Protein AF-A0A151MTH5-F1 (afdb_monomer)

Organism: Alligator mississippiensis (NCBI:txid8496)

Foldseek 3Di:
DVCVPPNDDQEDEDEPPVVCVDP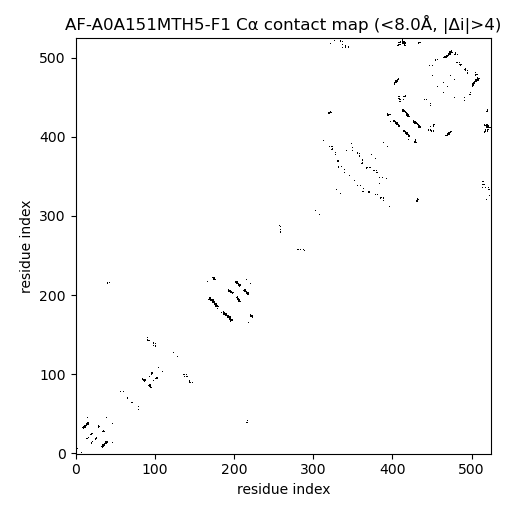VNVVVCVVRNYHYHYDAHPDCPVVVVVVVVVVVLVVVLCVVCVPDPPCSVVCVVVSVVVQQQDQDQQQSDRVCCLVPVDHDCDPVVVVVCVVVDPDPDPDDDPVVVVVVSVVSNVVSVVSSVVSNVVVVVVVVVVCVVPDDQDDDDAFFFKFFFDCDPPDNVPTDGDDRWGFHDDPDSFWTWIDDPPDDIGIDGCVRIDGDDDPDDDDDDDDDPPDDDDDDPDDPPPDDPPDPPFPVPDDDDPPDDPVVVVVVSVVCVVPRVPVPPDDDDDPDPDDDDDPDPDDPPPDPPDPPCVQLVLLVVQDDDQFLVLLVLLCLQLVVVVVQQPPLCVLCVVSVVQNDDPADPRGDDDPSNVSSSVSSSVSCSDPPQADADDLVFAWEKEWAADLFKIWIFIWTDDPNDTGTHGTDMGTDDPVCSPDDRVVRRLVSVLVRCVVCVVRFQPDEYEYEYQDVVCQCLVVLPDPDPVSNVSSVSCVRGHYHYDHDHVSVSSNRVSSNCSRVD

Radius of gyration: 35.3 Å; Cα contacts (8 Å, |Δi|>4): 570; chains: 1; bounding box: 70×62×108 Å

pLDDT: mean 71.08, std 14.38, range [26.36, 89.19]

Sequence (525 aa):
MVFCQLGFPSKSLTDRGGNFMAEVIKCLWDCCGVEHLKTTAYYPQTNGLVERFNGTFKGMLKAYVDSNPSDWDEKLPHLLFAYQEVPQESTGFLPFELMFGRRVRGPLDLVREEWEGKIPSTRPSVVEYVLNFRQKLTDLMKMARDSLGQAQEKQRSWYDEKAHLRTFEQGDNVMVFLPLKTDKLQVAWEGPRAILDRLDEVTYVVAIRDRKPKTVHVNMLKPYYDRKEMVFWVPSIEGTPEDPEELVMYGDWDGEAGIEELRLPDHLPFQDKDQLLTALEDFETVFSNKPGKTDLAVHSIDGGSHRPVYSRHYPVSEKIEAIKDWPPPQTKKLVGAFLGLAGYYRRFVPGFGATTAPLHELTKKGSPDPVVWKQGCQEAFDSLKAALVKQPILKAPLHDKPFYVATDASDVGLGAVLLQEHQETRHPVVYLSRKLIPQKQNLSSIEKECLAIVWALTKLKPYLWGQQFTILSDHAPLQWLQTMQNTNAKLKQWAWQLQEFNFTVEHIKGSQNVIVDALSQKDSV

Solvent-accessible surface area (backbone atoms only — not comparable to full-atom values): 31619 Å² total; per-residue (Å²): 116,66,52,83,75,76,49,82,59,68,62,45,80,40,64,77,47,69,76,67,67,30,68,71,48,49,52,48,28,63,75,70,64,30,46,80,44,69,49,63,72,92,49,59,73,88,46,40,68,60,51,50,49,53,50,54,50,51,52,52,47,57,74,70,38,78,88,51,83,85,54,55,72,80,45,43,66,62,53,51,50,56,56,32,70,40,60,38,86,54,41,70,43,28,58,40,30,74,74,67,65,42,79,78,85,47,75,67,52,54,53,48,40,68,73,74,46,82,75,84,76,81,77,68,54,73,66,58,47,53,52,53,48,54,50,50,40,53,53,49,54,49,52,28,50,54,38,34,49,54,44,50,52,53,55,46,55,64,47,57,77,73,56,74,92,70,84,84,56,75,64,42,46,23,25,37,58,52,76,43,92,87,39,92,82,62,62,49,75,46,64,81,26,41,29,71,40,72,80,51,91,52,35,35,30,33,55,45,88,99,48,77,69,44,70,40,48,50,90,40,48,41,86,49,77,84,78,81,72,89,80,86,82,81,80,80,85,83,74,73,100,68,85,71,93,61,83,83,74,79,70,83,91,76,74,86,67,53,80,87,74,66,82,73,70,85,86,58,57,72,70,59,50,52,54,49,49,53,52,46,63,78,40,39,77,76,74,38,82,62,84,71,88,74,96,68,95,74,86,84,85,83,62,76,94,53,77,80,80,81,69,74,82,72,78,68,68,75,48,53,39,63,59,72,68,55,68,87,62,56,37,47,67,50,45,51,28,50,50,41,32,53,53,75,49,38,93,76,36,87,62,41,73,71,50,41,43,56,56,53,55,54,60,40,94,86,52,64,78,65,44,86,86,47,72,67,39,50,53,29,50,52,52,50,42,54,49,64,70,30,77,85,46,52,45,82,89,58,90,94,52,58,42,34,38,35,39,23,48,49,77,41,9,27,6,27,34,38,28,33,73,53,94,97,39,79,31,42,59,40,52,44,57,47,74,54,56,77,86,62,45,79,49,52,72,69,54,38,38,52,47,21,45,56,52,44,50,66,74,40,35,92,77,43,61,91,39,67,33,36,37,37,33,61,58,66,74,61,52,42,59,82,70,65,81,68,89,54,69,69,63,49,56,50,42,57,66,49,64,77,47,50,70,43,69,45,74,42,60,61,91,75,44,37,56,19,51,26,41,4,49,64,68,69,119

InterPro domains:
  IPR001584 Integrase, catalytic core [PS50994] (1-103)
  IPR012337 Ribonuclease H-like superfamily [SSF53098] (2-109)
  IPR036397 Ribonuclease H superfamily [G3DSA:3.30.420.10] (1-139)
  IPR041373 Reverse transcriptase, RNase H-like domain [PF17917] (400-501)
  IPR043128 Reverse transcriptase/Diguanylate cyclase domain [G3DSA:3.30.70.270] (317-411)
  IPR043502 DNA/RNA polymerase superfamily [SSF56672] (314-507)

Nearest PDB structures (foldseek):
  4mh8-assembly1_A  TM=5.359E-01  e=1.942E-13  Moloney murine leukemia virus isolate Shinnick
  8wut-assembly1_E  TM=5.277E-01  e=3.065E-13  Moloney murine leukemia virus
  4hkq-assembly1_A  TM=5.669E-01  e=5.022E-12  Xenotropic MuLV-related virus VP62
  8ygj-assembly1_E  TM=5.307E-01  e=5.022E-12  Moloney murine leukemia virus
  5dmq-assembly1_A  TM=5.432E-01  e=7.489E-12  Moloney murine leukemia virus isolate Shinnick

Secondary structure (DSSP, 8-state):
-HHHHH---SEEEE---TTTTSHHHHHHHHHHT-EEEEPPTT-GGGGHHHHHHHHHHHHHHHHH-TT-GGGHHHHHHHHHHHHHTS--TTTSS-HHHHHHSS----HHHHHHHHHH---------HHHHHHHHHHHHHHHHHHHHHHHHHHHHHHHHHHHHT-------TT-EEEEEE--SS-TT--EEEEEEEEEEE-SSSEEEEEETTEEEEEEEGGGEEEPP---S-----------SS---S---PPP------GGG----TTS-HHHHHHHHHHHHHTTTTS-SSPPP-S-S------TTSPP--------GGGGHHHHTPPPP-SHHHHHHHHHHHHHTGGGSTTHHHHSHHHHHHTSTT--SS----HHHHHHHHHHHHHHHSTTSS----TTS-EEEEEEE-SSEEEEEEEEEETTEEEEEEEEEEEPPHHHHTS-HHHHHHHHHHHHHHHHHHHHTTSEEEEEES-GGGGGGGTT----HHHHHHHHHHTTSEEEEEE--GGG-HHHHHHHHTT--

Mean predicted aligned error: 21.44 Å

Structure (mmCIF, N/CA/C/O backbone):
data_AF-A0A151MTH5-F1
#
_entry.id   AF-A0A151MTH5-F1
#
loop_
_atom_site.group_PDB
_atom_site.id
_atom_site.type_symbol
_atom_site.label_atom_id
_atom_site.label_alt_id
_atom_site.label_comp_id
_atom_site.label_asym_id
_atom_site.label_entity_id
_atom_site.label_seq_id
_atom_site.pdbx_PDB_ins_code
_atom_site.Cartn_x
_atom_site.Cartn_y
_atom_site.Cartn_z
_atom_site.occupancy
_atom_site.B_iso_or_equiv
_atom_site.auth_seq_id
_atom_site.auth_comp_id
_atom_site.auth_asym_id
_atom_site.auth_atom_id
_atom_site.pdbx_PDB_model_num
ATOM 1 N N . MET A 1 1 ? -4.546 -20.949 37.174 1.00 47.12 1 MET A N 1
ATOM 2 C CA . MET A 1 1 ? -3.216 -20.744 37.791 1.00 47.12 1 MET A CA 1
ATOM 3 C C . MET A 1 1 ? -2.998 -19.300 38.265 1.00 47.12 1 MET A C 1
ATOM 5 O O . MET A 1 1 ? -2.553 -19.139 39.388 1.00 47.12 1 MET A O 1
ATOM 9 N N . VAL A 1 2 ? -3.390 -18.262 37.506 1.00 55.03 2 VAL A N 1
ATOM 10 C CA . VAL A 1 2 ? -3.187 -16.838 37.887 1.00 55.03 2 VAL A CA 1
ATOM 11 C C . VAL A 1 2 ? -3.946 -16.405 39.158 1.00 55.03 2 VAL A C 1
ATOM 13 O O . VAL A 1 2 ? -3.340 -15.835 40.061 1.00 55.03 2 VAL A O 1
ATOM 16 N N . PHE A 1 3 ? -5.240 -16.732 39.294 1.00 64.81 3 PHE A N 1
ATOM 17 C CA . PHE A 1 3 ? -6.034 -16.345 40.481 1.00 64.81 3 PHE A CA 1
ATOM 18 C C . PHE A 1 3 ? -5.549 -16.992 41.784 1.00 64.81 3 PHE A C 1
ATOM 20 O O . PHE A 1 3 ? -5.707 -16.421 42.855 1.00 64.81 3 PHE A O 1
ATOM 27 N N . CYS A 1 4 ? -4.911 -18.161 41.696 1.00 60.91 4 CYS A N 1
ATOM 28 C CA . CYS A 1 4 ? -4.341 -18.845 42.857 1.00 60.91 4 CYS A CA 1
ATOM 29 C C . CYS A 1 4 ? -3.053 -18.176 43.365 1.00 60.91 4 CYS A C 1
ATOM 31 O O . CYS A 1 4 ? -2.655 -18.426 44.494 1.00 60.91 4 CYS A O 1
ATOM 33 N N . GLN A 1 5 ? -2.395 -17.360 42.535 1.00 63.12 5 GLN A N 1
ATOM 34 C CA . GLN A 1 5 ? -1.144 -16.678 42.880 1.00 63.12 5 GLN A CA 1
ATOM 35 C C . GLN A 1 5 ? -1.361 -15.208 43.253 1.00 63.12 5 GLN A C 1
ATOM 37 O O . GLN A 1 5 ? -0.682 -14.704 44.140 1.00 63.12 5 GLN A O 1
ATOM 42 N N . LEU A 1 6 ? -2.295 -14.526 42.583 1.00 75.06 6 LEU A N 1
ATOM 43 C CA . LEU A 1 6 ? -2.510 -13.080 42.729 1.00 75.06 6 LEU A CA 1
ATOM 44 C C . LEU A 1 6 ? -3.862 -12.716 43.366 1.00 75.06 6 LEU A C 1
ATOM 46 O O . LEU A 1 6 ? -4.084 -11.555 43.696 1.00 75.06 6 LEU A O 1
ATOM 50 N N . GLY A 1 7 ? -4.754 -13.691 43.557 1.00 78.94 7 GLY A N 1
ATOM 51 C CA . GLY A 1 7 ? -6.113 -13.473 44.053 1.00 78.94 7 GLY A CA 1
ATOM 52 C C . GLY A 1 7 ? -7.125 -13.134 42.953 1.00 78.94 7 GLY A C 1
ATOM 53 O O . GLY A 1 7 ? -6.779 -12.959 41.781 1.00 78.94 7 GLY A O 1
ATOM 54 N N . PHE A 1 8 ? -8.404 -13.079 43.335 1.00 81.75 8 PHE A N 1
ATOM 55 C CA . PHE A 1 8 ? -9.500 -12.698 42.443 1.00 81.75 8 PHE A CA 1
ATOM 56 C C . PHE A 1 8 ? -9.620 -11.166 42.348 1.00 81.75 8 PHE A C 1
ATOM 58 O O . PHE A 1 8 ? -9.598 -10.493 43.380 1.00 81.75 8 PHE A O 1
ATOM 65 N N . PRO A 1 9 ? -9.745 -10.596 41.135 1.00 84.94 9 PRO A N 1
ATOM 66 C CA . PRO A 1 9 ? -9.933 -9.159 40.954 1.00 84.94 9 PRO A CA 1
ATOM 67 C C . PRO A 1 9 ? -11.374 -8.740 41.273 1.00 84.94 9 PRO A C 1
ATOM 6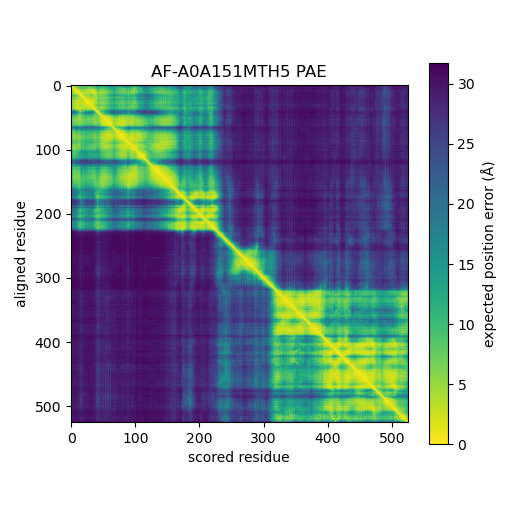9 O O . PRO A 1 9 ? -12.292 -9.540 41.154 1.00 84.94 9 PRO A O 1
ATOM 72 N N . SER A 1 10 ? -11.597 -7.462 41.591 1.00 84.62 10 SER A N 1
ATOM 73 C CA . SER A 1 10 ? -12.954 -6.921 41.792 1.00 84.62 10 SER A CA 1
ATOM 74 C C . SER A 1 10 ? -13.763 -6.822 40.495 1.00 84.62 10 SER A C 1
ATOM 76 O O . SER A 1 10 ? -14.978 -7.005 40.505 1.00 84.62 10 SER A O 1
ATOM 78 N N . LYS A 1 11 ? -13.096 -6.546 39.367 1.00 86.62 11 LYS A N 1
ATOM 79 C CA . LYS A 1 11 ? -13.701 -6.486 38.031 1.00 86.62 11 LYS A CA 1
ATOM 80 C C . LYS A 1 11 ? -12.845 -7.248 37.029 1.00 86.62 11 LYS A C 1
ATOM 82 O O . LYS A 1 11 ? -11.618 -7.169 37.079 1.00 86.62 11 LYS A O 1
ATOM 87 N N . SER A 1 12 ? -13.483 -7.939 36.092 1.00 83.00 12 SER A N 1
ATOM 88 C CA . SER A 1 12 ? -12.807 -8.647 35.004 1.00 83.00 12 SER A CA 1
ATOM 89 C C . SER A 1 12 ? -13.404 -8.256 33.661 1.00 83.00 12 SER A C 1
ATOM 91 O O . SER A 1 12 ? -14.607 -8.398 33.459 1.00 83.00 12 SER A O 1
ATOM 93 N N . LEU A 1 13 ? -12.568 -7.762 32.746 1.00 81.62 13 LEU A N 1
ATOM 94 C CA . LEU A 1 13 ? -12.957 -7.449 31.373 1.00 81.62 13 LEU A CA 1
ATOM 95 C C . LEU A 1 13 ? -12.565 -8.610 30.459 1.00 81.62 13 LEU A C 1
ATOM 97 O O . LEU A 1 13 ? -11.379 -8.911 30.328 1.00 81.62 13 LEU A O 1
ATOM 101 N N . THR A 1 14 ? -13.538 -9.237 29.799 1.00 79.12 14 THR A N 1
ATOM 102 C CA . THR A 1 14 ? -13.267 -10.287 28.806 1.00 79.12 14 THR A CA 1
ATOM 103 C C . THR A 1 14 ? -13.944 -9.998 27.475 1.00 79.12 14 THR A C 1
ATOM 105 O O . THR A 1 14 ? -14.898 -9.218 27.374 1.00 79.12 14 THR A O 1
ATOM 108 N N . ASP A 1 15 ? -13.465 -10.679 26.437 1.00 74.25 15 ASP A N 1
ATOM 109 C CA . ASP A 1 15 ? -14.196 -10.766 25.183 1.00 74.25 15 ASP A CA 1
ATOM 110 C C . ASP A 1 15 ? -15.448 -11.649 25.323 1.00 74.25 15 ASP A C 1
ATOM 112 O O . ASP A 1 15 ? -15.690 -12.300 26.346 1.00 74.25 15 ASP A O 1
ATOM 116 N N . ARG A 1 16 ? -16.275 -11.659 24.275 1.00 69.56 16 ARG A N 1
ATOM 117 C CA . ARG A 1 16 ? -17.463 -12.520 24.175 1.00 69.56 16 ARG A CA 1
ATOM 118 C C . ARG A 1 16 ? -17.124 -13.932 23.669 1.00 69.56 16 ARG A C 1
ATOM 120 O O . ARG A 1 16 ? -17.946 -14.550 22.990 1.00 69.56 16 ARG A O 1
ATOM 127 N N . GLY A 1 17 ? -15.920 -14.437 23.946 1.00 70.88 17 GLY A N 1
ATOM 128 C CA . GLY A 1 17 ? -15.541 -15.811 23.633 1.00 70.88 17 GLY A CA 1
ATOM 129 C C . GLY A 1 17 ? -16.473 -16.812 24.322 1.00 70.88 17 GLY A C 1
ATOM 130 O O . GLY A 1 17 ? -16.874 -16.609 25.467 1.00 70.88 17 GLY A O 1
ATOM 131 N N . GLY A 1 18 ? -16.826 -17.905 23.636 1.00 72.94 18 GLY A N 1
ATOM 132 C CA . GLY A 1 18 ? -17.811 -18.878 24.135 1.00 72.94 18 GLY A CA 1
ATOM 133 C C . GLY A 1 18 ? -17.484 -19.427 25.528 1.00 72.94 18 GLY A C 1
ATOM 134 O O . GLY A 1 18 ? -18.382 -19.575 26.349 1.00 72.94 18 GLY A O 1
ATOM 135 N N . ASN A 1 19 ? -16.195 -19.620 25.825 1.00 80.50 19 ASN A N 1
ATOM 136 C CA . ASN A 1 19 ? -15.729 -20.096 27.128 1.00 80.50 19 ASN A CA 1
ATOM 137 C C . ASN A 1 19 ? -16.050 -19.105 28.258 1.00 80.50 19 ASN A C 1
ATOM 139 O O . ASN A 1 19 ? -16.488 -19.525 29.321 1.00 80.50 19 ASN A O 1
ATOM 143 N N . PHE A 1 20 ? -15.895 -17.798 28.020 1.00 79.38 20 PHE A N 1
ATOM 144 C CA . PHE A 1 20 ? -16.183 -16.745 29.006 1.00 79.38 20 PHE A CA 1
ATOM 145 C C . PHE A 1 20 ? -17.672 -16.420 29.137 1.00 79.38 20 PHE A C 1
ATOM 147 O O . PHE A 1 20 ? -18.086 -15.808 30.116 1.00 79.38 20 PHE A O 1
ATOM 154 N N . MET A 1 21 ? -18.476 -16.833 28.157 1.00 78.31 21 MET A N 1
ATOM 155 C CA . MET A 1 21 ? -19.932 -16.685 28.164 1.00 78.31 21 MET A CA 1
ATOM 156 C C . MET A 1 21 ? -20.657 -17.918 28.720 1.00 78.31 21 MET A C 1
ATOM 158 O O . MET A 1 21 ? -21.883 -17.898 28.825 1.00 78.31 21 MET A O 1
ATOM 162 N N . ALA A 1 22 ? -19.926 -18.986 29.048 1.00 85.62 22 ALA A N 1
ATOM 163 C CA . ALA A 1 22 ? -20.497 -20.208 29.589 1.00 85.62 22 ALA A CA 1
ATOM 164 C C . ALA A 1 22 ? -21.102 -19.973 30.981 1.00 85.62 22 ALA A C 1
ATOM 166 O O . ALA A 1 22 ? -20.564 -19.223 31.798 1.00 85.62 22 ALA A O 1
ATOM 167 N N . GLU A 1 23 ? -22.196 -20.673 31.270 1.00 86.12 23 GLU A N 1
ATOM 168 C CA . GLU A 1 23 ? -22.925 -20.563 32.539 1.00 86.12 23 GLU A CA 1
ATOM 169 C C . GLU A 1 23 ? -22.040 -20.888 33.750 1.00 86.12 23 GLU A C 1
ATOM 171 O O . GLU A 1 23 ? -22.084 -20.190 34.757 1.00 86.12 23 GLU A O 1
ATOM 176 N N . VAL A 1 24 ? -21.133 -21.858 33.599 1.00 87.88 24 VAL A N 1
ATOM 177 C CA . VAL A 1 24 ? -20.151 -22.237 34.626 1.00 87.88 24 VAL A CA 1
ATOM 178 C C . VAL A 1 24 ? -19.258 -21.059 35.029 1.00 87.88 24 VAL A C 1
ATOM 180 O O . VAL A 1 24 ? -19.028 -20.841 36.216 1.00 87.88 24 VAL A O 1
ATOM 183 N N . ILE A 1 25 ? -18.766 -20.279 34.059 1.00 84.62 25 ILE A N 1
ATOM 184 C CA . ILE A 1 25 ? -17.913 -19.115 34.340 1.00 84.62 25 ILE A CA 1
ATOM 185 C C . ILE A 1 25 ? -18.725 -17.994 34.987 1.00 84.62 25 ILE A C 1
ATOM 187 O O . ILE A 1 25 ? -18.235 -17.338 35.901 1.00 84.62 25 ILE A O 1
ATOM 191 N N . LYS A 1 26 ? -19.976 -17.806 34.562 1.00 84.38 26 LYS A N 1
ATOM 192 C CA . LYS A 1 26 ? -20.869 -16.829 35.185 1.00 84.38 26 LYS A CA 1
ATOM 193 C C . LYS A 1 26 ? -21.109 -17.156 36.664 1.00 84.38 26 LYS A C 1
ATOM 195 O O . LYS A 1 26 ? -20.887 -16.295 37.506 1.00 84.38 26 LYS A O 1
ATOM 200 N N . CYS A 1 27 ? -21.455 -18.406 36.981 1.00 86.94 27 CYS A N 1
ATOM 201 C CA . CYS A 1 27 ? -21.611 -18.852 38.367 1.00 86.94 27 CYS A CA 1
ATOM 202 C C . CYS A 1 27 ? -20.322 -18.680 39.177 1.00 86.94 27 CYS A C 1
ATOM 204 O O . CYS A 1 27 ? -20.382 -18.259 40.326 1.00 86.94 27 CYS A O 1
ATOM 206 N N . LEU A 1 28 ? -19.157 -18.964 38.585 1.00 87.19 28 LEU A N 1
ATOM 207 C CA . LEU A 1 28 ? -17.872 -18.743 39.248 1.00 87.19 28 LEU A CA 1
ATOM 208 C C . LEU A 1 28 ? -17.676 -17.267 39.622 1.00 87.19 28 LEU A C 1
ATOM 210 O O . LEU A 1 28 ? -17.287 -16.977 40.751 1.00 87.19 28 LEU A O 1
ATOM 214 N N . TRP A 1 29 ? -17.959 -16.338 38.706 1.00 87.94 29 TRP A N 1
ATOM 215 C CA . TRP A 1 29 ? -17.847 -14.905 38.986 1.00 87.94 29 TRP A CA 1
ATOM 216 C C . TRP A 1 29 ? -18.820 -14.436 40.058 1.00 87.94 29 TRP A C 1
ATOM 218 O O . TRP A 1 29 ? -18.402 -13.715 40.963 1.00 87.94 29 TRP A O 1
ATOM 228 N N . ASP A 1 30 ? -20.062 -14.913 40.010 1.00 85.94 30 ASP A N 1
ATOM 229 C CA . ASP A 1 30 ? -21.079 -14.598 41.012 1.00 85.94 30 ASP A CA 1
ATOM 230 C C . ASP A 1 30 ? -20.662 -15.122 42.404 1.00 85.94 30 ASP A C 1
ATOM 232 O O . ASP A 1 30 ? -20.739 -14.392 43.392 1.00 85.94 30 ASP A O 1
ATOM 236 N N . CYS A 1 31 ? -20.129 -16.349 42.492 1.00 87.00 31 CYS A N 1
ATOM 237 C CA . CYS A 1 31 ? -19.623 -16.924 43.744 1.00 87.00 31 CYS A CA 1
ATOM 238 C C . CYS A 1 31 ? -18.376 -16.207 44.281 1.00 87.00 31 CYS A C 1
ATOM 240 O O . CYS A 1 31 ? -18.191 -16.119 45.494 1.00 87.00 31 CYS A O 1
ATOM 242 N N . CYS A 1 32 ? -17.509 -15.717 43.394 1.00 85.19 32 CYS A N 1
ATOM 243 C CA . CYS A 1 32 ? -16.281 -15.018 43.766 1.00 85.19 32 CYS A CA 1
ATOM 244 C C . CYS A 1 32 ? -16.468 -13.499 43.938 1.00 85.19 32 CYS A C 1
ATOM 246 O O . CYS A 1 32 ? -15.501 -12.818 44.273 1.00 85.19 32 CYS A O 1
ATOM 248 N N . GLY A 1 33 ? -17.674 -12.962 43.714 1.00 87.19 33 GLY A N 1
ATOM 249 C CA . GLY A 1 33 ? -17.966 -11.529 43.824 1.00 87.19 33 GLY A CA 1
ATOM 250 C C . GLY A 1 33 ? -17.255 -10.664 42.777 1.00 87.19 33 GLY A C 1
ATOM 251 O O . GLY A 1 33 ? -16.941 -9.507 43.049 1.00 87.19 33 GLY A O 1
ATOM 252 N N . VAL A 1 34 ? -16.963 -11.221 41.599 1.00 88.38 34 VAL A N 1
ATOM 253 C CA . VAL A 1 34 ? -16.237 -10.531 40.524 1.00 88.38 34 VAL A CA 1
ATOM 254 C C . VAL A 1 34 ? -17.226 -9.942 39.524 1.00 88.38 34 VAL A C 1
ATOM 256 O O . VAL A 1 34 ? -18.016 -10.664 38.921 1.00 88.38 34 VAL A O 1
ATOM 259 N N . GLU A 1 35 ? -17.153 -8.634 39.277 1.00 85.19 35 GLU A N 1
ATOM 260 C CA . GLU A 1 35 ? -17.983 -7.989 38.256 1.00 85.19 35 GLU A CA 1
ATOM 261 C C . GLU A 1 35 ? -17.444 -8.302 36.849 1.00 85.19 35 GLU A C 1
ATOM 263 O O . GLU A 1 35 ? -16.331 -7.907 36.483 1.00 85.19 35 GLU A O 1
ATOM 268 N N . HIS A 1 36 ? -18.234 -9.013 36.041 1.00 84.31 36 HIS A N 1
ATOM 269 C CA . HIS A 1 36 ? -17.843 -9.409 34.686 1.00 84.31 36 HIS A CA 1
ATOM 270 C C . HIS A 1 36 ? -18.247 -8.367 33.632 1.00 84.31 36 HIS A C 1
ATOM 272 O O . HIS A 1 36 ? -19.404 -8.281 33.212 1.00 84.31 36 HIS A O 1
ATOM 278 N N . LEU A 1 37 ? -17.261 -7.608 33.156 1.00 80.81 37 LEU A N 1
ATOM 279 C CA . LEU A 1 37 ? -17.384 -6.651 32.060 1.00 80.81 37 LEU A CA 1
ATOM 280 C C . LEU A 1 37 ? -17.119 -7.348 30.717 1.00 80.81 37 LEU A C 1
ATOM 282 O O . LEU A 1 37 ? -16.177 -8.126 30.569 1.00 80.81 37 LEU A O 1
ATOM 286 N N . LYS A 1 38 ? -17.941 -7.048 29.707 1.00 75.62 38 LYS A N 1
ATOM 287 C CA . LYS A 1 38 ? -17.884 -7.693 28.384 1.00 75.62 38 LYS A CA 1
ATOM 288 C C . LYS A 1 38 ? -17.629 -6.663 27.298 1.00 75.62 38 LYS A C 1
ATOM 290 O O . LYS A 1 38 ? -18.384 -5.699 27.182 1.00 75.62 38 LYS A O 1
ATOM 295 N N . THR A 1 39 ? -16.632 -6.896 26.451 1.00 69.81 39 THR A N 1
ATOM 296 C CA . THR A 1 39 ? -16.393 -6.029 25.289 1.00 69.81 39 THR A CA 1
ATOM 297 C C . THR A 1 39 ? -17.475 -6.211 24.218 1.00 69.81 39 THR A C 1
ATOM 299 O O . THR A 1 39 ? -18.112 -7.268 24.090 1.00 69.81 39 THR A O 1
ATOM 302 N N . THR A 1 40 ? -17.739 -5.161 23.436 1.00 60.47 40 THR A N 1
ATOM 303 C CA . THR A 1 40 ? -18.559 -5.261 22.221 1.00 60.47 40 THR A CA 1
ATOM 304 C C . THR A 1 40 ? -17.890 -6.209 21.228 1.00 60.47 40 THR A C 1
ATOM 306 O O . THR A 1 40 ? -16.664 -6.281 21.123 1.00 60.47 40 THR A O 1
ATOM 309 N N . ALA A 1 41 ? -18.701 -7.013 20.535 1.00 53.78 41 ALA A N 1
ATOM 310 C CA . ALA A 1 41 ? -18.169 -7.989 19.593 1.00 53.78 41 ALA A CA 1
ATOM 311 C C . ALA A 1 41 ? -17.332 -7.266 18.527 1.00 53.78 41 ALA A C 1
ATOM 313 O O . ALA A 1 41 ? -17.812 -6.307 17.932 1.00 53.78 41 ALA A O 1
ATOM 314 N N . TYR A 1 42 ? -16.114 -7.755 18.275 1.00 54.34 42 TYR A N 1
ATOM 315 C CA . TYR A 1 42 ? -15.186 -7.224 17.267 1.00 54.34 42 TYR A CA 1
ATOM 316 C C . TYR A 1 42 ? -14.666 -5.800 17.524 1.00 54.34 42 TYR A C 1
ATOM 318 O O . TYR A 1 42 ? -14.291 -5.115 16.575 1.00 54.34 42 TYR A O 1
ATOM 326 N N . TYR A 1 43 ? -14.581 -5.369 18.788 1.00 55.16 43 TYR A N 1
ATOM 327 C CA . TYR A 1 43 ? -13.889 -4.131 19.161 1.00 55.16 43 TYR A CA 1
ATOM 328 C C . TYR A 1 43 ? -12.590 -4.405 19.946 1.00 55.16 43 TYR A C 1
ATOM 330 O O . TYR A 1 43 ? -12.586 -4.383 21.175 1.00 55.16 43 TYR A O 1
ATOM 338 N N . PRO A 1 44 ? -11.468 -4.648 19.241 1.00 48.38 44 PRO A N 1
ATOM 339 C CA . PRO A 1 44 ? -10.121 -4.750 19.802 1.00 48.38 44 PRO A CA 1
ATOM 340 C C . PRO A 1 44 ? -9.711 -3.656 20.779 1.00 48.38 44 PRO A C 1
ATOM 342 O O . PRO A 1 44 ? -8.917 -3.890 21.680 1.00 48.38 44 PRO A O 1
ATOM 345 N N . GLN A 1 45 ? -10.216 -2.436 20.593 1.00 53.31 45 GLN A N 1
ATOM 346 C CA . GLN A 1 45 ? -9.666 -1.256 21.256 1.00 53.31 45 GLN A CA 1
ATOM 347 C C . GLN A 1 45 ? -9.928 -1.257 22.765 1.00 53.31 45 GLN A C 1
ATOM 349 O O . GLN A 1 45 ? -9.055 -0.845 23.526 1.00 53.31 45 GLN A O 1
ATOM 354 N N . THR A 1 46 ? -11.060 -1.810 23.217 1.00 53.88 46 THR A N 1
ATOM 355 C CA . THR A 1 46 ? -11.324 -2.039 24.648 1.00 53.88 46 THR A CA 1
ATOM 356 C C . THR A 1 46 ? -10.424 -3.121 25.247 1.00 53.88 46 THR A C 1
ATOM 358 O O . THR A 1 46 ? -10.248 -3.152 26.459 1.00 53.88 46 THR A O 1
ATOM 361 N N . ASN A 1 47 ? -9.800 -3.964 24.417 1.00 62.88 47 ASN A N 1
ATOM 362 C CA . ASN A 1 47 ? -8.812 -4.968 24.817 1.00 62.88 47 ASN A CA 1
ATOM 363 C C . ASN A 1 47 ? -7.395 -4.661 24.282 1.00 62.88 47 ASN A C 1
ATOM 365 O O . ASN A 1 47 ? -6.525 -5.533 24.245 1.00 62.88 47 ASN A O 1
ATOM 369 N N . GLY A 1 48 ? -7.146 -3.419 23.849 1.00 64.81 48 GLY A N 1
ATOM 370 C CA . GLY A 1 48 ? -5.977 -3.076 23.036 1.00 64.81 48 GLY A CA 1
ATOM 371 C C . GLY A 1 48 ? -4.645 -3.298 23.751 1.00 64.81 48 GLY A C 1
ATOM 372 O O . GLY A 1 48 ? -3.650 -3.617 23.108 1.00 64.81 48 GLY A O 1
ATOM 373 N N . LEU A 1 49 ? -4.621 -3.194 25.083 1.00 69.81 49 LEU A N 1
ATOM 374 C CA . LEU A 1 49 ? -3.436 -3.503 25.890 1.00 69.81 49 LEU A CA 1
ATOM 375 C C . LEU A 1 49 ? -3.066 -4.990 25.820 1.00 69.81 49 LEU A C 1
ATOM 377 O O . LEU A 1 49 ? -1.898 -5.321 25.628 1.00 69.81 49 LEU A O 1
ATOM 381 N N . VAL A 1 50 ? -4.057 -5.880 25.915 1.00 72.12 50 VAL A N 1
ATOM 382 C CA . VAL A 1 50 ? -3.853 -7.333 25.808 1.00 72.12 50 VAL A CA 1
ATOM 383 C C . VAL A 1 50 ? -3.452 -7.707 24.385 1.00 72.12 50 VAL A C 1
ATOM 385 O O . VAL A 1 50 ? -2.598 -8.566 24.187 1.00 72.12 50 VAL A O 1
ATOM 388 N N . GLU A 1 51 ? -4.017 -7.042 23.377 1.00 74.00 51 GLU A N 1
ATOM 389 C CA . GLU A 1 51 ? -3.636 -7.277 21.985 1.00 74.00 51 GLU A CA 1
ATOM 390 C C . GLU A 1 51 ? -2.215 -6.814 21.666 1.00 74.00 51 GLU A C 1
ATOM 392 O O . GLU A 1 51 ? -1.472 -7.567 21.034 1.00 74.00 51 GLU A O 1
ATOM 397 N N . ARG A 1 52 ? -1.804 -5.630 22.143 1.00 76.81 52 ARG A N 1
ATOM 398 C CA . ARG A 1 52 ? -0.413 -5.163 22.023 1.00 76.81 52 ARG A CA 1
ATOM 399 C C . ARG A 1 52 ? 0.541 -6.124 22.724 1.00 76.81 52 ARG A C 1
ATOM 401 O O . ARG A 1 52 ? 1.516 -6.542 22.109 1.00 76.81 52 ARG A O 1
ATOM 408 N N . PHE A 1 53 ? 0.224 -6.530 23.956 1.00 80.44 53 PHE A N 1
ATOM 409 C CA . PHE A 1 53 ? 1.008 -7.521 24.696 1.00 80.44 53 PHE A CA 1
ATOM 410 C C . PHE A 1 53 ? 1.159 -8.824 23.902 1.00 80.44 53 PHE A C 1
ATOM 412 O O . PHE A 1 53 ? 2.275 -9.267 23.641 1.00 80.44 53 PHE A O 1
ATOM 419 N N . ASN A 1 54 ? 0.046 -9.398 23.441 1.00 81.50 54 ASN A N 1
ATOM 420 C CA . ASN A 1 54 ? 0.055 -10.624 22.647 1.00 81.50 54 ASN A CA 1
ATOM 421 C C . ASN A 1 54 ? 0.830 -10.454 21.332 1.00 81.50 54 ASN A C 1
ATOM 423 O O . ASN A 1 54 ? 1.466 -11.401 20.874 1.00 81.50 54 ASN A O 1
ATOM 427 N N . GLY A 1 55 ? 0.776 -9.274 20.710 1.00 79.88 55 GLY A N 1
ATOM 428 C CA . GLY A 1 55 ? 1.548 -8.932 19.516 1.00 79.88 55 GLY A CA 1
ATOM 429 C C . GLY A 1 55 ? 3.053 -8.941 19.777 1.00 79.88 55 GLY A C 1
ATOM 430 O O . GLY A 1 55 ? 3.779 -9.671 19.101 1.00 79.88 55 GLY A O 1
ATOM 431 N N . THR A 1 56 ? 3.507 -8.200 20.792 1.00 84.31 56 THR A N 1
ATOM 432 C CA . THR A 1 56 ? 4.916 -8.158 21.215 1.00 84.31 56 THR A CA 1
ATOM 433 C C . THR A 1 56 ? 5.416 -9.550 21.577 1.00 84.31 56 THR A C 1
ATOM 435 O O . THR A 1 56 ? 6.448 -9.992 21.078 1.00 84.31 56 THR A O 1
ATOM 438 N N . PHE A 1 57 ? 4.640 -10.288 22.368 1.00 83.94 57 PHE A N 1
ATOM 439 C CA . PHE A 1 57 ? 5.015 -11.615 22.835 1.00 83.94 57 PHE A CA 1
ATOM 440 C C . PHE A 1 57 ? 5.102 -12.635 21.690 1.00 83.94 57 PHE A C 1
ATOM 442 O O . PHE A 1 57 ? 6.035 -13.433 21.633 1.00 83.94 57 PHE A O 1
ATOM 449 N N . LYS A 1 58 ? 4.191 -12.570 20.707 1.00 83.00 58 LYS A N 1
ATOM 450 C CA . LYS A 1 58 ? 4.297 -13.361 19.468 1.00 83.00 58 LYS A CA 1
ATOM 451 C C . LYS A 1 58 ? 5.534 -12.995 18.653 1.00 83.00 58 LYS A C 1
ATOM 453 O O . LYS A 1 58 ? 6.129 -13.883 18.052 1.00 83.00 58 LYS A O 1
ATOM 458 N N . GLY A 1 59 ? 5.908 -11.717 18.608 1.00 83.56 59 GLY A N 1
ATOM 459 C CA . GLY A 1 59 ? 7.146 -11.267 17.970 1.00 83.56 59 GLY A CA 1
ATOM 460 C C . GLY A 1 59 ? 8.382 -11.874 18.635 1.00 83.56 59 GLY A C 1
ATOM 461 O O . GLY A 1 59 ? 9.216 -12.458 17.950 1.00 83.56 59 GLY A O 1
ATOM 462 N N . MET A 1 60 ? 8.442 -11.822 19.968 1.00 85.38 60 MET A N 1
ATOM 463 C CA . MET A 1 60 ? 9.518 -12.429 20.760 1.00 85.38 60 MET A CA 1
ATOM 464 C C . MET A 1 60 ? 9.596 -13.948 20.559 1.00 85.38 60 MET A C 1
ATOM 466 O O . MET A 1 60 ? 10.677 -14.483 20.336 1.00 85.38 60 MET A O 1
ATOM 470 N N . LEU A 1 61 ? 8.450 -14.638 20.571 1.00 84.50 61 LEU A N 1
ATOM 471 C CA . LEU A 1 61 ? 8.377 -16.076 20.299 1.00 84.50 61 LEU A CA 1
ATOM 472 C C . LEU A 1 61 ? 8.907 -16.419 18.906 1.00 84.50 61 LEU A C 1
ATOM 474 O O . LEU A 1 61 ? 9.717 -17.327 18.777 1.00 84.50 61 LEU A O 1
ATOM 478 N N . LYS A 1 62 ? 8.493 -15.680 17.870 1.00 82.38 62 LYS A N 1
ATOM 479 C CA . LYS A 1 62 ? 8.975 -15.910 16.499 1.00 82.38 62 LYS A CA 1
ATOM 480 C C . LYS A 1 62 ? 10.489 -15.772 16.387 1.00 82.38 62 LYS A C 1
ATOM 482 O O . LYS A 1 62 ? 11.108 -16.603 15.743 1.00 82.38 62 LYS A O 1
ATOM 487 N N . ALA A 1 63 ? 11.070 -14.760 17.028 1.00 80.56 63 ALA A N 1
ATOM 488 C CA . ALA A 1 63 ? 12.515 -14.549 17.008 1.00 80.56 63 ALA A CA 1
ATOM 489 C C . ALA A 1 63 ? 13.298 -15.640 17.764 1.00 80.56 63 ALA A C 1
ATOM 491 O O . ALA A 1 63 ? 14.457 -15.886 17.455 1.00 80.56 63 ALA A O 1
ATOM 492 N N . TYR A 1 64 ? 12.684 -16.281 18.762 1.00 74.88 64 TYR A N 1
ATOM 493 C CA . TYR A 1 64 ? 13.362 -17.239 19.639 1.00 74.88 64 TYR A CA 1
ATOM 494 C C . TYR A 1 64 ? 13.159 -18.713 19.237 1.00 74.88 64 TYR A C 1
ATOM 496 O O . TYR A 1 64 ? 13.958 -19.567 19.611 1.00 74.88 64 TYR A O 1
ATOM 504 N N . VAL A 1 65 ? 12.103 -19.027 18.478 1.00 74.88 65 VAL A N 1
ATOM 505 C CA . VAL A 1 65 ? 11.668 -20.403 18.146 1.00 74.88 65 VAL A CA 1
ATOM 506 C C . VAL A 1 65 ? 12.116 -20.849 16.734 1.00 74.88 65 VAL A C 1
ATOM 508 O O . VAL A 1 65 ? 11.696 -21.896 16.250 1.00 74.88 65 VAL A O 1
ATOM 511 N N . ASP A 1 66 ? 13.019 -20.103 16.088 1.00 61.47 66 ASP A N 1
ATOM 512 C CA . ASP A 1 66 ? 13.417 -20.234 14.668 1.00 61.47 66 ASP A CA 1
ATOM 513 C C . ASP A 1 66 ? 13.855 -21.656 14.228 1.00 61.47 66 ASP A C 1
ATOM 515 O O . ASP A 1 66 ? 13.780 -21.995 13.049 1.00 61.47 66 ASP A O 1
ATOM 519 N N . SER A 1 67 ? 14.248 -22.523 15.170 1.00 61.53 67 SER A N 1
ATOM 520 C CA . SER A 1 67 ? 14.745 -23.878 14.885 1.00 61.53 67 SER A CA 1
ATOM 521 C C . SER A 1 67 ? 13.763 -25.025 15.177 1.00 61.53 67 SER A C 1
ATOM 523 O O . SER A 1 67 ? 13.941 -26.097 14.606 1.00 61.53 67 SER A O 1
ATOM 525 N N . ASN A 1 68 ? 12.764 -24.863 16.064 1.00 66.88 68 ASN A N 1
ATOM 526 C CA . ASN A 1 68 ? 11.866 -25.968 16.455 1.00 66.88 68 ASN A CA 1
ATOM 527 C C . ASN A 1 68 ? 10.507 -25.477 17.030 1.00 66.88 68 ASN A C 1
ATOM 529 O O . ASN A 1 68 ? 10.429 -25.120 18.207 1.00 66.88 68 ASN A O 1
ATOM 533 N N . PRO A 1 69 ? 9.410 -25.463 16.241 1.00 68.12 69 PRO A N 1
ATOM 534 C CA . PRO A 1 69 ? 8.115 -24.883 16.640 1.00 68.12 69 PRO A CA 1
ATOM 535 C C . PRO A 1 69 ? 7.394 -25.558 17.815 1.00 68.12 69 PRO A C 1
ATOM 537 O O . PRO A 1 69 ? 6.455 -24.981 18.365 1.00 68.12 69 PRO A O 1
ATOM 540 N N . SER A 1 70 ? 7.778 -26.783 18.168 1.00 75.62 70 SER A N 1
ATOM 541 C CA . SER A 1 70 ? 7.119 -27.597 19.193 1.00 75.62 70 SER A CA 1
ATOM 542 C C . SER A 1 70 ? 7.463 -27.193 20.625 1.00 75.62 70 SER A C 1
ATOM 544 O O . SER A 1 70 ? 6.653 -27.448 21.507 1.00 75.62 70 SER A O 1
ATOM 546 N N . ASP A 1 71 ? 8.587 -26.507 20.846 1.00 76.62 71 ASP A N 1
ATOM 547 C CA . ASP A 1 71 ? 9.163 -26.321 22.191 1.00 76.62 71 ASP A CA 1
ATOM 548 C C . ASP A 1 71 ? 8.847 -24.925 22.769 1.00 76.62 71 ASP A C 1
ATOM 550 O O . ASP A 1 71 ? 9.543 -24.400 23.643 1.00 76.62 71 ASP A O 1
ATOM 554 N N . TRP A 1 72 ? 7.826 -24.256 22.221 1.00 80.62 72 TRP A N 1
ATOM 555 C CA . TRP A 1 72 ? 7.478 -22.872 22.555 1.00 80.62 72 TRP A CA 1
ATOM 556 C C . TRP A 1 72 ? 7.067 -22.703 24.022 1.00 80.62 72 TRP A C 1
ATOM 558 O O . TRP A 1 72 ? 7.316 -21.647 24.604 1.00 80.62 72 TRP A O 1
ATOM 568 N N . ASP A 1 73 ? 6.461 -23.728 24.617 1.00 81.75 73 ASP A N 1
ATOM 569 C CA . ASP A 1 73 ? 5.995 -23.773 25.999 1.00 81.75 73 ASP A CA 1
ATOM 570 C C . ASP A 1 73 ? 7.158 -23.772 26.999 1.00 81.75 73 ASP A C 1
ATOM 572 O O . ASP A 1 73 ? 7.130 -23.009 27.967 1.00 81.75 73 ASP A O 1
ATOM 576 N N . GLU A 1 74 ? 8.235 -24.508 26.717 1.00 81.38 74 GLU A N 1
ATOM 577 C CA . GLU A 1 74 ? 9.475 -24.462 27.503 1.00 81.38 74 GLU A CA 1
ATOM 578 C C . GLU A 1 74 ? 10.165 -23.091 27.431 1.00 81.38 74 GLU A C 1
ATOM 580 O O . GLU A 1 74 ? 10.882 -22.672 28.348 1.00 81.38 74 GLU A O 1
ATOM 585 N N . LYS A 1 75 ? 9.963 -22.361 26.329 1.00 80.31 75 LYS A N 1
ATOM 586 C CA . LYS A 1 75 ? 10.566 -21.039 26.121 1.00 80.31 75 LYS A CA 1
ATOM 587 C C . LYS A 1 75 ? 9.754 -19.907 26.755 1.00 80.31 75 LYS A C 1
ATOM 589 O O . LYS A 1 75 ? 10.316 -18.841 27.012 1.00 80.31 75 LYS A O 1
ATOM 594 N N . LEU A 1 76 ? 8.475 -20.131 27.076 1.00 83.81 76 LEU A N 1
ATOM 595 C CA . LEU A 1 76 ? 7.598 -19.118 27.679 1.00 83.81 76 LEU A CA 1
ATOM 596 C C . LEU A 1 76 ? 8.183 -18.452 28.931 1.00 83.81 76 LEU A C 1
ATOM 598 O O . LEU A 1 76 ? 8.140 -17.221 28.986 1.00 83.81 76 LEU A O 1
ATOM 602 N N . PRO A 1 77 ? 8.735 -19.178 29.928 1.00 85.69 77 PRO A N 1
ATOM 603 C CA . PRO A 1 77 ? 9.226 -18.543 31.150 1.00 85.69 77 PRO A CA 1
ATOM 604 C C . PRO A 1 77 ? 10.386 -17.579 30.881 1.00 85.69 77 PRO A C 1
ATOM 606 O O . PRO A 1 77 ? 10.450 -16.511 31.483 1.00 85.69 77 PRO A O 1
ATOM 609 N N . HIS A 1 78 ? 11.258 -17.921 29.929 1.00 83.88 78 HIS A N 1
ATOM 610 C CA . HIS A 1 78 ? 12.408 -17.109 29.533 1.00 83.88 78 HIS A CA 1
ATOM 611 C C . HIS A 1 78 ? 11.966 -15.800 28.865 1.00 83.88 78 HIS A C 1
ATOM 613 O O . HIS A 1 78 ? 12.457 -14.724 29.201 1.00 83.88 78 HIS A O 1
ATOM 619 N N . LEU A 1 79 ? 10.985 -15.875 27.960 1.00 86.06 79 LEU A N 1
ATOM 620 C CA . LEU A 1 79 ? 10.444 -14.696 27.281 1.00 86.06 79 LEU A CA 1
ATOM 621 C C . LEU A 1 79 ? 9.604 -13.820 28.213 1.00 86.06 79 LEU A C 1
ATOM 623 O O . LEU A 1 79 ? 9.661 -12.596 28.120 1.00 86.06 79 LEU A O 1
ATOM 627 N N . LEU A 1 80 ? 8.849 -14.428 29.133 1.00 85.44 80 LEU A N 1
ATOM 628 C CA . LEU A 1 80 ? 8.120 -13.698 30.170 1.00 85.44 80 LEU A CA 1
ATOM 629 C C . LEU A 1 80 ? 9.075 -12.943 31.091 1.00 85.44 80 LEU A C 1
ATOM 631 O O . LEU A 1 80 ? 8.805 -11.789 31.407 1.00 85.44 80 LEU A O 1
ATOM 635 N N . PHE A 1 81 ? 10.190 -13.563 31.481 1.00 85.50 81 PHE A N 1
ATOM 636 C CA . PHE A 1 81 ? 11.228 -12.904 32.267 1.00 85.50 81 PHE A CA 1
ATOM 637 C C . PHE A 1 81 ? 11.809 -11.697 31.523 1.00 85.50 81 PHE A C 1
ATOM 639 O O . PHE A 1 81 ? 11.814 -10.596 32.066 1.00 85.50 81 PHE A O 1
ATOM 646 N N . ALA A 1 82 ? 12.194 -11.874 30.254 1.00 85.06 82 ALA A N 1
ATOM 647 C CA . ALA A 1 82 ? 12.711 -10.785 29.428 1.00 85.06 82 ALA A CA 1
ATOM 648 C C . ALA A 1 82 ? 11.696 -9.637 29.281 1.00 85.06 82 ALA A C 1
ATOM 650 O O . ALA A 1 82 ? 12.055 -8.473 29.409 1.00 85.06 82 ALA A O 1
ATOM 651 N N . TYR A 1 83 ? 10.411 -9.948 29.079 1.00 86.19 83 TYR A N 1
ATOM 652 C CA . TYR A 1 83 ? 9.358 -8.931 29.019 1.00 86.19 83 TYR A CA 1
ATOM 653 C C . TYR A 1 83 ? 9.186 -8.186 30.355 1.00 86.19 83 TYR A C 1
ATOM 655 O O . TYR A 1 83 ? 8.968 -6.978 30.382 1.00 86.19 83 TYR A O 1
ATOM 663 N N . GLN A 1 84 ? 9.290 -8.895 31.478 1.00 84.88 84 GLN A N 1
ATOM 664 C CA . GLN A 1 84 ? 9.163 -8.329 32.823 1.00 84.88 84 GLN A CA 1
ATOM 665 C C . GLN A 1 84 ? 10.357 -7.446 33.239 1.00 84.88 84 GLN A C 1
ATOM 667 O O . GLN A 1 84 ? 10.197 -6.611 34.135 1.00 84.88 84 GLN A O 1
ATOM 672 N N . GLU A 1 85 ? 11.515 -7.618 32.593 1.00 84.31 85 GLU A N 1
ATOM 673 C CA . GLU A 1 85 ? 12.756 -6.850 32.789 1.00 84.31 85 GLU A CA 1
ATOM 674 C C . GLU A 1 85 ? 12.840 -5.585 31.908 1.00 84.31 85 GLU A C 1
ATOM 676 O O . GLU A 1 85 ? 13.775 -4.799 32.038 1.00 84.31 85 GLU A O 1
ATOM 681 N N . VAL A 1 86 ? 11.865 -5.332 31.033 1.00 85.19 86 VAL A N 1
ATOM 682 C CA . VAL A 1 86 ? 11.874 -4.149 30.157 1.00 85.19 86 VAL A CA 1
ATOM 683 C C . VAL A 1 86 ? 10.870 -3.101 30.653 1.00 85.19 86 VAL A C 1
ATOM 685 O O . VAL A 1 86 ? 9.712 -3.438 30.912 1.00 85.19 86 VAL A O 1
ATOM 688 N N . PRO A 1 87 ? 11.273 -1.821 30.820 1.00 85.06 87 PRO A N 1
ATOM 689 C CA . PRO A 1 87 ? 10.345 -0.759 31.189 1.00 85.06 87 PRO A CA 1
ATOM 690 C C . PRO A 1 87 ? 9.286 -0.557 30.104 1.00 85.06 87 PRO A C 1
ATOM 692 O O . PRO A 1 87 ? 9.610 -0.392 28.928 1.00 85.06 87 PRO A O 1
ATOM 695 N N . GLN A 1 88 ? 8.016 -0.539 30.501 1.00 84.00 88 GLN A N 1
ATOM 696 C CA . GLN A 1 88 ? 6.920 -0.311 29.564 1.00 84.00 88 GLN A CA 1
ATOM 697 C C . GLN A 1 88 ? 6.746 1.190 29.318 1.00 84.00 88 GLN A C 1
ATOM 699 O O . GLN A 1 88 ? 6.656 1.962 30.267 1.00 84.00 88 GLN A O 1
ATOM 704 N N . GLU A 1 89 ? 6.604 1.607 28.059 1.00 81.94 89 GLU A N 1
ATOM 705 C CA . GLU A 1 89 ? 6.462 3.024 27.682 1.00 81.94 89 GLU A CA 1
ATOM 706 C C . GLU A 1 89 ? 5.306 3.738 28.407 1.00 81.94 89 GLU A C 1
ATOM 708 O O . GLU A 1 89 ? 5.446 4.874 28.845 1.00 81.94 89 GLU A O 1
ATOM 713 N N . SER A 1 90 ? 4.171 3.055 28.586 1.00 79.44 90 SER A N 1
ATOM 714 C CA . SER A 1 90 ? 2.976 3.638 29.206 1.00 79.44 90 SER A CA 1
ATOM 715 C C . SER A 1 90 ? 3.082 3.838 30.717 1.00 79.44 90 SER A C 1
ATOM 717 O O . SER A 1 90 ? 2.351 4.656 31.261 1.00 79.44 90 SER A O 1
ATOM 719 N N . THR A 1 91 ? 3.910 3.048 31.405 1.00 81.44 91 THR A N 1
ATOM 720 C CA . THR A 1 91 ? 4.073 3.140 32.866 1.00 81.44 91 THR A CA 1
ATOM 721 C C . THR A 1 91 ? 5.423 3.718 33.269 1.00 81.44 91 THR A C 1
ATOM 723 O O . THR A 1 91 ? 5.568 4.119 34.414 1.00 81.44 91 THR A O 1
ATOM 726 N N . GLY A 1 92 ? 6.429 3.708 32.389 1.00 82.81 92 GLY A N 1
ATOM 727 C CA . GLY A 1 92 ? 7.812 4.111 32.673 1.00 82.81 92 GLY A CA 1
ATOM 728 C C . GLY A 1 92 ? 8.592 3.150 33.583 1.00 82.81 92 GLY A C 1
ATOM 729 O O . GLY A 1 92 ? 9.794 3.315 33.769 1.00 82.81 92 GLY A O 1
ATOM 730 N N . PHE A 1 93 ? 7.927 2.133 34.135 1.00 85.19 93 PHE A N 1
ATOM 731 C CA . PHE A 1 93 ? 8.490 1.166 35.078 1.00 85.19 93 PHE A CA 1
ATOM 732 C C . PHE A 1 93 ? 8.451 -0.261 34.534 1.00 85.19 93 PHE A C 1
ATOM 734 O O . PHE A 1 93 ? 7.636 -0.604 33.673 1.00 85.19 93 PHE A O 1
ATOM 741 N N . LEU A 1 94 ? 9.318 -1.098 35.101 1.00 87.31 94 LEU A N 1
ATOM 742 C CA . LEU A 1 94 ? 9.366 -2.539 34.876 1.00 87.31 94 LEU A CA 1
ATOM 743 C C . LEU A 1 94 ? 8.090 -3.191 35.435 1.00 87.31 94 LEU A C 1
ATOM 745 O O . LEU A 1 94 ? 7.768 -2.956 36.607 1.00 87.31 94 LEU A O 1
ATOM 749 N N . PRO A 1 95 ? 7.390 -4.060 34.681 1.00 85.56 95 PRO A N 1
ATOM 750 C CA . PRO A 1 95 ? 6.228 -4.785 35.198 1.00 85.56 95 PRO A CA 1
ATOM 751 C C . PRO A 1 95 ? 6.521 -5.540 36.502 1.00 85.56 95 PRO A C 1
ATOM 753 O O . PRO A 1 95 ? 5.701 -5.555 37.421 1.00 85.56 95 PRO A O 1
ATOM 756 N N . PHE A 1 96 ? 7.717 -6.120 36.617 1.00 84.44 96 PHE A N 1
ATOM 757 C CA . PHE A 1 96 ? 8.143 -6.812 37.829 1.00 84.44 96 PHE A CA 1
ATOM 758 C C . PHE A 1 96 ? 8.365 -5.866 39.014 1.00 84.44 96 PHE A C 1
ATOM 760 O O . PHE A 1 96 ? 8.013 -6.204 40.143 1.00 84.44 96 PHE A O 1
ATOM 767 N N . GLU A 1 97 ? 8.920 -4.673 38.776 1.00 84.88 97 GLU A N 1
ATOM 768 C CA . GLU A 1 97 ? 9.140 -3.682 39.835 1.00 84.88 97 GLU A CA 1
ATOM 769 C C . GLU A 1 97 ? 7.811 -3.174 40.398 1.00 84.88 97 GLU A C 1
ATOM 771 O O . GLU A 1 97 ? 7.688 -3.006 41.609 1.00 84.88 97 GLU A O 1
ATOM 776 N N . LEU A 1 98 ? 6.788 -3.025 39.553 1.00 83.81 98 LEU A N 1
ATOM 777 C CA . LEU A 1 98 ? 5.442 -2.658 39.996 1.00 83.81 98 LEU A CA 1
ATOM 778 C C . LEU A 1 98 ? 4.747 -3.772 40.788 1.00 83.81 98 LEU A C 1
ATOM 780 O O . LEU A 1 98 ? 4.023 -3.478 41.737 1.00 83.81 98 LEU A O 1
ATOM 784 N N . MET A 1 99 ? 4.962 -5.040 40.423 1.00 80.69 99 MET A N 1
ATOM 785 C CA . MET A 1 99 ? 4.328 -6.173 41.106 1.00 80.69 99 MET A CA 1
ATOM 786 C C . MET A 1 99 ? 5.020 -6.520 42.433 1.00 80.69 99 MET A C 1
ATOM 788 O O . MET A 1 99 ? 4.351 -6.821 43.418 1.00 80.69 99 MET A O 1
ATOM 792 N N . PHE A 1 100 ? 6.355 -6.481 42.470 1.00 80.44 100 PHE A N 1
ATOM 793 C CA . PHE A 1 100 ? 7.150 -6.989 43.594 1.00 80.44 100 PHE A CA 1
ATOM 794 C C . PHE A 1 100 ? 7.949 -5.912 44.341 1.00 80.44 100 PHE A C 1
ATOM 796 O O . PHE A 1 100 ? 8.664 -6.243 45.286 1.00 80.44 100 PHE A O 1
ATOM 803 N N . GLY A 1 101 ? 7.891 -4.642 43.927 1.00 74.62 101 GLY A N 1
ATOM 804 C CA . GLY A 1 101 ? 8.564 -3.511 44.590 1.00 74.62 101 GLY A CA 1
ATOM 805 C C . GLY A 1 101 ? 10.095 -3.530 44.530 1.00 74.62 101 GLY A C 1
ATOM 806 O O . GLY A 1 101 ? 10.767 -2.713 45.166 1.00 74.62 101 GLY A O 1
ATOM 807 N N . ARG A 1 102 ? 10.672 -4.468 43.777 1.00 80.19 102 ARG A N 1
ATOM 808 C CA . ARG A 1 102 ? 12.116 -4.647 43.603 1.00 80.19 102 ARG A CA 1
ATOM 809 C C . ARG A 1 102 ? 12.438 -4.841 42.132 1.00 80.19 102 ARG A C 1
ATOM 811 O O . ARG A 1 102 ? 11.622 -5.380 41.391 1.00 80.19 102 ARG A O 1
ATOM 818 N N . ARG A 1 103 ? 13.643 -4.452 41.726 1.00 77.00 103 ARG A N 1
ATOM 819 C CA . ARG A 1 103 ? 14.130 -4.762 40.383 1.00 77.00 103 ARG A CA 1
ATOM 820 C C . ARG A 1 103 ? 14.449 -6.247 40.270 1.00 77.00 103 ARG A C 1
ATOM 822 O O . ARG A 1 103 ? 14.914 -6.863 41.233 1.00 77.00 103 ARG A O 1
ATOM 829 N N . VAL A 1 104 ? 14.154 -6.809 39.103 1.00 80.06 104 VAL A N 1
ATOM 830 C CA . VAL A 1 104 ? 14.653 -8.130 38.719 1.00 80.06 104 VAL A CA 1
ATOM 831 C C . VAL A 1 104 ? 16.170 -8.042 38.664 1.00 80.06 104 VAL A C 1
ATOM 833 O O . VAL A 1 104 ? 16.692 -7.048 38.177 1.00 80.06 104 VAL A O 1
ATOM 836 N N . ARG A 1 105 ? 16.861 -9.060 39.177 1.00 79.06 105 ARG A N 1
ATOM 837 C CA . ARG A 1 105 ? 18.300 -9.224 38.963 1.00 79.06 105 ARG A CA 1
ATOM 838 C C . ARG A 1 105 ? 18.475 -10.089 37.720 1.00 79.06 105 ARG A C 1
ATOM 840 O O . ARG A 1 105 ? 18.306 -11.307 37.807 1.00 79.06 105 ARG A O 1
ATOM 847 N N . GLY A 1 106 ? 18.694 -9.445 36.578 1.00 82.12 106 GLY A N 1
ATOM 848 C CA . GLY A 1 106 ? 18.820 -10.099 35.277 1.00 82.12 106 GLY A CA 1
ATOM 849 C C . GLY A 1 106 ? 20.231 -10.630 35.000 1.00 82.12 106 GLY A C 1
ATOM 850 O O . GLY A 1 106 ? 21.169 -10.327 35.741 1.00 82.12 106 GLY A O 1
ATOM 851 N N . PRO A 1 107 ? 20.430 -11.400 33.914 1.00 80.00 107 PRO A N 1
ATOM 852 C CA . PRO A 1 107 ? 21.756 -11.852 33.487 1.00 80.00 107 PRO A CA 1
ATOM 853 C C . PRO A 1 107 ? 22.754 -10.703 33.284 1.00 80.00 107 PRO A C 1
ATOM 855 O O . PRO A 1 107 ? 23.922 -10.836 33.635 1.00 80.00 107 PRO A O 1
ATOM 858 N N . LEU A 1 108 ? 22.295 -9.554 32.776 1.00 79.81 108 LEU A N 1
ATOM 859 C CA . LEU A 1 108 ? 23.139 -8.369 32.587 1.00 79.81 108 LEU A CA 1
ATOM 860 C C . LEU A 1 108 ? 23.545 -7.722 33.915 1.00 79.81 108 LEU A C 1
ATOM 862 O O . LEU A 1 108 ? 24.663 -7.224 34.030 1.00 79.81 108 LEU A O 1
ATOM 866 N N . ASP A 1 109 ? 22.680 -7.766 34.931 1.00 80.56 109 ASP A N 1
ATOM 867 C CA . ASP A 1 109 ? 23.040 -7.308 36.273 1.00 80.56 109 ASP A CA 1
ATOM 868 C C . ASP A 1 109 ? 24.116 -8.204 36.891 1.00 80.56 109 ASP A C 1
ATOM 870 O O . ASP A 1 109 ? 25.012 -7.692 37.552 1.00 80.56 109 ASP A O 1
ATOM 874 N N . LEU A 1 110 ? 24.079 -9.520 36.640 1.00 81.31 110 LEU A N 1
ATOM 875 C CA . LEU A 1 110 ? 25.121 -10.445 37.102 1.00 81.31 110 LEU A CA 1
ATOM 876 C C . LEU A 1 110 ? 26.484 -10.109 36.490 1.00 81.31 110 LEU A C 1
ATOM 878 O O . LEU A 1 110 ? 27.470 -10.049 37.218 1.00 81.31 110 LEU A O 1
ATOM 882 N N . VAL A 1 111 ? 26.521 -9.840 35.181 1.00 82.19 111 VAL A N 1
ATOM 883 C CA . VAL A 1 111 ? 27.748 -9.421 34.481 1.00 82.19 111 VAL A CA 1
ATOM 884 C C . VAL A 1 111 ? 28.244 -8.077 35.015 1.00 82.19 111 VAL A C 1
ATOM 886 O O . VAL A 1 111 ? 29.430 -7.928 35.297 1.00 82.19 111 VAL A O 1
ATOM 889 N N . ARG A 1 112 ? 27.341 -7.106 35.216 1.00 80.81 112 ARG A N 1
ATOM 890 C CA . ARG A 1 112 ? 27.692 -5.801 35.794 1.00 80.81 112 ARG A CA 1
ATOM 891 C C . ARG A 1 112 ? 28.275 -5.947 37.199 1.00 80.81 112 ARG A C 1
ATOM 893 O O . ARG A 1 112 ? 29.302 -5.353 37.491 1.00 80.81 112 ARG A O 1
ATOM 900 N N . GLU A 1 113 ? 27.652 -6.746 38.059 1.00 82.00 113 GLU A N 1
ATOM 901 C CA . GLU A 1 113 ? 28.129 -6.992 39.424 1.00 82.00 113 GLU A CA 1
ATOM 902 C C . GLU A 1 113 ? 29.480 -7.725 39.463 1.00 82.00 113 GLU A C 1
ATOM 904 O O . GLU A 1 113 ? 30.271 -7.515 40.384 1.00 82.00 113 GLU A O 1
ATOM 909 N N . GLU A 1 114 ? 29.755 -8.580 38.476 1.00 78.19 114 GLU A N 1
ATOM 910 C CA . GLU A 1 114 ? 31.057 -9.230 38.309 1.00 78.19 114 GLU A CA 1
ATOM 911 C C . GLU A 1 114 ? 32.139 -8.228 37.877 1.00 78.19 114 GLU A C 1
ATOM 913 O O . GLU 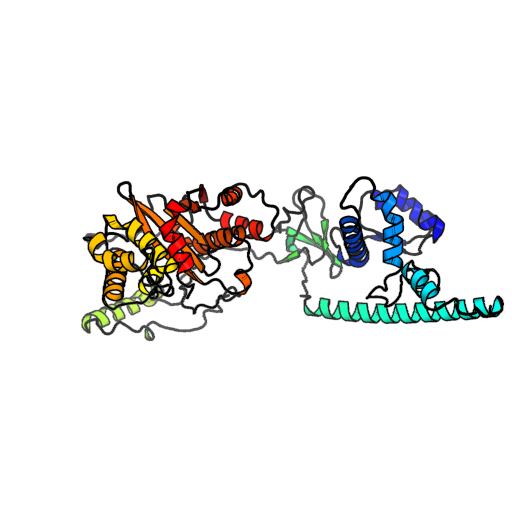A 1 114 ? 33.268 -8.301 38.362 1.00 78.19 114 GLU A O 1
ATOM 918 N N . TRP A 1 115 ? 31.790 -7.254 37.029 1.00 81.31 115 TRP A N 1
ATOM 919 C CA . TRP A 1 115 ? 32.700 -6.200 36.562 1.00 81.31 115 TRP A CA 1
ATOM 920 C C . TRP A 1 115 ? 32.945 -5.083 37.582 1.00 81.31 115 TRP A C 1
ATOM 922 O O . TRP A 1 115 ? 34.070 -4.607 37.709 1.00 81.31 115 TRP A O 1
ATOM 932 N N . GLU A 1 116 ? 31.915 -4.656 38.309 1.00 79.75 116 GLU A N 1
ATOM 933 C CA . GLU A 1 116 ? 31.983 -3.541 39.268 1.00 79.75 116 GLU A CA 1
ATOM 934 C C . GLU A 1 116 ? 32.414 -3.989 40.677 1.00 79.75 116 GLU A C 1
ATOM 936 O O . GLU A 1 116 ? 32.738 -3.161 41.529 1.00 79.75 116 GLU A O 1
ATOM 941 N N . GLY A 1 117 ? 32.462 -5.303 40.923 1.00 73.06 117 GLY A N 1
ATOM 942 C CA . GLY A 1 117 ? 32.723 -5.883 42.235 1.00 73.06 117 GLY A CA 1
ATOM 943 C C . GLY A 1 117 ? 31.496 -5.845 43.155 1.00 73.06 117 GLY A C 1
ATOM 944 O O . GLY A 1 117 ? 30.581 -5.033 43.017 1.00 73.06 117 GLY A O 1
ATOM 945 N N . LYS A 1 118 ? 31.452 -6.752 44.140 1.00 66.25 118 LYS A N 1
ATOM 946 C CA . LYS A 1 118 ? 30.331 -6.834 45.091 1.00 66.25 118 LYS A CA 1
ATOM 947 C C . LYS A 1 118 ? 30.295 -5.588 45.979 1.00 66.25 118 LYS A C 1
ATOM 949 O O . LYS A 1 118 ? 31.128 -5.441 46.873 1.00 66.25 118 LYS A O 1
ATOM 954 N N . ILE A 1 119 ? 29.293 -4.735 45.780 1.00 58.75 119 ILE A N 1
ATOM 955 C CA . ILE A 1 119 ? 29.000 -3.605 46.668 1.00 58.75 119 ILE A CA 1
ATOM 956 C C . ILE A 1 119 ? 28.722 -4.160 48.081 1.00 58.75 119 ILE A C 1
ATOM 958 O O . ILE A 1 119 ? 27.898 -5.073 48.219 1.00 58.75 119 ILE A O 1
ATOM 962 N N . PRO A 1 120 ? 29.368 -3.649 49.147 1.00 55.66 120 PRO A N 1
ATOM 963 C CA . PRO A 1 120 ? 29.067 -4.065 50.509 1.00 55.66 120 PRO A CA 1
ATOM 964 C C . PRO A 1 120 ? 27.627 -3.676 50.854 1.00 55.66 120 PRO A C 1
ATOM 966 O O . PRO A 1 120 ? 27.296 -2.503 51.013 1.00 55.66 120 PRO A O 1
ATOM 969 N N . SER A 1 121 ? 26.744 -4.666 50.961 1.00 58.69 121 SER A N 1
ATOM 970 C CA . SER A 1 121 ? 25.368 -4.444 51.390 1.00 58.69 121 SER A CA 1
ATOM 971 C C . SER A 1 121 ? 25.342 -4.255 52.908 1.00 58.69 121 SER A C 1
ATOM 973 O O . SER A 1 121 ? 25.318 -5.238 53.656 1.00 58.69 121 SER A O 1
ATOM 975 N N . THR A 1 122 ? 25.331 -3.011 53.384 1.00 60.34 122 THR A N 1
ATOM 976 C CA . THR A 1 122 ? 24.895 -2.715 54.753 1.00 60.34 122 THR A CA 1
ATOM 977 C C . THR A 1 122 ? 23.444 -3.173 54.851 1.00 60.34 122 THR A C 1
ATOM 979 O O . THR A 1 122 ? 22.579 -2.626 54.172 1.00 60.34 122 THR A O 1
ATOM 982 N N . ARG A 1 123 ? 23.173 -4.247 55.600 1.00 58.44 123 ARG A N 1
ATOM 983 C CA . ARG A 1 123 ? 21.812 -4.781 55.725 1.00 58.44 123 ARG A CA 1
ATOM 984 C C . ARG A 1 123 ? 21.027 -3.851 56.654 1.00 58.44 123 ARG A C 1
ATOM 986 O O . ARG A 1 123 ? 21.364 -3.815 57.837 1.00 58.44 123 ARG A O 1
ATOM 993 N N . PRO A 1 124 ? 20.026 -3.099 56.161 1.00 67.06 124 PRO A N 1
ATOM 994 C CA . PRO A 1 124 ? 19.167 -2.323 57.044 1.00 67.06 124 PRO A CA 1
ATOM 995 C C . PRO A 1 124 ? 18.426 -3.266 57.995 1.00 67.06 124 PRO A C 1
ATOM 997 O O . PRO A 1 124 ? 18.267 -4.462 57.720 1.00 67.06 124 PRO A O 1
ATOM 1000 N N . SER A 1 125 ? 17.961 -2.729 59.120 1.00 79.38 125 SER A N 1
ATOM 1001 C CA . SER A 1 125 ? 17.093 -3.494 60.014 1.00 79.38 125 SER A CA 1
ATOM 1002 C C . SER A 1 125 ? 15.839 -3.961 59.257 1.00 79.38 125 SER A C 1
ATOM 1004 O O . SER A 1 125 ? 15.362 -3.283 58.345 1.00 79.38 125 SER A O 1
ATOM 1006 N N . VAL A 1 126 ? 15.278 -5.118 59.625 1.00 79.88 126 VAL A N 1
ATOM 1007 C CA . VAL A 1 126 ? 14.082 -5.670 58.952 1.00 79.88 126 VAL A CA 1
ATOM 1008 C C . VAL A 1 126 ? 12.922 -4.667 58.972 1.00 79.88 126 VAL A C 1
ATOM 1010 O O . VAL A 1 126 ? 12.194 -4.540 57.992 1.00 79.88 126 VAL A O 1
ATOM 1013 N N . VAL A 1 127 ? 12.782 -3.913 60.066 1.00 82.62 127 VAL A N 1
ATOM 1014 C CA . VAL A 1 127 ? 11.733 -2.898 60.234 1.00 82.62 127 VAL A CA 1
ATOM 1015 C C . VAL A 1 127 ? 11.933 -1.730 59.268 1.00 82.62 127 VAL A C 1
ATOM 1017 O O . VAL A 1 127 ? 10.998 -1.337 58.575 1.00 82.62 127 VAL A O 1
ATOM 1020 N N . GLU A 1 128 ? 13.156 -1.211 59.173 1.00 82.00 128 GLU A N 1
ATOM 1021 C CA . GLU A 1 128 ? 13.504 -0.130 58.249 1.00 82.00 128 GLU A CA 1
ATOM 1022 C C . GLU A 1 128 ? 13.341 -0.562 56.787 1.00 82.00 128 GLU A C 1
ATOM 1024 O O . GLU A 1 128 ? 12.795 0.187 55.979 1.00 82.00 128 GLU A O 1
ATOM 1029 N N . TYR A 1 129 ? 13.713 -1.803 56.456 1.00 79.88 129 TYR A N 1
ATOM 1030 C CA . TYR A 1 129 ? 13.471 -2.377 55.134 1.00 79.88 129 TYR A CA 1
ATOM 1031 C C . TYR A 1 129 ? 11.979 -2.411 54.790 1.00 79.88 129 TYR A C 1
ATOM 1033 O O . TYR A 1 129 ? 11.597 -1.963 53.712 1.00 79.88 129 TYR A O 1
ATOM 1041 N N . VAL A 1 130 ? 11.125 -2.902 55.695 1.00 83.94 130 VAL A N 1
ATOM 1042 C CA . VAL A 1 130 ? 9.673 -2.996 55.459 1.00 83.94 130 VAL A CA 1
ATOM 1043 C C . VAL A 1 130 ? 9.041 -1.610 55.306 1.00 83.94 130 VAL A C 1
ATOM 1045 O O . VAL A 1 130 ? 8.210 -1.415 54.416 1.00 83.94 130 VAL A O 1
ATOM 1048 N N . LEU A 1 131 ? 9.444 -0.636 56.128 1.00 84.69 131 LEU A N 1
ATOM 1049 C CA . LEU A 1 131 ? 8.947 0.740 56.035 1.00 84.69 131 LEU A CA 1
ATOM 1050 C C . LEU A 1 131 ? 9.365 1.403 54.717 1.00 84.69 131 LEU A C 1
ATOM 1052 O O . LEU A 1 131 ?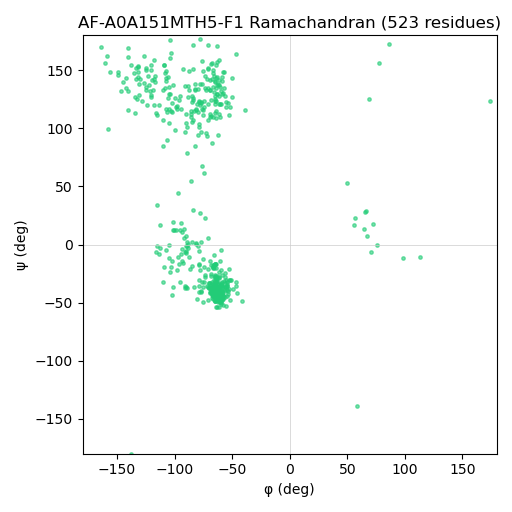 8.501 1.908 53.996 1.00 84.69 131 LEU A O 1
ATOM 1056 N N . ASN A 1 132 ? 10.649 1.313 54.359 1.00 83.00 132 ASN A N 1
ATOM 1057 C CA . ASN A 1 132 ? 11.173 1.845 53.100 1.00 83.00 132 ASN A CA 1
ATOM 1058 C C . ASN A 1 132 ? 10.540 1.155 51.889 1.00 83.00 132 ASN A C 1
ATOM 1060 O O . ASN A 1 132 ? 10.204 1.809 50.906 1.00 83.00 132 ASN A O 1
ATOM 1064 N N . PHE A 1 133 ? 10.321 -0.159 51.961 1.00 82.19 133 PHE A N 1
ATOM 1065 C CA . PHE A 1 133 ? 9.675 -0.925 50.902 1.00 82.19 133 PHE A CA 1
ATOM 1066 C C . PHE A 1 133 ? 8.222 -0.491 50.690 1.00 82.19 133 PHE A C 1
ATOM 1068 O O . PHE A 1 133 ? 7.805 -0.265 49.554 1.00 82.19 133 PHE A O 1
ATOM 1075 N N . ARG A 1 134 ? 7.455 -0.312 51.775 1.00 84.44 134 ARG A N 1
ATOM 1076 C CA . ARG A 1 134 ? 6.062 0.152 51.697 1.00 84.44 134 ARG A CA 1
ATOM 1077 C C . ARG A 1 134 ? 5.971 1.562 51.117 1.00 84.44 134 ARG A C 1
ATOM 1079 O O . ARG A 1 134 ? 5.103 1.822 50.282 1.00 84.44 134 ARG A O 1
ATOM 1086 N N . GLN A 1 135 ? 6.863 2.456 51.541 1.00 86.25 135 GLN A N 1
ATOM 1087 C CA . GLN A 1 135 ? 6.918 3.823 51.029 1.00 86.25 135 GLN A CA 1
ATOM 1088 C C . GLN A 1 135 ? 7.287 3.833 49.545 1.00 86.25 135 GLN A C 1
ATOM 1090 O O . GLN A 1 135 ? 6.534 4.365 48.735 1.00 86.25 135 GLN A O 1
ATOM 1095 N N . LYS A 1 136 ? 8.343 3.104 49.169 1.00 85.06 136 LYS A N 1
ATOM 1096 C CA . LYS A 1 136 ? 8.769 2.950 47.777 1.00 85.06 136 LYS A CA 1
ATOM 1097 C C . LYS A 1 136 ? 7.656 2.399 46.885 1.00 85.06 136 LYS A C 1
ATOM 1099 O O . LYS A 1 136 ? 7.441 2.927 45.802 1.00 85.06 136 LYS A O 1
ATOM 1104 N N . LEU A 1 137 ? 6.933 1.364 47.319 1.00 84.88 137 LEU A N 1
ATOM 1105 C CA . LEU A 1 137 ? 5.793 0.826 46.567 1.00 84.88 137 LEU A CA 1
ATOM 1106 C C . LEU A 1 137 ? 4.689 1.866 46.378 1.00 84.88 137 LEU A C 1
ATOM 1108 O O . LEU A 1 137 ? 4.135 1.975 45.288 1.00 84.88 137 LEU A O 1
ATOM 1112 N N . THR A 1 138 ? 4.383 2.637 47.422 1.00 86.94 138 THR A N 1
ATOM 1113 C CA . THR A 1 138 ? 3.364 3.693 47.353 1.00 86.94 138 THR A CA 1
ATOM 1114 C C . THR A 1 138 ? 3.769 4.771 46.347 1.00 86.94 138 THR A C 1
ATOM 1116 O O . THR A 1 138 ? 2.962 5.157 45.500 1.00 86.94 138 THR A O 1
ATOM 1119 N N . ASP A 1 139 ? 5.033 5.193 46.383 1.00 87.81 139 ASP A N 1
ATOM 1120 C CA . ASP A 1 139 ? 5.583 6.203 45.480 1.00 87.81 139 ASP A CA 1
ATOM 1121 C C . ASP A 1 139 ? 5.636 5.699 44.031 1.00 87.81 139 ASP A C 1
ATOM 1123 O O . ASP A 1 139 ? 5.212 6.402 43.114 1.00 87.81 139 ASP A O 1
ATOM 1127 N N . LEU A 1 140 ? 6.081 4.456 43.817 1.00 85.81 140 LEU A N 1
ATOM 1128 C CA . LEU A 1 140 ? 6.094 3.806 42.504 1.00 85.81 140 LEU A CA 1
ATOM 1129 C C . LEU A 1 140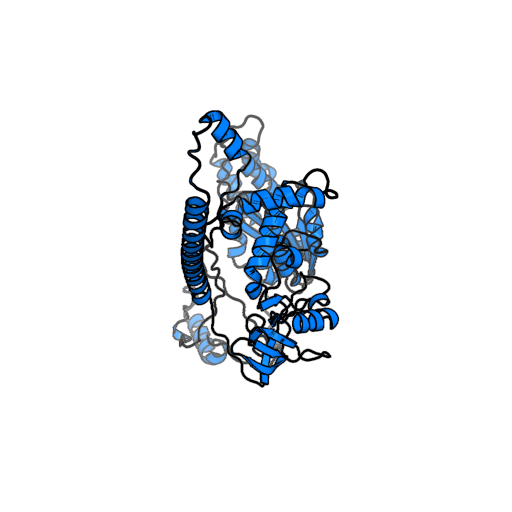 ? 4.687 3.689 41.917 1.00 85.81 140 LEU A C 1
ATOM 1131 O O . LEU A 1 140 ? 4.480 4.047 40.761 1.00 85.81 140 LEU A O 1
ATOM 1135 N N . MET A 1 141 ? 3.706 3.226 42.699 1.00 84.56 141 MET A N 1
ATOM 1136 C CA . MET A 1 141 ? 2.319 3.121 42.238 1.00 84.56 141 MET A CA 1
ATOM 1137 C C . MET A 1 141 ? 1.733 4.489 41.888 1.00 84.56 141 MET A C 1
ATOM 1139 O O . MET A 1 141 ? 0.984 4.597 40.917 1.00 84.56 141 MET A O 1
ATOM 1143 N N . LYS A 1 142 ? 2.073 5.530 42.657 1.00 89.19 142 LYS A N 1
ATOM 1144 C CA . LYS A 1 142 ? 1.656 6.904 42.369 1.00 89.19 142 LYS A CA 1
ATOM 1145 C C . LYS A 1 142 ? 2.256 7.390 41.049 1.00 89.19 142 LYS A C 1
ATOM 1147 O O . LYS A 1 142 ? 1.504 7.741 40.148 1.00 89.19 142 LYS A O 1
ATOM 1152 N N . MET A 1 143 ? 3.578 7.308 40.894 1.00 88.38 143 MET A N 1
ATOM 1153 C CA . MET A 1 143 ? 4.268 7.724 39.667 1.00 88.38 143 MET A CA 1
ATOM 1154 C C . MET A 1 143 ? 3.795 6.940 38.437 1.00 88.38 143 MET A C 1
ATOM 1156 O O . MET A 1 143 ? 3.580 7.524 37.378 1.00 88.38 143 MET A O 1
ATOM 1160 N N . ALA A 1 144 ? 3.591 5.628 38.571 1.00 87.50 144 ALA A N 1
ATOM 1161 C CA . ALA A 1 144 ? 3.084 4.794 37.487 1.00 87.50 144 ALA A CA 1
ATOM 1162 C C . ALA A 1 144 ? 1.656 5.184 37.088 1.00 87.50 144 ALA A C 1
ATOM 1164 O O . ALA A 1 144 ? 1.341 5.200 35.901 1.00 87.50 144 ALA A O 1
ATOM 1165 N N . ARG A 1 145 ? 0.795 5.525 38.057 1.00 87.12 145 ARG A N 1
ATOM 1166 C CA . ARG A 1 145 ? -0.568 6.002 37.789 1.00 87.12 145 ARG A CA 1
ATOM 1167 C C . ARG A 1 145 ? -0.559 7.368 37.100 1.00 87.12 145 ARG A C 1
ATOM 1169 O O . ARG A 1 145 ? -1.315 7.546 36.150 1.00 87.12 145 ARG A O 1
ATOM 1176 N N . ASP A 1 146 ? 0.312 8.280 37.523 1.00 88.50 146 ASP A N 1
ATOM 1177 C CA . ASP A 1 146 ? 0.459 9.603 36.905 1.00 88.50 146 ASP A CA 1
ATOM 1178 C C . ASP A 1 146 ? 0.979 9.485 35.460 1.00 88.50 146 ASP A C 1
ATOM 1180 O O . ASP A 1 146 ? 0.424 10.087 34.541 1.00 88.50 146 ASP A O 1
ATOM 1184 N N . SER A 1 147 ? 1.994 8.642 35.234 1.00 86.50 147 SER A N 1
ATOM 1185 C CA . SER A 1 147 ? 2.531 8.351 33.898 1.00 86.50 147 SER A CA 1
ATOM 1186 C C . SER A 1 147 ? 1.483 7.704 32.989 1.00 86.50 147 SER A C 1
ATOM 1188 O O . SER A 1 147 ? 1.320 8.123 31.841 1.00 86.50 147 SER A O 1
ATOM 1190 N N . LEU A 1 148 ? 0.712 6.752 33.522 1.00 84.75 148 LEU A N 1
ATOM 1191 C CA . LEU A 1 148 ? -0.376 6.113 32.791 1.00 84.75 148 LEU A CA 1
ATOM 1192 C C . LEU A 1 148 ? -1.468 7.121 32.416 1.00 84.75 148 LEU A C 1
ATOM 1194 O O . LEU A 1 148 ? -1.969 7.069 31.296 1.00 84.75 148 LEU A O 1
ATOM 1198 N N . GLY A 1 149 ? -1.805 8.050 33.316 1.00 86.44 149 GLY A N 1
ATOM 1199 C CA . GLY A 1 149 ? -2.750 9.136 33.049 1.00 86.44 149 GLY A CA 1
ATOM 1200 C C . GLY A 1 149 ? -2.286 10.030 31.898 1.00 86.44 149 GLY A C 1
ATOM 1201 O O . GLY A 1 149 ? -3.021 10.218 30.933 1.00 86.44 149 GLY A O 1
ATOM 1202 N N . GLN A 1 150 ? -1.029 10.478 31.925 1.00 86.44 150 GLN A N 1
ATOM 1203 C CA . GLN A 1 150 ? -0.451 11.284 30.839 1.00 86.44 150 GLN A CA 1
ATOM 1204 C C . GLN A 1 150 ? -0.406 10.526 29.504 1.00 86.44 150 GLN A C 1
ATOM 1206 O O . GLN A 1 150 ? -0.668 11.097 28.445 1.00 86.44 150 GLN A O 1
ATOM 1211 N N . ALA A 1 151 ? -0.075 9.231 29.529 1.00 82.88 151 ALA A N 1
ATOM 1212 C CA . ALA A 1 151 ? -0.080 8.394 28.333 1.00 82.88 151 ALA A CA 1
ATOM 1213 C C . ALA A 1 151 ? -1.501 8.225 27.767 1.00 82.88 151 ALA A C 1
ATOM 1215 O O . ALA A 1 151 ? -1.689 8.271 26.551 1.00 82.88 151 ALA A O 1
ATOM 1216 N N . GLN A 1 152 ? -2.504 8.073 28.638 1.00 83.19 152 GLN A N 1
ATOM 1217 C CA . GLN A 1 152 ? -3.915 8.011 28.256 1.00 83.19 152 GLN A CA 1
ATOM 1218 C C . GLN A 1 152 ? -4.409 9.333 27.662 1.00 83.19 152 GLN A C 1
ATOM 1220 O O . GLN A 1 152 ? -5.079 9.303 26.634 1.00 83.19 152 GLN A O 1
ATOM 1225 N N . GLU A 1 153 ? -4.052 10.478 28.249 1.00 84.62 153 GLU A N 1
ATOM 1226 C CA . GLU A 1 153 ? -4.402 11.808 27.729 1.00 84.62 153 GLU A CA 1
ATOM 1227 C C . GLU A 1 153 ? -3.814 12.050 26.341 1.00 84.62 153 GLU A C 1
ATOM 1229 O O . GLU A 1 153 ? -4.542 12.437 25.428 1.00 84.62 153 GLU A O 1
ATOM 1234 N N . LYS A 1 154 ? -2.525 11.740 26.149 1.00 83.50 154 LYS A N 1
ATOM 1235 C CA . LYS A 1 154 ? -1.894 11.790 24.825 1.00 83.50 154 LYS A CA 1
ATOM 1236 C C . LYS A 1 154 ? -2.631 10.877 23.853 1.00 83.50 154 LYS A C 1
ATOM 1238 O O . LYS A 1 154 ? -3.038 11.310 22.784 1.00 83.50 154 LYS A O 1
ATOM 1243 N N . GLN A 1 155 ? -2.845 9.609 24.208 1.00 77.56 155 GLN A N 1
ATOM 1244 C CA . GLN A 1 155 ? -3.528 8.672 23.314 1.00 77.56 155 GLN A CA 1
ATOM 1245 C C . GLN A 1 155 ? -4.952 9.142 22.964 1.00 77.56 155 GLN A C 1
ATOM 1247 O O . GLN A 1 155 ? -5.390 8.945 21.831 1.00 77.56 155 GLN A O 1
ATOM 1252 N N . ARG A 1 156 ? -5.649 9.787 23.905 1.00 79.62 156 ARG A N 1
ATOM 1253 C CA . ARG A 1 156 ? -6.956 10.403 23.681 1.00 79.62 156 ARG A CA 1
ATOM 1254 C C . ARG A 1 156 ? -6.873 11.566 22.697 1.00 79.62 156 ARG A C 1
ATOM 1256 O O . ARG A 1 156 ? -7.641 11.560 21.747 1.00 79.62 156 ARG A O 1
ATOM 1263 N N . SER A 1 157 ? -5.938 12.505 22.860 1.00 78.12 157 SER A N 1
ATOM 1264 C CA . SER A 1 157 ? -5.813 13.649 21.943 1.00 78.12 157 SER A CA 1
ATOM 1265 C C . SER A 1 157 ? -5.577 13.203 20.497 1.00 78.12 157 SER A C 1
ATOM 1267 O O . SER A 1 157 ? -6.221 13.710 19.586 1.00 78.12 157 SER A O 1
ATOM 1269 N N . TRP A 1 158 ? -4.718 12.197 20.293 1.00 69.88 158 TRP A N 1
ATOM 1270 C CA . TRP A 1 158 ? -4.457 11.612 18.971 1.00 69.88 158 TRP A CA 1
ATOM 1271 C C . TRP A 1 158 ? -5.673 10.891 18.377 1.00 69.88 158 TRP A C 1
ATOM 1273 O O . TRP A 1 158 ? -5.851 10.869 17.159 1.00 69.88 158 TRP A O 1
ATOM 1283 N N . TYR A 1 159 ? -6.479 10.244 19.222 1.00 64.50 159 TYR A N 1
ATOM 1284 C CA . TYR A 1 159 ? -7.705 9.584 18.785 1.00 64.50 159 TYR A CA 1
ATOM 1285 C C . TYR A 1 159 ? -8.768 10.615 18.397 1.00 64.50 159 TYR A C 1
ATOM 1287 O O . TYR A 1 159 ? -9.335 10.512 17.312 1.00 64.50 159 TYR A O 1
ATOM 1295 N N . ASP A 1 160 ? -8.984 11.618 19.251 1.00 76.56 160 ASP A N 1
ATOM 1296 C CA . ASP A 1 160 ? -9.997 12.658 19.075 1.00 76.56 160 ASP A CA 1
ATOM 1297 C C . ASP A 1 160 ? -9.711 13.521 17.827 1.00 76.56 160 ASP A C 1
ATOM 1299 O O . ASP A 1 160 ? -10.642 13.847 17.098 1.00 76.56 160 ASP A O 1
ATOM 1303 N N . GLU A 1 161 ? -8.441 13.795 17.493 1.00 71.56 161 GLU A N 1
ATOM 1304 C CA . GLU A 1 161 ? -8.045 14.541 16.279 1.00 71.56 161 GLU A CA 1
ATOM 1305 C C . GLU A 1 161 ? -8.526 13.880 14.971 1.00 71.56 161 GLU A C 1
ATOM 1307 O O . GLU A 1 161 ? -8.848 14.560 13.999 1.00 71.56 161 GLU A O 1
ATOM 1312 N N . LYS A 1 162 ? -8.602 12.544 14.941 1.00 59.16 162 LYS A N 1
ATOM 1313 C CA . LYS A 1 162 ? -9.033 11.763 13.766 1.00 59.16 162 LYS A CA 1
ATOM 1314 C C . LYS A 1 162 ? -10.452 11.207 13.902 1.00 59.16 162 LYS A C 1
ATOM 1316 O O . LYS A 1 162 ? -10.923 10.494 13.010 1.00 59.16 162 LYS A O 1
ATOM 1321 N N . ALA A 1 163 ? -11.126 11.473 15.019 1.00 59.94 163 ALA A N 1
ATOM 1322 C CA . ALA A 1 163 ? -12.445 10.934 15.302 1.00 59.94 163 ALA A CA 1
ATOM 1323 C C . ALA A 1 163 ? -13.528 11.818 14.675 1.00 59.94 163 ALA A C 1
ATOM 1325 O O . ALA A 1 163 ? -13.825 12.913 15.142 1.00 59.94 163 ALA A O 1
ATOM 1326 N N . HIS A 1 164 ? -14.182 11.312 13.633 1.00 65.88 164 HIS A N 1
ATOM 1327 C CA . HIS A 1 164 ? -15.405 11.925 13.122 1.00 65.88 164 HIS A CA 1
ATOM 1328 C C . HIS A 1 164 ? -16.607 11.428 13.924 1.00 65.88 164 HIS A C 1
ATOM 1330 O O . HIS A 1 164 ? -16.845 10.218 13.996 1.00 65.88 164 HIS A O 1
ATOM 1336 N N . LEU A 1 165 ? -17.385 12.355 14.488 1.00 65.75 165 LEU A N 1
ATOM 1337 C CA . LEU A 1 165 ? -18.640 12.022 15.152 1.00 65.75 165 LEU A CA 1
ATOM 1338 C C . LEU A 1 165 ? -19.621 11.468 14.109 1.00 65.75 165 LEU A C 1
ATOM 1340 O O . LEU A 1 165 ? -19.938 12.131 13.122 1.00 65.75 165 LEU A O 1
ATOM 1344 N N . ARG A 1 166 ? -20.082 10.235 14.312 1.00 72.25 166 ARG A N 1
ATOM 1345 C CA . ARG A 1 166 ? -21.120 9.605 13.490 1.00 72.25 166 ARG A CA 1
ATOM 1346 C C . ARG A 1 166 ? -22.308 9.320 14.390 1.00 72.25 166 ARG A C 1
ATOM 1348 O O . ARG A 1 166 ? -22.176 8.588 15.366 1.00 72.25 166 ARG A O 1
ATOM 1355 N N . THR A 1 167 ? -23.453 9.896 14.073 1.00 79.75 167 THR A N 1
ATOM 1356 C CA . THR A 1 167 ? -24.708 9.664 14.788 1.00 79.75 167 THR A CA 1
ATOM 1357 C C . THR A 1 167 ? -25.736 9.158 13.799 1.00 79.75 167 THR A C 1
ATOM 1359 O O . THR A 1 167 ? -25.804 9.661 12.681 1.00 79.75 167 THR A O 1
ATOM 1362 N N . PHE A 1 168 ? -26.504 8.159 14.212 1.00 82.19 168 PHE A N 1
ATOM 1363 C CA . PHE A 1 168 ? -27.564 7.578 13.402 1.00 82.19 168 PHE A CA 1
ATOM 1364 C C . PHE A 1 168 ? -28.842 7.463 14.233 1.00 82.19 168 PHE A C 1
ATOM 1366 O O . PHE A 1 168 ? -28.771 7.255 15.449 1.00 82.19 168 PHE A O 1
ATOM 1373 N N . GLU A 1 169 ? -29.995 7.578 13.587 1.00 83.25 169 GLU A N 1
ATOM 1374 C CA . GLU A 1 169 ? -31.305 7.464 14.221 1.00 83.25 169 GLU A CA 1
ATOM 1375 C C . GLU A 1 169 ? -31.962 6.105 13.937 1.00 83.25 169 GLU A C 1
ATOM 1377 O O . GLU A 1 169 ? -31.533 5.321 13.084 1.00 83.25 169 GLU A O 1
ATOM 1382 N N . GLN A 1 170 ? -32.994 5.779 14.718 1.00 85.19 170 GLN A N 1
ATOM 1383 C CA . GLN A 1 170 ? -33.764 4.555 14.525 1.00 85.19 170 GLN A CA 1
ATOM 1384 C C . GLN A 1 170 ? -34.483 4.611 13.169 1.00 85.19 170 GLN A C 1
ATOM 1386 O O . GLN A 1 170 ? -35.238 5.539 12.903 1.00 85.19 170 GLN A O 1
ATOM 1391 N N . GLY A 1 171 ? -34.273 3.598 12.327 1.00 80.88 171 GLY A N 1
ATOM 1392 C CA . GLY A 1 171 ? -34.818 3.538 10.968 1.00 80.88 171 GLY A CA 1
ATOM 1393 C C . GLY A 1 171 ? -33.844 3.953 9.861 1.00 80.88 171 GLY A C 1
ATOM 1394 O O . GLY A 1 171 ? -34.113 3.643 8.700 1.00 80.88 171 GLY A O 1
ATOM 1395 N N . ASP A 1 172 ? -32.694 4.552 10.189 1.00 85.00 172 ASP A N 1
ATOM 1396 C CA . ASP A 1 172 ? -31.686 4.916 9.189 1.00 85.00 172 ASP A CA 1
ATOM 1397 C C . ASP A 1 172 ? -31.082 3.685 8.507 1.00 85.00 172 ASP A C 1
ATOM 1399 O O . ASP A 1 172 ? -30.768 2.670 9.144 1.00 85.00 172 ASP A O 1
ATOM 1403 N N . ASN A 1 173 ? -30.859 3.803 7.196 1.00 86.25 173 ASN A N 1
ATOM 1404 C CA . ASN A 1 173 ? -30.139 2.802 6.423 1.00 86.25 173 ASN A CA 1
ATOM 1405 C C . ASN A 1 173 ? -28.628 3.025 6.534 1.00 86.25 173 ASN A C 1
ATOM 1407 O O . ASN A 1 173 ? -28.094 4.088 6.213 1.00 86.25 173 ASN A O 1
ATOM 1411 N N . VAL A 1 174 ? -27.919 1.977 6.938 1.00 86.88 174 VAL A N 1
ATOM 1412 C CA . VAL A 1 174 ? -26.469 1.975 7.117 1.00 86.88 174 VAL A CA 1
ATOM 1413 C C . VAL A 1 174 ? -25.829 0.761 6.455 1.00 86.88 174 VAL A C 1
ATOM 1415 O O . VAL A 1 174 ? -26.442 -0.295 6.286 1.00 86.88 174 VAL A O 1
ATOM 1418 N N . MET A 1 175 ? -24.562 0.907 6.079 1.00 84.25 175 MET A N 1
ATOM 1419 C CA . MET A 1 175 ? -23.695 -0.220 5.759 1.00 84.25 175 MET A CA 1
ATOM 1420 C C . MET A 1 175 ? -23.021 -0.717 7.034 1.00 84.25 175 MET A C 1
ATOM 1422 O O . MET A 1 175 ? -22.466 0.077 7.792 1.00 84.25 175 MET A O 1
ATOM 1426 N N . VAL A 1 176 ? -23.026 -2.031 7.241 1.00 82.62 176 VAL A N 1
ATOM 1427 C CA . VAL A 1 176 ? -22.454 -2.702 8.410 1.00 82.62 176 VAL A CA 1
ATOM 1428 C C . VAL A 1 176 ? -21.218 -3.487 8.004 1.00 82.62 176 VAL A C 1
ATOM 1430 O O . VAL A 1 176 ? -21.238 -4.260 7.050 1.00 82.62 176 VAL A O 1
ATOM 1433 N N . PHE A 1 177 ? -20.146 -3.343 8.769 1.00 75.25 177 PHE A N 1
ATOM 1434 C CA . PHE A 1 177 ? -18.935 -4.136 8.613 1.00 75.25 177 PHE A CA 1
ATOM 1435 C C . PHE A 1 177 ? -19.062 -5.462 9.381 1.00 75.25 177 PHE A C 1
ATOM 1437 O O . PHE A 1 177 ? -18.997 -5.491 10.613 1.00 75.25 177 PHE A O 1
ATOM 1444 N N . LEU A 1 178 ? -19.269 -6.576 8.668 1.00 68.00 178 LEU A N 1
ATOM 1445 C CA . LEU A 1 178 ? -19.401 -7.911 9.261 1.00 68.00 178 LEU A CA 1
ATOM 1446 C C . LEU A 1 178 ? -18.172 -8.773 8.927 1.00 68.00 178 LEU A C 1
ATOM 1448 O O . LEU A 1 178 ? -18.045 -9.249 7.803 1.00 68.00 178 LEU A O 1
ATOM 1452 N N . PRO A 1 179 ? -17.273 -9.047 9.889 1.00 56.62 179 PRO A N 1
ATOM 1453 C CA . PRO A 1 179 ? -16.212 -10.029 9.685 1.00 56.62 179 PRO A CA 1
ATOM 1454 C C . PRO A 1 179 ? -16.818 -11.434 9.599 1.00 56.62 179 PRO A C 1
ATOM 1456 O O . PRO A 1 179 ? -17.330 -11.969 10.591 1.00 56.62 179 PRO A O 1
ATOM 1459 N N . LEU A 1 180 ? -16.786 -12.030 8.404 1.00 53.28 180 LEU A N 1
ATOM 1460 C CA . LEU A 1 180 ? -17.185 -13.418 8.190 1.00 53.28 180 LEU A CA 1
ATOM 1461 C C . LEU A 1 180 ? -16.252 -14.354 8.977 1.00 53.28 180 LEU A C 1
ATOM 1463 O O . LEU A 1 180 ? -15.042 -14.151 9.048 1.00 53.28 180 LEU A O 1
ATOM 1467 N N . LYS A 1 181 ? -16.834 -15.377 9.621 1.00 50.25 181 LYS A N 1
ATOM 1468 C CA . LYS A 1 181 ? -16.115 -16.306 10.518 1.00 50.25 181 LYS A CA 1
ATOM 1469 C C . LYS A 1 181 ? -15.096 -17.196 9.794 1.00 50.25 181 LYS A C 1
ATOM 1471 O O . LYS A 1 181 ? -14.227 -17.746 10.461 1.00 50.25 181 LYS A O 1
ATOM 1476 N N . THR A 1 182 ? -15.233 -17.366 8.483 1.00 49.88 182 THR A N 1
ATOM 1477 C CA . THR A 1 182 ? -14.460 -18.323 7.681 1.00 49.88 182 THR A CA 1
ATOM 1478 C C . THR A 1 182 ? -13.176 -17.727 7.120 1.00 49.88 182 THR A C 1
ATOM 1480 O O . THR A 1 182 ? -12.159 -18.404 7.154 1.00 49.88 182 THR A O 1
ATOM 1483 N N . ASP A 1 183 ? -13.182 -16.453 6.721 1.00 50.59 183 ASP A N 1
ATOM 1484 C CA . ASP A 1 183 ? -11.997 -15.764 6.215 1.00 50.59 183 ASP A CA 1
ATOM 1485 C C . ASP A 1 183 ? -11.942 -14.326 6.729 1.00 50.59 183 ASP A C 1
ATOM 1487 O O . ASP A 1 183 ? -12.739 -13.473 6.340 1.00 50.59 183 ASP A O 1
ATOM 1491 N N . LYS A 1 184 ? -10.913 -14.013 7.528 1.00 46.06 184 LYS A N 1
ATOM 1492 C CA . LYS A 1 184 ? -10.579 -12.635 7.950 1.00 46.06 184 LYS A CA 1
ATOM 1493 C C . LYS A 1 184 ? -10.271 -11.692 6.773 1.00 46.06 184 LYS A C 1
ATOM 1495 O O . LYS A 1 184 ? -10.017 -10.514 6.992 1.00 46.06 184 LYS A O 1
ATOM 1500 N N . LEU A 1 185 ? -10.248 -12.225 5.552 1.00 39.75 185 LEU A N 1
ATOM 1501 C CA . LEU A 1 185 ? -9.958 -11.538 4.298 1.00 39.75 185 LEU A CA 1
ATOM 1502 C C . LEU A 1 185 ? -11.223 -11.222 3.479 1.00 39.75 185 LEU A C 1
ATOM 1504 O O . LEU A 1 185 ? -11.148 -10.398 2.576 1.00 39.75 185 LEU A O 1
ATOM 1508 N N . GLN A 1 186 ? -12.376 -11.821 3.800 1.00 45.88 186 GLN A N 1
ATOM 1509 C CA . GLN A 1 186 ? -13.673 -11.528 3.170 1.00 45.88 186 GLN A CA 1
ATOM 1510 C C . GLN A 1 186 ? -14.488 -10.540 4.014 1.00 45.88 186 GLN A C 1
ATOM 1512 O O . GLN A 1 186 ? -15.670 -10.749 4.284 1.00 45.88 186 GLN A O 1
ATOM 1517 N N . VAL A 1 187 ? -13.849 -9.480 4.510 1.00 52.47 187 VAL A N 1
ATOM 1518 C CA . VAL A 1 187 ? -14.569 -8.467 5.282 1.00 52.47 187 VAL A CA 1
ATOM 1519 C C . VAL A 1 187 ? -15.098 -7.407 4.328 1.00 52.47 187 VAL A C 1
ATOM 1521 O O . VAL A 1 187 ? -14.351 -6.546 3.872 1.00 52.47 187 VAL A O 1
ATOM 1524 N N . ALA A 1 188 ? -16.385 -7.496 4.008 1.00 60.66 188 ALA A N 1
ATOM 1525 C CA . ALA A 1 188 ? -17.083 -6.531 3.170 1.00 60.66 188 ALA A CA 1
ATOM 1526 C C . ALA A 1 188 ? -18.037 -5.668 4.010 1.00 60.66 188 ALA A C 1
ATOM 1528 O O . ALA A 1 188 ? -18.570 -6.102 5.034 1.00 60.66 188 ALA A O 1
ATOM 1529 N N . TRP A 1 189 ? -18.243 -4.425 3.570 1.00 74.50 189 TRP A N 1
ATOM 1530 C CA . TRP A 1 189 ? -19.342 -3.588 4.046 1.00 74.50 189 TRP A CA 1
ATOM 1531 C C . TRP A 1 189 ? -20.638 -4.100 3.410 1.00 74.50 189 TRP A C 1
ATOM 1533 O O . TRP A 1 189 ? -20.761 -4.096 2.190 1.00 74.50 189 TRP A O 1
ATOM 1543 N N . GLU A 1 190 ? -21.594 -4.546 4.221 1.00 72.06 190 GLU A N 1
ATOM 1544 C CA . GLU A 1 190 ? -22.902 -5.016 3.757 1.00 72.06 190 GLU A CA 1
ATOM 1545 C C . GLU A 1 190 ? -23.983 -3.966 4.030 1.00 72.06 190 GLU A C 1
ATOM 1547 O O . GLU A 1 190 ? -24.141 -3.515 5.164 1.00 72.06 190 GLU A O 1
ATOM 1552 N N . GLY A 1 191 ? -24.785 -3.615 3.026 1.00 71.38 191 GLY A N 1
ATOM 1553 C CA . GLY A 1 191 ? -25.933 -2.718 3.174 1.00 71.38 191 GLY A CA 1
ATOM 1554 C C . GLY A 1 191 ? -26.879 -2.799 1.972 1.00 71.38 191 GLY A C 1
ATOM 1555 O O . GLY A 1 191 ? -26.522 -3.430 0.976 1.00 71.38 191 GLY A O 1
ATOM 1556 N N . PRO A 1 192 ? -28.078 -2.199 2.049 1.00 81.25 192 PRO A N 1
ATOM 1557 C CA . PRO A 1 192 ? -28.602 -1.402 3.165 1.00 81.25 192 PRO A CA 1
ATOM 1558 C C . PRO A 1 192 ? -29.115 -2.253 4.341 1.00 81.25 192 PRO A C 1
ATOM 1560 O O . PRO A 1 192 ? -29.773 -3.277 4.148 1.00 81.25 192 PRO A O 1
ATOM 1563 N N . ARG A 1 193 ? -28.814 -1.829 5.576 1.00 84.75 193 ARG A N 1
ATOM 1564 C CA . ARG A 1 193 ? -29.362 -2.391 6.822 1.00 84.75 193 ARG A CA 1
ATOM 1565 C C . ARG A 1 193 ? -29.999 -1.285 7.653 1.00 84.75 193 ARG A C 1
ATOM 1567 O O . ARG A 1 193 ? -29.374 -0.250 7.836 1.00 84.75 193 ARG A O 1
ATOM 1574 N N . ALA A 1 194 ? -31.181 -1.533 8.203 1.00 85.69 194 ALA A N 1
ATOM 1575 C CA . ALA A 1 194 ? -31.847 -0.578 9.083 1.00 85.69 194 ALA A CA 1
ATOM 1576 C C . ALA A 1 194 ? -31.323 -0.673 10.524 1.00 85.69 194 ALA A C 1
ATOM 1578 O O . ALA A 1 194 ? -31.143 -1.776 11.065 1.00 85.69 194 ALA A O 1
ATOM 1579 N N . ILE A 1 195 ? -31.120 0.482 11.157 1.00 87.56 195 ILE A N 1
ATOM 1580 C CA . ILE A 1 195 ? -30.880 0.580 12.599 1.00 87.56 195 ILE A CA 1
ATOM 1581 C C . ILE A 1 195 ? -32.194 0.341 13.336 1.00 87.56 195 ILE A C 1
ATOM 1583 O O . ILE A 1 195 ? -33.189 1.020 13.098 1.00 87.56 195 ILE A O 1
ATOM 1587 N N . LEU A 1 196 ? -32.189 -0.644 14.232 1.00 84.62 196 LEU A N 1
ATOM 1588 C CA . LEU A 1 196 ? -33.360 -1.037 15.010 1.00 84.62 196 LEU A CA 1
ATOM 1589 C C . LEU A 1 196 ? -33.450 -0.289 16.333 1.00 84.62 196 LEU A C 1
ATOM 1591 O O . LEU A 1 196 ? -34.556 -0.013 16.778 1.00 84.62 196 LEU A O 1
ATOM 1595 N N . ASP A 1 197 ? -32.311 -0.015 16.968 1.00 82.62 197 ASP A N 1
ATOM 1596 C CA . ASP A 1 197 ? -32.261 0.653 18.267 1.00 82.62 197 ASP A CA 1
ATOM 1597 C C . ASP A 1 197 ? -30.870 1.253 18.533 1.00 82.62 197 ASP A C 1
ATOM 1599 O O . ASP A 1 197 ? -29.861 0.778 17.992 1.00 82.62 197 ASP A O 1
ATOM 1603 N N . ARG A 1 198 ? -30.809 2.268 19.395 1.00 83.25 198 ARG A N 1
ATOM 1604 C CA . ARG A 1 198 ? -29.574 2.907 19.867 1.00 83.25 198 ARG A CA 1
ATOM 1605 C C . ARG A 1 198 ? -29.441 2.660 21.367 1.00 83.25 198 ARG A C 1
ATOM 1607 O O . ARG A 1 198 ? -30.207 3.204 22.150 1.00 83.25 198 ARG A O 1
ATOM 1614 N N . LEU A 1 199 ? -28.452 1.851 21.758 1.00 78.81 199 LEU A N 1
ATOM 1615 C CA . LEU A 1 199 ? -28.206 1.537 23.170 1.00 78.81 199 LEU A CA 1
ATOM 1616 C C . LEU A 1 199 ? -27.418 2.656 23.856 1.00 78.81 199 LEU A C 1
ATOM 1618 O O . LEU A 1 199 ? -27.809 3.105 24.924 1.00 78.81 199 LEU A O 1
ATOM 1622 N N . ASP A 1 200 ? -26.342 3.117 23.209 1.00 75.25 200 ASP A N 1
ATOM 1623 C CA . ASP A 1 200 ? -25.450 4.166 23.715 1.00 75.25 200 ASP A CA 1
ATOM 1624 C C . ASP A 1 200 ? -25.069 5.137 22.584 1.00 75.25 200 ASP A C 1
ATOM 1626 O O . ASP A 1 200 ? -25.420 4.944 21.417 1.00 75.25 200 ASP A O 1
ATOM 1630 N N . GLU A 1 201 ? -24.254 6.152 22.885 1.00 73.38 201 GLU A N 1
ATOM 1631 C CA . GLU A 1 201 ? -23.721 7.068 21.867 1.00 73.38 201 GLU A CA 1
ATOM 1632 C C . GLU A 1 201 ? -22.942 6.355 20.750 1.00 73.38 201 GLU A C 1
ATOM 1634 O O . GLU A 1 201 ? -22.967 6.784 19.595 1.00 73.38 201 GLU A O 1
ATOM 1639 N N . VAL A 1 202 ? -22.300 5.238 21.097 1.00 74.38 202 VAL A N 1
ATOM 1640 C CA . VAL A 1 202 ? -21.340 4.505 20.262 1.00 74.38 202 VAL A CA 1
ATOM 1641 C C . VAL A 1 202 ? -21.817 3.095 19.892 1.00 74.38 202 VAL A C 1
ATOM 1643 O O . VAL A 1 202 ? -21.173 2.424 19.081 1.00 74.38 202 VAL A O 1
ATOM 1646 N N . THR A 1 203 ? -22.944 2.641 20.450 1.00 80.56 203 THR A N 1
ATOM 1647 C CA . THR A 1 203 ? -23.429 1.256 20.345 1.00 80.56 203 THR A CA 1
ATOM 1648 C C . THR A 1 203 ? -24.841 1.210 19.762 1.00 80.56 203 THR A C 1
ATOM 1650 O O . THR A 1 203 ? -25.786 1.722 20.359 1.00 80.56 203 THR A O 1
ATOM 1653 N N . TYR A 1 204 ? -24.995 0.522 18.629 1.00 83.06 204 TYR A N 1
ATOM 1654 C CA . TYR A 1 204 ? -26.245 0.437 17.868 1.00 83.06 204 TYR A CA 1
ATOM 1655 C C . TYR A 1 204 ? -26.661 -1.021 17.645 1.00 83.06 204 TYR A C 1
ATOM 1657 O O . TYR A 1 204 ? -25.821 -1.922 17.544 1.00 83.06 204 TYR A O 1
ATOM 1665 N N . VAL A 1 205 ? -27.965 -1.271 17.552 1.00 84.19 205 VAL A N 1
ATOM 1666 C CA . VAL A 1 205 ? -28.539 -2.573 17.192 1.00 84.19 205 VAL A CA 1
ATOM 1667 C C . VAL A 1 205 ? -28.976 -2.521 15.737 1.00 84.19 205 VAL A C 1
ATOM 1669 O O . VAL A 1 205 ? -29.808 -1.698 15.364 1.00 84.19 205 VAL A O 1
ATOM 1672 N N . VAL A 1 206 ? -28.430 -3.413 14.909 1.00 84.81 206 VAL A N 1
ATOM 1673 C CA . VAL A 1 206 ? -28.694 -3.415 13.464 1.00 84.81 206 VAL A CA 1
ATOM 1674 C C . VAL A 1 206 ? -29.331 -4.725 13.016 1.00 84.81 206 VAL A C 1
ATOM 1676 O O . VAL A 1 206 ? -28.977 -5.810 13.497 1.00 84.81 206 VAL A O 1
ATOM 1679 N N . ALA A 1 207 ? -30.284 -4.621 12.087 1.00 83.69 207 ALA A N 1
ATOM 1680 C CA . ALA A 1 207 ? -30.930 -5.764 11.458 1.00 83.69 207 ALA A CA 1
ATOM 1681 C C . ALA A 1 207 ? -29.950 -6.513 10.535 1.00 83.69 207 ALA A C 1
ATOM 1683 O O . ALA A 1 207 ? -29.271 -5.908 9.707 1.00 83.69 207 ALA A O 1
ATOM 1684 N N . ILE A 1 208 ? -29.895 -7.843 10.638 1.00 77.69 208 ILE A N 1
ATOM 1685 C CA . ILE A 1 208 ? -29.114 -8.708 9.737 1.00 77.69 208 ILE A CA 1
ATOM 1686 C C . ILE A 1 208 ? -30.082 -9.629 8.991 1.00 77.69 208 ILE A C 1
ATOM 1688 O O . ILE A 1 208 ? -31.028 -10.133 9.592 1.00 77.69 208 ILE A O 1
ATOM 1692 N N . ARG A 1 209 ? -29.844 -9.866 7.689 1.00 66.75 209 ARG A N 1
ATOM 1693 C CA . ARG A 1 209 ? -30.669 -10.783 6.876 1.00 66.75 209 ARG A CA 1
ATOM 1694 C C . ARG A 1 209 ? -30.678 -12.159 7.531 1.00 66.75 209 ARG A C 1
ATOM 1696 O O . ARG A 1 209 ? -29.607 -12.698 7.813 1.00 66.75 209 ARG A O 1
ATOM 1703 N N . ASP A 1 210 ? -31.870 -12.696 7.756 1.00 62.19 210 ASP A N 1
ATOM 1704 C CA . ASP A 1 210 ? -32.090 -14.083 8.176 1.00 62.19 210 ASP A CA 1
ATOM 1705 C C . ASP A 1 210 ? -31.364 -14.484 9.478 1.00 62.19 210 ASP A C 1
ATOM 1707 O O . ASP A 1 210 ? -31.094 -15.660 9.729 1.00 62.19 210 ASP A O 1
ATOM 1711 N N . ARG A 1 211 ? -31.018 -13.507 10.334 1.00 71.62 211 ARG A N 1
ATOM 1712 C CA . ARG A 1 211 ? -30.341 -13.723 11.622 1.00 71.62 211 ARG A CA 1
ATOM 1713 C C . ARG A 1 211 ? -30.889 -12.800 12.703 1.00 71.62 211 ARG A C 1
ATOM 1715 O O . ARG A 1 211 ? -31.494 -11.771 12.426 1.00 71.62 211 ARG A O 1
ATOM 1722 N N . LYS A 1 212 ? -30.630 -13.165 13.964 1.00 76.94 212 LYS A N 1
ATOM 1723 C CA . LYS A 1 212 ? -30.946 -12.305 15.111 1.00 76.94 212 LYS A CA 1
ATOM 1724 C C . LYS A 1 212 ? -30.216 -10.955 14.984 1.00 76.94 212 LYS A C 1
ATOM 1726 O O . LYS A 1 212 ? -29.065 -10.952 14.530 1.00 76.94 212 LYS A O 1
ATOM 1731 N N . PRO A 1 213 ? -30.849 -9.845 15.411 1.00 81.31 213 PRO A N 1
ATOM 1732 C CA . PRO A 1 213 ? -30.219 -8.530 15.462 1.00 81.31 213 PRO A CA 1
ATOM 1733 C C . PRO A 1 213 ? -28.870 -8.580 16.168 1.00 81.31 213 PRO A C 1
ATOM 1735 O O . PRO A 1 213 ? -28.696 -9.321 17.141 1.00 81.31 213 PRO A O 1
ATOM 1738 N N . LYS A 1 214 ? -27.910 -7.793 15.683 1.00 78.25 214 LYS A N 1
ATOM 1739 C CA . LYS A 1 214 ? -26.558 -7.769 16.244 1.00 78.25 214 LYS A CA 1
ATOM 1740 C C . LYS A 1 214 ? -26.234 -6.380 16.763 1.00 78.25 214 LYS A C 1
ATOM 1742 O O . LYS A 1 214 ? -26.425 -5.386 16.070 1.00 78.25 214 LYS A O 1
ATOM 1747 N N . THR A 1 215 ? -25.701 -6.341 17.976 1.00 81.62 215 THR A N 1
ATOM 1748 C CA . THR A 1 215 ? -25.146 -5.131 18.576 1.00 81.62 215 THR A CA 1
ATOM 1749 C C . THR A 1 215 ? -23.771 -4.854 17.973 1.00 81.62 215 THR A C 1
ATOM 1751 O O . THR A 1 215 ? -22.881 -5.709 18.041 1.00 81.62 215 THR A O 1
ATOM 1754 N N . VAL A 1 216 ? -23.603 -3.679 17.374 1.00 78.31 216 VAL A N 1
ATOM 1755 C CA . VAL A 1 216 ? -22.392 -3.245 16.667 1.00 78.31 216 VAL A CA 1
ATOM 1756 C C . VAL A 1 216 ? -21.975 -1.847 17.118 1.00 78.31 216 VAL A C 1
ATOM 1758 O O . VAL A 1 216 ? -22.790 -1.046 17.570 1.00 78.31 216 VAL A O 1
ATOM 1761 N N . HIS A 1 217 ? -20.678 -1.567 17.025 1.00 78.50 217 HIS A N 1
ATOM 1762 C CA . HIS A 1 217 ? -20.117 -0.260 17.358 1.00 78.50 217 HIS A CA 1
ATOM 1763 C C . HIS A 1 217 ? -20.241 0.701 16.166 1.00 78.50 217 HIS A C 1
ATOM 1765 O O . HIS A 1 217 ? -20.151 0.254 15.023 1.00 78.50 217 HIS A O 1
ATOM 1771 N N . VAL A 1 218 ? -20.350 2.011 16.408 1.00 77.88 218 VAL A N 1
ATOM 1772 C CA . VAL A 1 218 ? -20.512 3.050 15.369 1.00 77.88 218 VAL A CA 1
ATOM 1773 C C . VAL A 1 218 ? -19.427 3.015 14.283 1.00 77.88 218 VAL A C 1
ATOM 1775 O O . VAL A 1 218 ? -19.692 3.262 13.113 1.00 77.88 218 VAL A O 1
ATOM 1778 N N . ASN A 1 219 ? -18.203 2.620 14.640 1.00 75.25 219 ASN A N 1
ATOM 1779 C CA . ASN A 1 219 ? -17.085 2.469 13.697 1.00 75.25 219 ASN A CA 1
ATOM 1780 C C . ASN A 1 219 ? -17.290 1.336 12.678 1.00 75.25 219 ASN A C 1
ATOM 1782 O O . ASN A 1 219 ? -16.641 1.326 11.634 1.00 75.25 219 ASN A O 1
ATOM 1786 N N . MET A 1 220 ? -18.195 0.396 12.963 1.00 74.44 220 MET A N 1
ATOM 1787 C CA . MET A 1 220 ? -18.625 -0.649 12.029 1.00 74.44 220 MET A CA 1
ATOM 1788 C C . MET A 1 220 ? -19.823 -0.212 11.185 1.00 74.44 220 MET A C 1
ATOM 1790 O O . MET A 1 220 ? -20.369 -1.044 10.465 1.00 74.44 220 MET A O 1
ATOM 1794 N N . LEU A 1 221 ? -20.229 1.059 11.273 1.00 82.81 221 LEU A N 1
ATOM 1795 C CA . LEU A 1 221 ? -21.335 1.642 10.529 1.00 82.81 221 LEU A CA 1
ATOM 1796 C C . LEU A 1 221 ? -20.851 2.765 9.609 1.00 82.81 221 LEU A C 1
ATOM 1798 O O . LEU A 1 221 ? -19.965 3.561 9.945 1.00 82.81 221 LEU A O 1
ATOM 1802 N N . LYS A 1 222 ? -21.461 2.823 8.429 1.00 83.62 222 LYS A N 1
ATOM 1803 C CA . LYS A 1 222 ? -21.355 3.935 7.483 1.00 83.62 222 LYS A CA 1
ATOM 1804 C C . LYS A 1 222 ? -22.755 4.332 7.018 1.00 83.62 222 LYS A C 1
ATOM 1806 O O . LYS A 1 222 ? -23.575 3.431 6.837 1.00 83.62 222 LYS A O 1
ATOM 1811 N N . PRO A 1 223 ? -23.021 5.628 6.783 1.00 82.94 223 PRO A N 1
ATOM 1812 C CA . PRO A 1 223 ? -24.272 6.043 6.159 1.00 82.94 223 PRO A CA 1
ATOM 1813 C C . PRO A 1 223 ? -24.423 5.350 4.801 1.00 82.94 223 PRO A C 1
ATOM 1815 O O . PRO A 1 223 ? -23.453 5.239 4.043 1.00 82.94 223 PRO A O 1
ATOM 1818 N N . TYR A 1 224 ? -25.617 4.828 4.524 1.00 80.81 224 TYR A N 1
ATOM 1819 C CA . TYR A 1 224 ? -25.953 4.287 3.214 1.00 80.81 224 TYR A CA 1
ATOM 1820 C C . TYR A 1 224 ? -26.645 5.374 2.397 1.00 80.81 224 TYR A C 1
ATOM 1822 O O . TYR A 1 224 ? -27.730 5.826 2.751 1.00 80.81 224 TYR A O 1
ATOM 1830 N N . TYR A 1 225 ? -26.019 5.769 1.293 1.00 78.00 225 TYR A N 1
ATOM 1831 C CA . TYR A 1 225 ? -26.624 6.663 0.315 1.00 78.00 225 TYR A CA 1
ATOM 1832 C C . TYR A 1 225 ? -27.175 5.820 -0.829 1.00 78.00 225 TYR A C 1
ATOM 1834 O O . TYR A 1 225 ? -26.416 5.105 -1.491 1.00 78.00 225 TYR A O 1
ATOM 1842 N N . ASP A 1 226 ? -28.491 5.883 -1.027 1.00 66.44 226 ASP A N 1
ATOM 1843 C CA . ASP A 1 226 ? -29.160 5.211 -2.136 1.00 66.44 226 ASP A CA 1
ATOM 1844 C C . ASP A 1 226 ? -28.675 5.830 -3.451 1.00 66.44 226 ASP A C 1
ATOM 1846 O O . ASP A 1 226 ? -28.899 7.011 -3.726 1.00 66.44 226 ASP A O 1
ATOM 1850 N N . ARG A 1 227 ? -27.944 5.049 -4.248 1.00 58.53 227 ARG A N 1
ATOM 1851 C CA . ARG A 1 227 ? -27.487 5.487 -5.566 1.00 58.53 227 ARG A CA 1
ATOM 1852 C C . ARG A 1 227 ? -28.626 5.268 -6.549 1.00 58.53 227 ARG A C 1
ATOM 1854 O O . ARG A 1 227 ? -28.673 4.243 -7.227 1.00 58.53 227 ARG A O 1
ATOM 1861 N N . LYS A 1 228 ? -29.538 6.236 -6.630 1.00 48.19 228 LYS A N 1
ATOM 1862 C CA . LYS A 1 228 ? -30.433 6.343 -7.782 1.00 48.19 228 LYS A CA 1
ATOM 1863 C C . LYS A 1 228 ? -29.594 6.766 -8.987 1.00 48.19 228 LYS A C 1
ATOM 1865 O O . LYS A 1 228 ? -29.113 7.888 -9.030 1.00 48.19 228 LYS A O 1
ATOM 1870 N N . GLU A 1 229 ? -29.428 5.817 -9.905 1.00 41.41 229 GLU A N 1
ATOM 1871 C CA . GLU A 1 229 ? -28.854 5.959 -11.248 1.00 41.41 229 GLU A CA 1
ATOM 1872 C C . GLU A 1 229 ? -27.344 6.258 -11.324 1.00 41.41 229 GLU A C 1
ATOM 1874 O O . GLU A 1 229 ? -26.798 7.193 -10.744 1.00 41.41 229 GLU A O 1
ATOM 1879 N N . MET A 1 230 ? -26.637 5.408 -12.074 1.00 35.41 230 MET A N 1
ATOM 1880 C CA . MET A 1 230 ? -25.255 5.647 -12.479 1.00 35.41 230 MET A CA 1
ATOM 1881 C C . MET A 1 230 ? -25.226 6.770 -13.515 1.00 35.41 230 MET A C 1
ATOM 1883 O O . MET A 1 230 ? -25.562 6.549 -14.676 1.00 35.41 230 MET A O 1
ATOM 1887 N N . VAL A 1 231 ? -24.757 7.948 -13.117 1.00 33.28 231 VAL A N 1
ATOM 1888 C CA . VAL A 1 231 ? -24.332 8.981 -14.063 1.00 33.28 231 VAL A CA 1
ATOM 1889 C C . VAL A 1 231 ? -22.926 8.616 -14.547 1.00 33.28 231 VAL A C 1
ATOM 1891 O O . VAL A 1 231 ? -21.980 8.559 -13.760 1.00 33.28 231 VAL A O 1
ATOM 1894 N N . PHE A 1 232 ? -22.794 8.302 -15.836 1.00 30.02 232 PHE A N 1
ATOM 1895 C CA . PHE A 1 232 ? -21.498 8.154 -16.495 1.00 30.02 232 PHE A CA 1
ATOM 1896 C C . PHE A 1 232 ? -20.836 9.525 -16.647 1.00 30.02 232 PHE A C 1
ATOM 1898 O O . PHE A 1 232 ? -21.467 10.465 -17.122 1.00 30.02 232 PHE A O 1
ATOM 1905 N N . TRP A 1 233 ? -19.545 9.615 -16.324 1.00 32.47 233 TRP A N 1
ATOM 1906 C CA . TRP A 1 233 ? -18.710 10.745 -16.720 1.00 32.47 233 TRP A CA 1
ATOM 1907 C C . TRP A 1 233 ? -17.298 10.277 -17.087 1.00 32.47 233 TRP A C 1
ATOM 1909 O O . TRP A 1 233 ? -16.703 9.445 -16.399 1.00 32.47 233 TRP A O 1
ATOM 1919 N N . VAL A 1 234 ? -16.788 10.802 -18.203 1.00 29.95 234 VAL A N 1
ATOM 1920 C CA . VAL A 1 234 ? -15.407 10.661 -18.678 1.00 29.95 234 VAL A CA 1
ATOM 1921 C C . VAL A 1 234 ? -14.715 11.999 -18.405 1.00 29.95 234 VAL A C 1
ATOM 1923 O O . VAL A 1 234 ? -15.120 12.992 -19.006 1.00 29.95 234 VAL A O 1
ATOM 1926 N N . PRO A 1 235 ? -13.680 12.066 -17.551 1.00 29.39 235 PRO A N 1
ATOM 1927 C CA . PRO A 1 235 ? -12.861 13.264 -17.448 1.00 29.39 235 PRO A CA 1
ATOM 1928 C C . PRO A 1 235 ? -11.965 13.395 -18.682 1.00 29.39 235 PRO A C 1
ATOM 1930 O O . PRO A 1 235 ? -11.261 12.446 -19.045 1.00 29.39 235 PRO A O 1
ATOM 1933 N N . SER A 1 236 ? -11.927 14.591 -19.272 1.00 30.45 236 SER A N 1
ATOM 1934 C CA . SER A 1 236 ? -10.732 15.055 -19.979 1.00 30.45 236 SER A CA 1
ATOM 1935 C C . SER A 1 236 ? -9.617 15.201 -18.941 1.00 30.45 236 SER A C 1
ATOM 1937 O O . SER A 1 236 ? -9.803 15.879 -17.931 1.00 30.45 236 SER A O 1
ATOM 1939 N N . ILE A 1 237 ? -8.484 14.525 -19.141 1.00 36.09 237 ILE A N 1
ATOM 1940 C CA . ILE A 1 237 ? -7.294 14.705 -18.300 1.00 36.09 237 ILE A CA 1
ATOM 1941 C C . ILE A 1 237 ? -6.477 15.826 -18.938 1.00 36.09 237 ILE A C 1
ATOM 1943 O O . ILE A 1 237 ? -5.495 15.571 -19.625 1.00 36.09 237 ILE A O 1
ATOM 1947 N N . GLU A 1 238 ? -6.895 17.066 -18.710 1.00 33.72 238 GLU A N 1
ATOM 1948 C CA . GLU A 1 238 ? -5.953 18.179 -18.692 1.00 33.72 238 GLU A CA 1
ATOM 1949 C C . GLU A 1 238 ? -5.383 18.253 -17.274 1.00 33.72 238 GLU A C 1
ATOM 1951 O O . GLU A 1 238 ? -6.097 18.507 -16.306 1.00 33.72 238 GLU A O 1
ATOM 1956 N N . GLY A 1 239 ? -4.096 17.946 -17.130 1.00 29.14 239 GLY A N 1
ATOM 1957 C CA . GLY A 1 239 ? -3.413 18.012 -15.845 1.00 29.14 239 GLY A CA 1
ATOM 1958 C C . GLY A 1 239 ? -1.992 17.468 -15.920 1.00 29.14 239 GLY A C 1
ATOM 1959 O O . GLY A 1 239 ? -1.766 16.331 -16.326 1.00 29.14 239 GLY A O 1
ATOM 1960 N N . THR A 1 240 ? -1.044 18.315 -15.534 1.00 32.72 240 THR A N 1
ATOM 1961 C CA . THR A 1 240 ? 0.404 18.097 -15.389 1.00 32.72 240 THR A CA 1
ATOM 1962 C C . THR A 1 240 ? 0.807 16.803 -14.648 1.00 32.72 240 THR A C 1
ATOM 1964 O O . THR A 1 240 ? -0.012 16.214 -13.949 1.00 32.72 240 THR A O 1
ATOM 1967 N N . PRO A 1 241 ? 2.082 16.354 -14.744 1.00 36.38 241 PRO A N 1
ATOM 1968 C CA . PRO A 1 241 ? 2.533 14.995 -14.398 1.00 36.38 241 PRO A CA 1
ATOM 1969 C C . PRO A 1 241 ? 2.619 14.649 -12.896 1.00 36.38 241 PRO A C 1
ATOM 1971 O O . PRO A 1 241 ? 3.345 13.722 -12.529 1.00 36.38 241 PRO A O 1
ATOM 1974 N N . GLU A 1 242 ? 1.899 15.349 -12.025 1.00 33.00 242 GLU A N 1
ATOM 1975 C CA . GLU A 1 242 ? 1.807 15.020 -10.601 1.00 33.00 242 GLU A CA 1
ATOM 1976 C C . GLU A 1 242 ? 0.418 14.433 -10.326 1.00 33.00 242 GLU A C 1
ATOM 1978 O O . GLU A 1 242 ? -0.594 15.099 -10.519 1.00 33.00 242 GLU A O 1
ATOM 1983 N N . ASP A 1 243 ? 0.371 13.148 -9.946 1.00 31.34 243 ASP A N 1
ATOM 1984 C CA . ASP A 1 243 ? -0.862 12.463 -9.530 1.00 31.34 243 ASP A CA 1
ATOM 1985 C C . ASP A 1 243 ? -1.539 13.280 -8.406 1.00 31.34 243 ASP A C 1
ATOM 1987 O O . ASP A 1 243 ? -0.928 13.428 -7.344 1.00 31.34 243 ASP A O 1
ATOM 1991 N N . PRO A 1 244 ? -2.797 13.739 -8.543 1.00 30.34 244 PRO A N 1
ATOM 1992 C CA . PRO A 1 244 ? -3.573 14.123 -7.378 1.00 30.34 244 PRO A CA 1
ATOM 1993 C C . PRO A 1 244 ? -4.090 12.838 -6.718 1.00 30.34 244 PRO A C 1
ATOM 1995 O O . PRO A 1 244 ? -4.829 12.065 -7.327 1.00 30.34 244 PRO A O 1
ATOM 1998 N N . GLU A 1 245 ? -3.720 12.603 -5.458 1.00 33.47 245 GLU A N 1
ATOM 1999 C CA . GLU A 1 245 ? -4.322 11.566 -4.601 1.00 33.47 245 GLU A CA 1
ATOM 2000 C C . GLU A 1 245 ? -5.765 11.909 -4.161 1.00 33.47 245 GLU A C 1
ATOM 2002 O O . GLU A 1 245 ? -6.377 11.159 -3.400 1.00 33.47 245 GLU A O 1
ATOM 2007 N N . GLU A 1 246 ? -6.354 12.995 -4.665 1.00 26.36 246 GLU A N 1
ATOM 2008 C CA . GLU A 1 246 ? -7.748 13.353 -4.418 1.00 26.36 246 GLU A CA 1
ATOM 2009 C C . GLU A 1 246 ? -8.640 12.948 -5.598 1.00 26.36 246 GLU A C 1
ATOM 2011 O O . GLU A 1 246 ? -8.420 13.329 -6.747 1.00 26.36 246 GLU A O 1
ATOM 2016 N N . LEU A 1 247 ? -9.697 12.183 -5.299 1.00 27.97 247 LEU A N 1
ATOM 2017 C CA . LEU A 1 247 ? -10.885 12.139 -6.148 1.00 27.97 247 LEU A CA 1
ATOM 2018 C C . LEU A 1 247 ? -11.336 13.586 -6.343 1.00 27.97 247 LEU A C 1
ATOM 2020 O O . LEU A 1 247 ? -11.801 14.200 -5.384 1.00 27.97 247 LEU A O 1
ATOM 2024 N N . VAL A 1 248 ? -11.209 14.121 -7.557 1.00 29.55 248 VAL A N 1
ATOM 2025 C CA . VAL A 1 248 ? -11.828 15.399 -7.904 1.00 29.55 248 VAL A CA 1
ATOM 2026 C C . VAL A 1 248 ? -13.339 15.210 -7.776 1.00 29.55 248 VAL A C 1
ATOM 2028 O O . VAL A 1 248 ? -14.009 14.698 -8.671 1.00 29.55 248 VAL A O 1
ATOM 2031 N N . MET A 1 249 ? -13.872 15.554 -6.608 1.00 28.56 249 MET A N 1
ATOM 2032 C CA . MET A 1 249 ? -15.288 15.814 -6.415 1.00 28.56 249 MET A CA 1
ATOM 2033 C C . MET A 1 249 ? -15.536 17.147 -7.113 1.00 28.56 249 MET A C 1
ATOM 2035 O O . MET A 1 249 ? -15.253 18.200 -6.547 1.00 28.56 249 MET A O 1
ATOM 2039 N N . TYR A 1 250 ? -15.953 17.102 -8.378 1.00 40.31 250 TYR A N 1
ATOM 2040 C CA . TYR A 1 250 ? -16.295 18.316 -9.112 1.00 40.31 250 TYR A CA 1
ATOM 2041 C C . TYR A 1 250 ? -17.431 19.028 -8.375 1.00 40.31 250 TYR A C 1
ATOM 2043 O O . TYR A 1 250 ? -18.475 18.428 -8.112 1.00 40.31 250 TYR A O 1
ATOM 2051 N N . GLY A 1 251 ? -17.150 20.273 -7.986 1.00 35.66 251 GLY A N 1
ATOM 2052 C CA . GLY A 1 251 ? -18.052 21.155 -7.258 1.00 35.66 251 GLY A CA 1
ATOM 2053 C C . GLY A 1 251 ? -19.314 21.502 -8.041 1.00 35.66 251 GLY A C 1
ATOM 2054 O O . GLY A 1 251 ? -19.452 21.183 -9.223 1.00 35.66 251 GLY A O 1
ATOM 2055 N N . ASP A 1 252 ? -20.234 22.144 -7.330 1.00 38.56 252 ASP A N 1
ATOM 2056 C CA . ASP A 1 252 ? -21.519 22.612 -7.832 1.00 38.56 252 ASP A CA 1
ATOM 2057 C C . ASP A 1 252 ? -21.349 23.419 -9.141 1.00 38.56 252 ASP A C 1
ATOM 2059 O O . ASP A 1 252 ? -20.507 24.316 -9.254 1.00 38.56 252 ASP A O 1
ATOM 2063 N N . TRP A 1 253 ? -22.095 23.028 -10.183 1.00 49.78 253 TRP A N 1
ATOM 2064 C CA . TRP A 1 253 ? -22.056 23.625 -11.527 1.00 49.78 253 TRP A CA 1
ATOM 2065 C C . TRP A 1 253 ? -22.800 24.968 -11.549 1.00 49.78 253 TRP A C 1
ATOM 2067 O O . TRP A 1 253 ? -23.851 25.121 -12.182 1.00 49.78 253 TRP A O 1
ATOM 2077 N N . ASP A 1 254 ? -22.238 25.944 -10.848 1.00 45.06 254 ASP A N 1
ATOM 2078 C CA . ASP A 1 254 ? -22.851 27.257 -10.630 1.00 45.06 254 ASP A CA 1
ATOM 2079 C C . ASP A 1 254 ? -22.394 28.285 -11.676 1.00 45.06 254 ASP A C 1
ATOM 2081 O O . ASP A 1 254 ? -22.991 29.350 -11.806 1.00 45.06 254 ASP A O 1
ATOM 2085 N N . GLY A 1 255 ? -21.335 27.975 -12.433 1.00 48.84 255 GLY A N 1
ATOM 2086 C CA . GLY A 1 255 ? -20.711 28.886 -13.392 1.00 48.84 255 GLY A CA 1
ATOM 2087 C C . GLY A 1 255 ? -21.440 28.944 -14.736 1.00 48.84 255 GLY A C 1
ATOM 2088 O O . GLY A 1 255 ? -21.486 27.961 -15.475 1.00 48.84 255 GLY A O 1
ATOM 2089 N N . GLU A 1 256 ? -21.984 30.112 -15.065 1.00 49.34 256 GLU A N 1
ATOM 2090 C CA . GLU A 1 256 ? -22.602 30.469 -16.349 1.00 49.34 256 GLU A CA 1
ATOM 2091 C C . GLU A 1 256 ? -21.555 30.703 -17.458 1.00 49.34 256 GLU A C 1
ATOM 2093 O O . GLU A 1 256 ? -21.446 31.797 -17.999 1.00 49.34 256 GLU A O 1
ATOM 2098 N N . ALA A 1 257 ? -20.761 29.694 -17.821 1.00 53.06 257 ALA A N 1
ATOM 2099 C CA . ALA A 1 257 ? -19.970 29.770 -19.053 1.00 53.06 257 ALA A CA 1
ATOM 2100 C C . ALA A 1 257 ? -20.888 29.446 -20.246 1.00 53.06 257 ALA A C 1
ATOM 2102 O O . ALA A 1 257 ? -21.148 28.272 -20.531 1.00 53.06 257 ALA A O 1
ATOM 2103 N N . GLY A 1 258 ? -21.456 30.484 -20.869 1.00 58.69 258 GLY A N 1
ATOM 2104 C CA . GLY A 1 258 ? -22.317 30.390 -22.055 1.00 58.69 258 GLY A CA 1
ATOM 2105 C C . GLY A 1 258 ? -21.537 30.183 -23.359 1.00 58.69 258 GLY A C 1
ATOM 2106 O O . GLY A 1 258 ? -20.305 30.196 -23.377 1.00 58.69 258 GLY A O 1
ATOM 2107 N N . ILE A 1 259 ? -22.258 30.026 -24.477 1.00 60.47 259 ILE A N 1
ATOM 2108 C CA . ILE A 1 259 ? -21.677 29.844 -25.827 1.00 60.47 259 ILE A CA 1
ATOM 2109 C C . ILE A 1 259 ? -20.731 30.998 -26.207 1.00 60.47 259 ILE A C 1
ATOM 2111 O O . ILE A 1 259 ? -19.794 30.821 -26.981 1.00 60.47 259 ILE A O 1
ATOM 2115 N N . GLU A 1 260 ? -20.929 32.161 -25.594 1.00 58.38 260 GLU A N 1
ATOM 2116 C CA . GLU A 1 260 ? -20.146 33.384 -25.769 1.00 58.38 260 GLU A CA 1
ATOM 2117 C C . GLU A 1 260 ? -18.648 33.230 -25.427 1.00 58.38 260 GLU A C 1
ATOM 2119 O O . GLU A 1 260 ? -17.822 33.985 -25.939 1.00 58.38 260 GLU A O 1
ATOM 2124 N N . GLU A 1 261 ? -18.264 32.237 -24.613 1.00 59.28 261 GLU A N 1
ATOM 2125 C CA . GLU A 1 261 ? -16.858 31.970 -24.267 1.00 59.28 261 GLU A CA 1
ATOM 2126 C C . GLU A 1 261 ? -16.146 30.993 -25.230 1.00 59.28 261 GLU A C 1
ATOM 2128 O O . GLU A 1 261 ? -14.928 30.794 -25.124 1.00 59.28 261 GLU A O 1
ATOM 2133 N N . LEU A 1 262 ? -16.852 30.394 -26.202 1.00 62.69 262 LEU A N 1
ATOM 2134 C CA . LEU A 1 262 ? -16.256 29.461 -27.168 1.00 62.69 262 LEU A CA 1
ATOM 2135 C C . LEU A 1 262 ? -15.304 30.179 -28.138 1.00 62.69 262 LEU A C 1
ATOM 2137 O O . LEU A 1 262 ? -15.704 30.922 -29.034 1.00 62.69 262 LEU A O 1
ATOM 2141 N N . ARG A 1 263 ? -14.004 29.884 -28.024 1.00 61.44 263 ARG A N 1
ATOM 2142 C CA . ARG A 1 263 ? -12.996 30.332 -28.996 1.00 61.44 263 ARG A CA 1
ATOM 2143 C C . ARG A 1 263 ? -13.022 29.457 -30.248 1.00 61.44 263 ARG A C 1
ATOM 2145 O O . ARG A 1 263 ? -12.489 28.348 -30.247 1.00 61.44 263 ARG A O 1
ATOM 2152 N N . LEU A 1 264 ? -13.600 29.969 -31.334 1.00 69.38 264 LEU A N 1
ATOM 2153 C CA . LEU A 1 264 ? -13.592 29.276 -32.623 1.00 69.38 264 LEU A CA 1
ATOM 2154 C C . LEU A 1 264 ? -12.208 29.324 -33.294 1.00 69.38 264 LEU A C 1
ATOM 2156 O O . LEU A 1 264 ? -11.528 30.347 -33.214 1.00 69.38 264 LEU A O 1
ATOM 2160 N N . PRO A 1 265 ? -11.791 28.264 -34.012 1.00 70.44 265 PRO A N 1
ATOM 2161 C CA . PRO A 1 265 ? -10.473 28.216 -34.635 1.00 70.44 265 PRO A CA 1
ATOM 2162 C C . PRO A 1 265 ? -10.250 29.332 -35.666 1.00 70.44 265 PRO A C 1
ATOM 2164 O O . PRO A 1 265 ? -11.084 29.570 -36.542 1.00 70.44 265 PRO A O 1
ATOM 2167 N N . ASP A 1 266 ? -9.082 29.976 -35.631 1.00 67.12 266 ASP A N 1
ATOM 2168 C CA . ASP A 1 266 ? -8.781 31.144 -36.476 1.00 67.12 266 ASP A CA 1
ATOM 2169 C C . ASP A 1 266 ? -8.826 30.858 -37.982 1.00 67.12 266 ASP A C 1
ATOM 2171 O O . ASP A 1 266 ? -9.170 31.741 -38.764 1.00 67.12 266 ASP A O 1
ATOM 2175 N N . HIS A 1 267 ? -8.554 29.617 -38.381 1.00 75.06 267 HIS A N 1
ATOM 2176 C CA . HIS A 1 267 ? -8.431 29.186 -39.773 1.00 75.06 267 HIS A CA 1
ATOM 2177 C C . HIS A 1 267 ? -9.763 28.958 -40.507 1.00 75.06 267 HIS A C 1
ATOM 2179 O O . HIS A 1 267 ? -9.740 28.681 -41.706 1.00 75.06 267 HIS A O 1
ATOM 2185 N N . LEU A 1 268 ? -10.911 29.043 -39.823 1.00 73.19 268 LEU A N 1
ATOM 2186 C CA . LEU A 1 268 ? -12.211 28.897 -40.481 1.00 73.19 268 LEU A CA 1
ATOM 2187 C C . LEU A 1 268 ? -12.586 30.177 -41.267 1.00 73.19 268 LEU A C 1
ATOM 2189 O O . LEU A 1 268 ? -12.411 31.282 -40.741 1.00 73.19 268 LEU A O 1
ATOM 2193 N N . PRO A 1 269 ? -13.137 30.068 -42.491 1.00 81.69 269 PRO A N 1
ATOM 2194 C CA . PRO A 1 269 ? -13.703 31.205 -43.217 1.00 81.69 269 PRO A CA 1
ATOM 2195 C C . PRO A 1 269 ? -14.811 31.902 -42.418 1.00 81.69 269 PRO A C 1
ATOM 2197 O O . PRO A 1 269 ? -15.554 31.260 -41.680 1.00 81.69 269 PRO A O 1
ATOM 2200 N N . PHE A 1 270 ? -14.957 33.219 -42.591 1.00 74.44 270 PHE A N 1
ATOM 2201 C CA . PHE A 1 270 ? -15.911 34.027 -41.817 1.00 74.44 270 PHE A CA 1
ATOM 2202 C C . PHE A 1 270 ? -17.364 33.534 -41.937 1.00 74.44 270 PHE A C 1
ATOM 2204 O O . PHE A 1 270 ? -18.070 33.482 -40.940 1.00 74.44 270 PHE A O 1
ATOM 2211 N N . GLN A 1 271 ? -17.784 33.106 -43.132 1.00 77.00 271 GLN A N 1
ATOM 2212 C CA . GLN A 1 271 ? -19.137 32.583 -43.367 1.00 77.00 271 GLN A CA 1
ATOM 2213 C C . GLN A 1 271 ? -19.408 31.267 -42.625 1.00 77.00 271 GLN A C 1
ATOM 2215 O O . GLN A 1 271 ? -20.514 31.064 -42.134 1.00 77.00 271 GLN A O 1
ATOM 2220 N N . ASP A 1 272 ? -18.401 30.401 -42.502 1.00 75.88 272 ASP A N 1
ATOM 2221 C CA . ASP A 1 272 ? -18.545 29.111 -41.824 1.00 75.88 272 ASP A CA 1
ATOM 2222 C C . ASP A 1 272 ? -18.556 29.287 -40.299 1.00 75.88 272 ASP A C 1
ATOM 2224 O O . ASP A 1 272 ? -19.241 28.547 -39.597 1.00 75.88 272 ASP A O 1
ATOM 2228 N N . LYS A 1 273 ? -17.832 30.291 -39.776 1.00 77.31 273 LYS A N 1
ATOM 2229 C CA . LYS A 1 273 ? -17.901 30.663 -38.352 1.00 77.31 273 LYS A CA 1
ATOM 2230 C C . LYS A 1 273 ? -19.285 31.173 -37.979 1.00 77.31 273 LYS A C 1
ATOM 2232 O O . LYS A 1 273 ? -19.800 30.783 -36.941 1.00 77.31 273 LYS A O 1
ATOM 2237 N N . ASP A 1 274 ? -19.865 32.013 -38.831 1.00 77.62 274 ASP A N 1
ATOM 2238 C CA . ASP A 1 274 ? -21.186 32.600 -38.610 1.00 77.62 274 ASP A CA 1
ATOM 2239 C C . ASP A 1 274 ? -22.271 31.513 -38.596 1.00 77.62 274 ASP A C 1
ATOM 2241 O O . ASP A 1 274 ? -23.031 31.407 -37.641 1.00 77.62 274 ASP A O 1
ATOM 2245 N N . GLN A 1 275 ? -22.246 30.595 -39.572 1.00 80.00 275 GLN A N 1
ATOM 2246 C CA . GLN A 1 275 ? -23.153 29.439 -39.596 1.00 80.00 275 GLN A CA 1
ATOM 2247 C C . GLN A 1 275 ? -22.993 28.524 -38.376 1.00 80.00 275 GLN A C 1
ATOM 2249 O O . GLN A 1 275 ? -23.982 27.995 -37.869 1.00 80.00 275 GLN A O 1
ATOM 2254 N N . LEU A 1 276 ? -21.758 28.324 -37.904 1.00 75.75 276 LEU A N 1
ATOM 2255 C CA . LEU A 1 276 ? -21.489 27.511 -36.722 1.00 75.75 276 LEU A CA 1
ATOM 2256 C C . LEU A 1 276 ? -22.005 28.187 -35.445 1.00 75.75 276 LEU A C 1
ATOM 2258 O O . LEU A 1 276 ? -22.577 27.502 -34.605 1.00 75.75 276 LEU A O 1
ATOM 2262 N N . LEU A 1 277 ? -21.837 29.506 -35.308 1.00 78.19 277 LEU A N 1
ATOM 2263 C CA . LEU A 1 277 ? -22.373 30.267 -34.175 1.00 78.19 277 LEU A CA 1
ATOM 2264 C C . LEU A 1 277 ? -23.899 30.229 -34.160 1.00 78.19 277 LEU A C 1
ATOM 2266 O O . LEU A 1 277 ? -24.470 29.890 -33.130 1.00 78.19 277 LEU A O 1
ATOM 2270 N N . THR A 1 278 ? -24.549 30.449 -35.308 1.00 81.12 278 THR A N 1
ATOM 2271 C CA . THR A 1 278 ? -26.011 30.325 -35.418 1.00 81.12 278 THR A CA 1
ATOM 2272 C C . THR A 1 278 ? -26.486 28.923 -35.029 1.00 81.12 278 THR A C 1
ATOM 2274 O O . THR A 1 278 ? -27.438 28.782 -34.273 1.00 81.12 278 THR A O 1
ATOM 2277 N N . ALA A 1 279 ? -25.794 27.867 -35.473 1.00 77.69 279 ALA A N 1
ATOM 2278 C CA . ALA A 1 279 ? -26.146 26.498 -35.097 1.00 77.69 279 ALA A CA 1
ATOM 2279 C C . ALA A 1 279 ? -25.906 26.200 -33.603 1.00 77.69 279 ALA A C 1
ATOM 2281 O O . ALA A 1 279 ? -26.647 25.422 -33.007 1.00 77.69 279 ALA A O 1
ATOM 2282 N N . LEU A 1 280 ? -24.875 26.788 -32.990 1.00 74.38 280 LEU A N 1
ATOM 2283 C CA . LEU A 1 280 ? -24.624 26.647 -31.554 1.00 74.38 280 LEU A CA 1
ATOM 2284 C C . LEU A 1 280 ? -25.719 27.342 -30.735 1.00 74.38 280 LEU A C 1
ATOM 2286 O O . LEU A 1 280 ? -26.198 26.749 -29.772 1.00 74.38 280 LEU A O 1
ATOM 2290 N N . GLU A 1 281 ? -26.145 28.538 -31.147 1.00 77.50 281 GLU A N 1
ATOM 2291 C CA . GLU A 1 281 ? -27.260 29.279 -30.540 1.00 77.50 281 GLU A CA 1
ATOM 2292 C C . GLU A 1 281 ? -28.592 28.524 -30.689 1.00 77.50 281 GLU A C 1
ATOM 2294 O O . GLU A 1 281 ? -29.306 28.321 -29.707 1.00 77.50 281 GLU A O 1
ATOM 2299 N N . ASP A 1 282 ? -28.898 28.011 -31.885 1.00 78.50 282 ASP A N 1
ATOM 2300 C CA . ASP A 1 282 ? -30.132 27.257 -32.157 1.00 78.50 282 ASP A CA 1
ATOM 2301 C C . ASP A 1 282 ? -30.247 25.968 -31.315 1.00 78.50 282 ASP A C 1
ATOM 2303 O O . ASP A 1 282 ? -31.350 25.518 -30.989 1.00 78.50 282 ASP A O 1
ATOM 2307 N N . PHE A 1 283 ? -29.111 25.368 -30.941 1.00 74.00 283 PHE A N 1
ATOM 2308 C CA . PHE A 1 283 ? -29.029 24.143 -30.140 1.00 74.00 283 PHE A CA 1
ATOM 2309 C C . PHE A 1 283 ? -28.363 24.366 -28.771 1.00 74.00 283 PHE A C 1
ATOM 2311 O O . PHE A 1 283 ? -27.725 23.458 -28.231 1.00 74.00 283 PHE A O 1
ATOM 2318 N N . GLU A 1 284 ? -28.556 25.540 -28.164 1.00 69.81 284 GLU A N 1
ATOM 2319 C CA . GLU A 1 284 ? -27.910 25.931 -26.902 1.00 69.81 284 GLU A CA 1
ATOM 2320 C C . GLU A 1 284 ? -28.127 24.925 -25.760 1.00 69.81 284 GLU A C 1
ATOM 2322 O O . GLU A 1 284 ? -27.224 24.635 -24.976 1.00 69.81 284 GLU A O 1
ATOM 2327 N N . THR A 1 285 ? -29.306 24.307 -25.705 1.00 65.44 285 THR A N 1
ATOM 2328 C CA . THR A 1 285 ? -29.634 23.285 -24.696 1.00 65.44 285 THR A CA 1
ATOM 2329 C C . THR A 1 285 ? -28.791 22.010 -24.806 1.00 65.44 285 THR A C 1
ATOM 2331 O O . THR A 1 285 ? -28.593 21.325 -23.804 1.00 65.44 285 THR A O 1
ATOM 2334 N N . VAL A 1 286 ? -28.288 21.685 -26.002 1.00 65.00 286 VAL A N 1
ATOM 2335 C CA . VAL A 1 286 ? -27.448 20.506 -26.270 1.00 65.00 286 VAL A CA 1
ATOM 2336 C C . VAL A 1 286 ? -25.971 20.834 -26.068 1.00 65.00 286 VAL A C 1
ATOM 2338 O O . VAL A 1 286 ? -25.225 20.004 -25.553 1.00 65.00 286 VAL A O 1
ATOM 2341 N N . PHE A 1 287 ? -25.558 22.043 -26.450 1.00 61.81 287 PHE A N 1
ATOM 2342 C CA . PHE A 1 287 ? -24.176 22.518 -26.341 1.00 61.81 287 PHE A CA 1
ATOM 2343 C C . PHE A 1 287 ? -23.884 23.262 -25.029 1.00 61.81 287 PHE A C 1
ATOM 2345 O O . PHE A 1 287 ? -22.838 23.893 -24.891 1.00 61.81 287 PHE A O 1
ATOM 2352 N N . SER A 1 288 ? -24.785 23.167 -24.048 1.00 64.50 288 SER A N 1
ATOM 2353 C CA . SER A 1 288 ? -24.583 23.727 -22.715 1.00 64.50 288 SER A CA 1
ATOM 2354 C C . SER A 1 288 ? -23.502 22.967 -21.949 1.00 64.50 288 SER A C 1
ATOM 2356 O O . SER A 1 288 ? -23.450 21.736 -21.950 1.00 64.50 288 SER A O 1
ATOM 2358 N N . ASN A 1 289 ? -22.696 23.707 -21.190 1.00 56.62 289 ASN A N 1
ATOM 2359 C CA . ASN A 1 289 ? -21.764 23.128 -20.227 1.00 56.62 289 ASN A CA 1
ATOM 2360 C C . ASN A 1 289 ? -22.487 22.399 -19.081 1.00 56.62 289 ASN A C 1
ATOM 2362 O O . ASN A 1 289 ? -21.883 21.576 -18.402 1.00 56.62 289 ASN A O 1
ATOM 2366 N N . LYS A 1 290 ? -23.788 22.645 -18.876 1.00 57.31 290 LYS A N 1
ATOM 2367 C CA . LYS A 1 290 ? -24.603 21.889 -17.922 1.00 57.31 290 LYS A CA 1
ATOM 2368 C C . LYS A 1 290 ? -25.143 20.631 -18.612 1.00 57.31 290 LYS A C 1
ATOM 2370 O O . LYS A 1 290 ? -25.956 20.761 -19.526 1.00 57.31 290 LYS A O 1
ATOM 2375 N N . PRO A 1 291 ? -24.752 19.414 -18.183 1.00 53.75 291 PRO A N 1
ATOM 2376 C CA . PRO A 1 291 ? -25.256 18.197 -18.803 1.00 53.75 291 PRO A CA 1
ATOM 2377 C C . PRO A 1 291 ? -26.780 18.118 -18.654 1.00 53.75 291 PRO A C 1
ATOM 2379 O O . PRO A 1 291 ? -27.318 18.125 -17.543 1.00 53.75 291 PRO A O 1
ATOM 2382 N N . GLY A 1 292 ? -27.479 18.048 -19.788 1.00 55.81 292 GLY A N 1
ATOM 2383 C CA . GLY A 1 292 ? -28.921 17.826 -19.824 1.00 55.81 292 GLY A CA 1
ATOM 2384 C C . GLY A 1 292 ? -29.302 16.451 -19.264 1.00 55.81 292 GLY A C 1
ATOM 2385 O O . GLY A 1 292 ? -28.515 15.504 -19.294 1.00 55.81 292 GLY A O 1
ATOM 2386 N N . LYS A 1 293 ? -30.532 16.324 -18.756 1.00 55.25 293 LYS A N 1
ATOM 2387 C CA . LYS A 1 293 ? -31.110 15.028 -18.367 1.00 55.25 293 LYS A CA 1
ATOM 2388 C C . LYS A 1 293 ? -31.866 14.444 -19.558 1.00 55.25 293 LYS A C 1
ATOM 2390 O O . LYS A 1 293 ? -32.593 15.171 -20.228 1.00 55.25 293 LYS A O 1
ATOM 2395 N N . THR A 1 294 ? -31.701 13.149 -19.814 1.00 52.44 294 THR A N 1
ATOM 2396 C CA . THR A 1 294 ? -32.441 12.430 -20.858 1.00 52.44 294 THR A CA 1
ATOM 2397 C C . THR A 1 294 ? -33.021 11.141 -20.298 1.00 52.44 294 THR A C 1
ATOM 2399 O O . THR A 1 294 ? -32.340 10.418 -19.575 1.00 52.44 294 THR A O 1
ATOM 2402 N N . ASP A 1 295 ? -34.265 10.844 -20.664 1.00 52.47 295 ASP A N 1
ATOM 2403 C CA . ASP A 1 295 ? -34.950 9.598 -20.300 1.00 52.47 295 ASP A CA 1
ATOM 2404 C C . ASP A 1 295 ? -34.682 8.475 -21.329 1.00 52.47 295 ASP A C 1
ATOM 2406 O O . ASP A 1 295 ? -35.199 7.362 -21.219 1.00 52.47 295 ASP A O 1
ATOM 2410 N N . LEU A 1 296 ? -33.883 8.761 -22.367 1.00 49.62 296 LEU A N 1
ATOM 2411 C CA . LEU A 1 296 ? -33.556 7.843 -23.458 1.00 49.62 296 LEU A CA 1
ATOM 2412 C C . LEU A 1 296 ? -32.198 7.168 -23.227 1.00 49.62 296 LEU A C 1
ATOM 2414 O O . LEU A 1 296 ? -31.155 7.814 -23.268 1.00 49.62 296 LEU A O 1
ATOM 2418 N N . ALA A 1 297 ? -32.204 5.842 -23.075 1.00 45.97 297 ALA A N 1
ATOM 2419 C CA . ALA A 1 297 ? -30.986 5.032 -22.956 1.00 45.97 297 ALA A CA 1
ATOM 2420 C C . ALA A 1 297 ? -30.289 4.752 -24.306 1.00 45.97 297 ALA A C 1
ATOM 2422 O O . ALA A 1 297 ? -29.126 4.354 -24.330 1.00 45.97 297 ALA A O 1
ATOM 2423 N N . VAL A 1 298 ? -30.995 4.926 -25.431 1.00 45.31 298 VAL A N 1
ATOM 2424 C CA . VAL A 1 298 ? -30.487 4.687 -26.791 1.00 45.31 298 VAL A CA 1
ATOM 2425 C C . VAL A 1 298 ? -31.020 5.776 -27.718 1.00 45.31 298 VAL A C 1
ATOM 2427 O O . VAL A 1 298 ? -32.219 6.053 -27.724 1.00 45.31 298 VAL A O 1
ATOM 2430 N N . HIS A 1 299 ? -30.140 6.366 -28.525 1.00 43.56 299 HIS A N 1
ATOM 2431 C CA . HIS A 1 299 ? -30.499 7.329 -29.561 1.00 43.56 299 HIS A CA 1
ATOM 2432 C C . HIS A 1 299 ? -30.019 6.822 -30.926 1.00 43.56 299 HIS A C 1
ATOM 2434 O O . HIS A 1 299 ? -28.880 6.378 -31.062 1.00 43.56 299 HIS A O 1
ATOM 2440 N N . SER A 1 300 ? -30.896 6.869 -31.929 1.00 46.31 300 SER A N 1
ATOM 2441 C CA . SER A 1 300 ? -30.585 6.530 -33.319 1.00 46.31 300 SER A CA 1
ATOM 2442 C C . SER A 1 300 ? -30.694 7.799 -34.151 1.00 46.31 300 SER A C 1
ATOM 2444 O O . SER A 1 300 ? -31.766 8.397 -34.210 1.00 46.31 300 SER A O 1
ATOM 2446 N N . ILE A 1 301 ? -29.598 8.195 -34.794 1.00 54.88 301 ILE A N 1
ATOM 2447 C CA . ILE A 1 301 ? -29.556 9.366 -35.675 1.00 54.88 301 ILE A CA 1
ATOM 2448 C C . ILE A 1 301 ? -29.892 8.893 -37.093 1.00 54.88 301 ILE A C 1
ATOM 2450 O O . ILE A 1 301 ? -29.114 8.153 -37.697 1.00 54.88 301 ILE A O 1
ATOM 2454 N N . ASP A 1 302 ? -31.045 9.304 -37.623 1.00 55.03 302 ASP A N 1
ATOM 2455 C CA . ASP A 1 302 ? -31.403 9.076 -39.026 1.00 55.03 302 ASP A CA 1
ATOM 2456 C C . ASP A 1 302 ? -30.784 10.181 -39.897 1.00 55.03 302 ASP A C 1
ATOM 2458 O O . ASP A 1 302 ? -31.200 11.337 -39.856 1.00 55.03 302 ASP A O 1
ATOM 2462 N N . GLY A 1 303 ? -29.747 9.834 -40.662 1.00 54.09 303 GLY A N 1
ATOM 2463 C CA . GLY A 1 303 ? -29.040 10.760 -41.554 1.00 54.09 303 GLY A CA 1
ATOM 2464 C C . GLY A 1 303 ? -29.773 11.074 -42.866 1.00 54.09 303 GLY A C 1
ATOM 2465 O O . GLY A 1 303 ? -29.221 11.775 -43.720 1.00 54.09 303 GLY A O 1
ATOM 2466 N N . GLY A 1 304 ? -30.983 10.542 -43.076 1.00 69.50 304 GLY A N 1
ATOM 2467 C CA . GLY A 1 304 ? -31.735 10.717 -44.317 1.00 69.50 304 GLY A CA 1
ATOM 2468 C C . GLY A 1 304 ? -30.975 10.197 -45.548 1.00 69.50 304 GLY A C 1
ATOM 2469 O O . GLY A 1 304 ? -30.326 9.153 -45.513 1.00 69.50 304 GLY A O 1
ATOM 2470 N N . SER A 1 305 ? -31.032 10.926 -46.670 1.00 55.62 305 SER A N 1
ATOM 2471 C CA . SER A 1 305 ? -30.342 10.562 -47.924 1.00 55.62 305 SER A CA 1
ATOM 2472 C C . SER A 1 305 ? -28.847 10.906 -47.955 1.00 55.62 305 SER A C 1
ATOM 2474 O O . SER A 1 305 ? -28.177 10.656 -48.963 1.00 55.62 305 SER A O 1
ATOM 2476 N N . HIS A 1 306 ? -28.307 11.507 -46.894 1.00 56.47 306 HIS A N 1
ATOM 2477 C CA . HIS A 1 306 ? -26.895 11.856 -46.832 1.00 56.47 306 HIS A CA 1
ATOM 2478 C C . HIS A 1 306 ? -26.079 10.612 -46.488 1.00 56.47 306 HIS A C 1
ATOM 2480 O O . HIS A 1 306 ? -26.294 9.964 -45.467 1.00 56.47 306 HIS A O 1
ATOM 2486 N N . ARG A 1 307 ? -25.112 10.258 -47.344 1.00 51.84 307 ARG A N 1
ATOM 2487 C CA . ARG A 1 307 ? -24.137 9.222 -46.989 1.00 51.84 307 ARG A CA 1
ATOM 2488 C C . ARG A 1 307 ? -23.331 9.735 -45.796 1.00 51.84 307 ARG A C 1
ATOM 2490 O O . ARG A 1 307 ? -22.720 10.796 -45.942 1.00 51.84 307 ARG A O 1
ATOM 2497 N N . PRO A 1 308 ? -23.283 9.008 -44.665 1.00 50.16 308 PRO A N 1
ATOM 2498 C CA . PRO A 1 308 ? -22.421 9.370 -43.553 1.00 50.16 308 PRO A CA 1
ATOM 2499 C C . PRO A 1 308 ? -21.004 9.568 -44.085 1.00 50.16 308 PRO A C 1
ATOM 2501 O O . PRO A 1 308 ? -20.413 8.647 -44.659 1.00 50.16 308 PRO A O 1
ATOM 2504 N N . VAL A 1 309 ? -20.464 10.778 -43.947 1.00 47.38 309 VAL A N 1
ATOM 2505 C CA . VAL A 1 309 ? -19.048 11.004 -44.217 1.00 47.38 309 VAL A CA 1
ATOM 2506 C C . VAL A 1 309 ? -18.316 10.352 -43.060 1.00 47.38 309 VAL A C 1
ATOM 2508 O O . VAL A 1 309 ? -18.198 10.919 -41.978 1.00 47.38 309 VAL A O 1
ATOM 2511 N N . TYR A 1 310 ? -17.880 9.112 -43.270 1.00 40.28 310 TYR A N 1
ATOM 2512 C CA . TYR A 1 310 ? -17.052 8.404 -42.309 1.00 40.28 310 TYR A CA 1
ATOM 2513 C C . TYR A 1 310 ? -15.691 9.099 -42.250 1.00 40.28 310 TYR A C 1
ATOM 2515 O O . TYR A 1 310 ? -14.759 8.764 -42.985 1.00 40.28 310 TYR A O 1
ATOM 2523 N N . SER A 1 311 ? -15.585 10.112 -41.397 1.00 39.00 311 SER A N 1
ATOM 2524 C CA . SER A 1 311 ? -14.295 10.648 -41.002 1.00 39.00 311 SER A CA 1
ATOM 2525 C C . SER A 1 311 ? -13.636 9.603 -40.115 1.00 39.00 311 SER A C 1
ATOM 2527 O O . SER A 1 311 ? -14.195 9.178 -39.103 1.00 39.00 311 SER A O 1
ATOM 2529 N N . ARG A 1 312 ? -12.457 9.122 -40.515 1.00 37.34 312 ARG A N 1
ATOM 2530 C CA . ARG A 1 312 ? -11.676 8.245 -39.643 1.00 37.34 312 ARG A CA 1
ATOM 2531 C C . ARG A 1 312 ? -11.342 9.049 -38.392 1.00 37.34 312 ARG A C 1
ATOM 2533 O O . ARG A 1 312 ? -10.798 10.139 -38.526 1.00 37.34 312 ARG A O 1
ATOM 2540 N N . HIS A 1 313 ? -11.644 8.498 -37.217 1.00 36.47 313 HIS A N 1
ATOM 2541 C CA . HIS A 1 313 ? -11.220 9.039 -35.926 1.00 36.47 313 HIS A CA 1
ATOM 2542 C C . HIS A 1 313 ? -9.785 9.569 -36.046 1.00 36.47 313 HIS A C 1
ATOM 2544 O O . HIS A 1 313 ? -8.867 8.801 -36.360 1.00 36.47 313 HIS A O 1
ATOM 2550 N N . TYR A 1 314 ? -9.598 10.878 -35.874 1.00 35.56 314 TYR A N 1
ATOM 2551 C CA . TYR A 1 314 ? -8.258 11.442 -35.827 1.00 35.56 314 TYR A CA 1
ATOM 2552 C C . TYR A 1 314 ? -7.580 10.875 -34.576 1.00 35.56 314 TYR A C 1
ATOM 2554 O O . TYR A 1 314 ? -8.167 10.931 -33.493 1.00 35.56 314 TYR A O 1
ATOM 2562 N N . PRO A 1 315 ? -6.379 10.284 -34.687 1.00 36.12 315 PRO A N 1
ATOM 2563 C CA . PRO A 1 315 ? -5.635 9.882 -33.509 1.00 36.12 315 PRO A CA 1
ATOM 2564 C C . PRO A 1 315 ? -5.337 11.147 -32.702 1.00 36.12 315 PRO A C 1
ATOM 2566 O O . PRO A 1 315 ? -4.580 12.004 -33.156 1.00 36.12 315 PRO A O 1
ATOM 2569 N N . VAL A 1 316 ? -5.954 11.272 -31.525 1.00 38.62 316 VAL A N 1
ATOM 2570 C CA . VAL A 1 316 ? -5.604 12.317 -30.557 1.00 38.62 316 VAL A CA 1
ATOM 2571 C C . VAL A 1 316 ? -4.106 12.177 -30.283 1.00 38.62 316 VAL A C 1
ATOM 2573 O O . VAL A 1 316 ? -3.632 11.105 -29.891 1.00 38.62 316 VAL A O 1
ATOM 2576 N N . SER A 1 317 ? -3.353 13.226 -30.612 1.00 43.38 317 SER A N 1
ATOM 2577 C CA . SER A 1 317 ? -1.902 13.188 -30.816 1.00 43.38 317 SER A CA 1
ATOM 2578 C C . SER A 1 317 ? -1.087 12.854 -29.568 1.00 43.38 317 SER A C 1
ATOM 2580 O O . SER A 1 317 ? 0.066 12.449 -29.714 1.00 43.38 317 SER A O 1
ATOM 2582 N N . GLU A 1 318 ? -1.687 12.962 -28.383 1.00 45.03 318 GLU A N 1
ATOM 2583 C CA . GLU A 1 318 ? -1.043 12.756 -27.079 1.00 45.03 318 GLU A CA 1
ATOM 2584 C C . GLU A 1 318 ? -0.555 11.311 -26.876 1.00 45.03 318 GLU A C 1
ATOM 2586 O O . GLU A 1 318 ? 0.475 11.048 -26.265 1.00 45.03 318 GLU A O 1
ATOM 2591 N N . LYS A 1 319 ? -1.231 10.320 -27.472 1.00 51.03 319 LYS A N 1
ATOM 2592 C CA . LYS A 1 319 ? -0.915 8.890 -27.258 1.00 51.03 319 LYS A CA 1
ATOM 2593 C C . LYS A 1 319 ? 0.256 8.357 -28.106 1.00 51.03 319 LYS A C 1
ATOM 2595 O O . LYS A 1 319 ? 0.571 7.170 -28.043 1.00 51.03 319 LYS A O 1
ATOM 2600 N N . ILE A 1 320 ? 0.888 9.213 -28.918 1.00 61.62 320 ILE A N 1
ATOM 2601 C CA . ILE A 1 320 ? 2.067 8.896 -29.753 1.00 61.62 320 ILE A CA 1
ATOM 2602 C C . ILE A 1 320 ? 3.325 9.650 -29.259 1.00 61.62 320 ILE A C 1
ATOM 2604 O O . ILE A 1 320 ? 4.434 9.442 -29.761 1.00 61.62 320 ILE A O 1
ATOM 2608 N N . GLU A 1 321 ? 3.179 10.490 -28.231 1.00 64.31 321 GLU A N 1
ATOM 2609 C CA . GLU A 1 321 ? 4.257 11.295 -27.642 1.00 64.31 321 GLU A CA 1
ATOM 2610 C C . GLU A 1 321 ? 5.404 10.442 -27.102 1.00 64.31 321 GLU A C 1
ATOM 2612 O O . GLU A 1 321 ? 6.563 10.790 -27.290 1.00 64.31 321 GLU A O 1
ATOM 2617 N N . ALA A 1 322 ? 5.122 9.245 -26.575 1.00 66.19 322 ALA A N 1
ATOM 2618 C CA . ALA A 1 322 ? 6.155 8.358 -26.031 1.00 66.19 322 ALA A CA 1
ATOM 2619 C C . ALA A 1 322 ? 7.296 8.042 -27.023 1.00 66.19 322 ALA A C 1
ATOM 2621 O O . ALA A 1 322 ? 8.444 7.899 -26.605 1.00 66.19 322 ALA A O 1
ATOM 2622 N N . ILE A 1 323 ? 6.998 7.946 -28.327 1.00 72.00 323 ILE A N 1
ATOM 2623 C CA . ILE A 1 323 ? 8.018 7.752 -29.372 1.00 72.00 323 ILE A CA 1
ATOM 2624 C C . ILE A 1 323 ? 8.506 9.099 -29.915 1.00 72.00 323 ILE A C 1
ATOM 2626 O O . ILE A 1 323 ? 9.697 9.232 -30.191 1.00 72.00 323 ILE A O 1
ATOM 2630 N N . LYS A 1 324 ? 7.628 10.104 -30.059 1.00 72.94 324 LYS A N 1
ATOM 2631 C CA . LYS A 1 324 ? 8.004 11.440 -30.564 1.00 72.94 324 LYS A CA 1
ATOM 2632 C C . LYS A 1 324 ? 8.973 12.177 -29.642 1.00 72.94 324 LYS A C 1
ATOM 2634 O O . LYS A 1 324 ? 9.909 12.788 -30.148 1.00 72.94 324 LYS A O 1
ATOM 2639 N N . ASP A 1 325 ? 8.827 12.027 -28.335 1.00 74.50 325 ASP A N 1
ATOM 2640 C CA . ASP A 1 325 ? 9.627 12.720 -27.321 1.00 74.50 325 ASP A CA 1
ATOM 2641 C C . ASP A 1 325 ? 10.753 11.840 -26.776 1.00 74.50 325 ASP A C 1
ATOM 2643 O O . ASP A 1 325 ? 11.399 12.165 -25.782 1.00 74.50 325 ASP A O 1
ATOM 2647 N N . TRP A 1 326 ? 11.019 10.709 -27.437 1.00 77.69 326 TRP A N 1
ATOM 2648 C CA . TRP A 1 326 ? 12.108 9.826 -27.053 1.00 77.69 326 TRP A CA 1
ATOM 2649 C C . TRP A 1 326 ? 13.457 10.560 -27.173 1.00 77.69 326 TRP A C 1
ATOM 2651 O O . TRP A 1 326 ? 13.790 11.000 -28.287 1.00 77.69 326 TRP A O 1
ATOM 2661 N N . PRO A 1 327 ? 14.234 10.682 -26.076 1.00 80.94 327 PRO A N 1
ATOM 2662 C CA . PRO A 1 327 ? 15.494 11.421 -26.065 1.00 80.94 327 PRO A CA 1
ATOM 2663 C C . PRO A 1 327 ? 16.621 10.644 -26.769 1.00 80.94 327 PRO A C 1
ATOM 2665 O O . PRO A 1 327 ? 16.637 9.413 -26.721 1.00 80.94 327 PRO A O 1
ATOM 2668 N N . PRO A 1 328 ? 17.605 11.314 -27.393 1.00 84.38 328 PRO A N 1
ATOM 2669 C CA . PRO A 1 328 ? 18.726 10.628 -28.032 1.00 84.38 328 PRO A CA 1
ATOM 2670 C C . PRO A 1 328 ? 19.462 9.692 -27.046 1.00 84.38 328 PRO A C 1
ATOM 2672 O O . PRO A 1 328 ? 19.921 10.155 -25.997 1.00 84.38 328 PRO A O 1
ATOM 2675 N N . PRO A 1 329 ? 19.573 8.381 -27.335 1.00 84.88 329 PRO A N 1
ATOM 2676 C CA . PRO A 1 329 ? 20.148 7.415 -26.403 1.00 84.88 329 PRO A CA 1
ATOM 2677 C C . PRO A 1 329 ? 21.656 7.627 -26.192 1.00 84.88 329 PRO A C 1
ATOM 2679 O O . PRO A 1 329 ? 22.442 7.584 -27.135 1.00 84.88 329 PRO A O 1
ATOM 2682 N N . GLN A 1 330 ? 22.067 7.805 -24.931 1.00 81.88 330 GLN A N 1
ATOM 2683 C CA . GLN A 1 330 ? 23.453 8.147 -24.562 1.00 81.88 330 GLN A CA 1
ATOM 2684 C C . GLN A 1 330 ? 24.350 6.941 -24.241 1.00 81.88 330 GLN A C 1
ATOM 2686 O O . GLN A 1 330 ? 25.575 7.067 -24.223 1.00 81.88 330 GLN A O 1
ATOM 2691 N N . THR A 1 331 ? 23.764 5.765 -24.000 1.00 83.75 331 THR A N 1
ATOM 2692 C CA . THR A 1 331 ? 24.482 4.526 -23.652 1.00 83.75 331 THR A CA 1
ATOM 2693 C C . THR A 1 331 ? 24.195 3.426 -24.664 1.00 83.75 331 THR A C 1
ATOM 2695 O O . THR A 1 331 ? 23.136 3.394 -25.299 1.00 83.75 331 THR A O 1
ATOM 2698 N N . LYS A 1 332 ? 25.114 2.466 -24.802 1.00 81.81 332 LYS A N 1
ATOM 2699 C CA . LYS A 1 332 ? 24.933 1.352 -25.752 1.00 81.81 332 LYS A CA 1
ATOM 2700 C C . LYS A 1 332 ? 23.690 0.517 -25.466 1.00 81.81 332 LYS A C 1
ATOM 2702 O O . LYS A 1 332 ? 23.068 0.009 -26.398 1.00 81.81 332 LYS A O 1
ATOM 2707 N N . LYS A 1 333 ? 23.333 0.382 -24.185 1.00 78.00 333 LYS A N 1
ATOM 2708 C CA . LYS A 1 333 ? 22.134 -0.337 -23.743 1.00 78.00 333 LYS A CA 1
ATOM 2709 C C . LYS A 1 333 ? 20.868 0.334 -24.285 1.00 78.00 333 LYS A C 1
ATOM 2711 O O . LYS A 1 333 ? 20.040 -0.345 -24.882 1.00 78.00 333 LYS A O 1
ATOM 2716 N N . LEU A 1 334 ? 20.776 1.662 -24.176 1.00 79.25 334 LEU A N 1
ATOM 2717 C CA . LEU A 1 334 ? 19.641 2.438 -24.688 1.00 79.25 334 LEU A CA 1
ATOM 2718 C C . LEU A 1 334 ? 19.560 2.415 -26.222 1.00 79.25 334 LEU A C 1
ATOM 2720 O O . LEU A 1 334 ? 18.470 2.285 -26.777 1.00 79.25 334 LEU A O 1
ATOM 2724 N N . VAL A 1 335 ? 20.705 2.470 -26.918 1.00 83.88 335 VAL A N 1
ATOM 2725 C CA . VAL A 1 335 ? 20.748 2.315 -28.386 1.00 83.88 335 VAL A CA 1
ATOM 2726 C C . VAL A 1 335 ? 20.251 0.926 -28.799 1.00 83.88 335 VAL A C 1
ATOM 2728 O O . VAL A 1 335 ? 19.453 0.804 -29.728 1.00 83.88 335 VAL A O 1
ATOM 2731 N N . GLY A 1 336 ? 20.687 -0.124 -28.095 1.00 78.38 336 GLY A N 1
ATOM 2732 C CA . GLY A 1 336 ? 20.244 -1.499 -28.328 1.00 78.38 336 GLY A CA 1
ATOM 2733 C C . GLY A 1 336 ? 18.744 -1.689 -28.094 1.00 78.38 336 GLY A C 1
ATOM 2734 O O . GLY A 1 336 ? 18.081 -2.321 -28.915 1.00 78.38 336 GLY A O 1
ATOM 2735 N N . ALA A 1 337 ? 18.200 -1.091 -27.032 1.00 77.31 337 ALA A N 1
ATOM 2736 C CA . ALA A 1 337 ? 16.774 -1.126 -26.720 1.00 77.31 337 ALA A CA 1
ATOM 2737 C C . ALA A 1 337 ? 15.930 -0.457 -27.823 1.00 77.31 337 ALA A C 1
ATOM 2739 O O . ALA A 1 337 ? 14.993 -1.062 -28.350 1.00 77.31 337 ALA A O 1
ATOM 2740 N N . PHE A 1 338 ? 16.315 0.748 -28.265 1.00 82.25 338 PHE A N 1
ATOM 2741 C CA . PHE A 1 338 ? 15.637 1.445 -29.363 1.00 82.25 338 PHE A CA 1
ATOM 2742 C C . PHE A 1 338 ? 15.712 0.669 -30.690 1.00 82.25 338 PHE A C 1
ATOM 2744 O O . PHE A 1 338 ? 14.705 0.520 -31.385 1.00 82.25 338 PHE A O 1
ATOM 2751 N N . LEU A 1 339 ? 16.883 0.116 -31.033 1.00 77.06 339 LEU A N 1
ATOM 2752 C CA . LEU A 1 339 ? 17.049 -0.732 -32.221 1.00 77.06 339 LEU A CA 1
ATOM 2753 C C . LEU A 1 339 ? 16.227 -2.021 -32.143 1.00 77.06 339 LEU A C 1
ATOM 2755 O O . LEU A 1 339 ? 15.745 -2.494 -33.171 1.00 77.06 339 LEU A O 1
ATOM 2759 N N . GLY A 1 340 ? 16.044 -2.576 -30.945 1.00 72.31 340 GLY A N 1
ATOM 2760 C CA . GLY A 1 340 ? 15.165 -3.712 -30.703 1.00 72.31 340 GLY A CA 1
ATOM 2761 C C . GLY A 1 340 ? 13.706 -3.391 -31.033 1.00 72.31 340 GLY A C 1
ATOM 2762 O O . GLY A 1 340 ? 13.079 -4.116 -31.811 1.00 72.31 340 GLY A O 1
ATOM 2763 N N . LEU A 1 341 ? 13.192 -2.268 -30.517 1.00 74.25 341 LEU A N 1
ATOM 2764 C CA . LEU A 1 341 ? 11.842 -1.775 -30.815 1.00 74.25 341 LEU A CA 1
ATOM 2765 C C . LEU A 1 341 ? 11.659 -1.518 -32.313 1.00 74.25 341 LEU A C 1
ATOM 2767 O O . LEU A 1 341 ? 10.717 -2.023 -32.926 1.00 74.25 341 LEU A O 1
ATOM 2771 N N . ALA A 1 342 ? 12.578 -0.771 -32.926 1.00 72.56 342 ALA A N 1
ATOM 2772 C CA . ALA A 1 342 ? 12.509 -0.456 -34.348 1.00 72.56 342 ALA A CA 1
ATOM 2773 C C . ALA A 1 342 ? 12.643 -1.730 -35.211 1.00 72.56 342 ALA A C 1
ATOM 2775 O O . ALA A 1 342 ? 11.962 -1.886 -36.226 1.00 72.56 342 ALA A O 1
ATOM 2776 N N . GLY A 1 343 ? 13.463 -2.686 -34.764 1.00 65.81 343 GLY A N 1
ATOM 2777 C CA . GLY A 1 343 ? 13.683 -3.984 -35.396 1.00 65.81 343 GLY A CA 1
ATOM 2778 C C . GLY A 1 343 ? 12.444 -4.875 -35.411 1.00 65.81 343 GLY A C 1
ATOM 2779 O O . GLY A 1 343 ? 12.218 -5.574 -36.402 1.00 65.81 343 GLY A O 1
ATOM 2780 N N . TYR A 1 344 ? 11.598 -4.809 -34.379 1.00 65.75 344 TYR A N 1
ATOM 2781 C CA . TYR A 1 344 ? 10.307 -5.504 -34.363 1.00 65.75 344 TYR A CA 1
ATOM 2782 C C . TYR A 1 344 ? 9.419 -5.062 -35.540 1.00 65.75 344 TYR A C 1
ATOM 2784 O O . TYR A 1 344 ? 8.810 -5.888 -36.229 1.00 65.75 344 TYR A O 1
ATOM 2792 N N . TYR A 1 345 ? 9.431 -3.761 -35.846 1.00 66.75 345 TYR A N 1
ATOM 2793 C CA . TYR A 1 345 ? 8.659 -3.154 -36.931 1.00 66.75 345 TYR A CA 1
ATOM 2794 C C . TYR A 1 345 ? 9.417 -3.030 -38.261 1.00 66.75 345 TYR A C 1
ATOM 2796 O O . TYR A 1 345 ? 8.890 -2.438 -39.202 1.00 66.75 345 TYR A O 1
ATOM 2804 N N . ARG A 1 346 ? 10.599 -3.652 -38.405 1.00 62.78 346 ARG A N 1
ATOM 2805 C CA . ARG A 1 346 ? 11.455 -3.550 -39.609 1.00 62.78 346 ARG A CA 1
ATOM 2806 C C . ARG A 1 346 ? 10.736 -3.831 -40.930 1.00 62.78 346 ARG A C 1
ATOM 2808 O O . ARG A 1 346 ? 11.105 -3.279 -41.957 1.00 62.78 346 ARG A O 1
ATOM 2815 N N . ARG A 1 347 ? 9.706 -4.690 -40.911 1.00 60.94 347 ARG A N 1
ATOM 2816 C CA . ARG A 1 347 ? 8.916 -5.069 -42.098 1.00 60.94 347 ARG A CA 1
ATOM 2817 C C . ARG A 1 347 ? 8.087 -3.909 -42.667 1.00 60.94 347 ARG A C 1
ATOM 2819 O O . ARG A 1 347 ? 7.667 -3.973 -43.814 1.00 60.94 347 ARG A O 1
ATOM 2826 N N . PHE A 1 348 ? 7.849 -2.878 -41.859 1.00 59.38 348 PHE A N 1
ATOM 2827 C CA . PHE A 1 348 ? 7.043 -1.706 -42.195 1.00 59.38 348 PHE A CA 1
ATOM 2828 C C . PHE A 1 348 ? 7.884 -0.444 -42.418 1.00 59.38 348 PHE A C 1
ATOM 2830 O O . PHE A 1 348 ? 7.331 0.585 -42.798 1.00 59.38 348 PHE A O 1
ATOM 2837 N N . VAL A 1 349 ? 9.202 -0.516 -42.198 1.00 63.50 349 VAL A N 1
ATOM 2838 C CA . VAL A 1 349 ? 10.143 0.587 -42.416 1.00 63.50 349 VAL A CA 1
ATOM 2839 C C . VAL A 1 349 ? 10.934 0.302 -43.699 1.00 63.50 349 VAL A C 1
ATOM 2841 O O . VAL A 1 349 ? 11.824 -0.555 -43.694 1.00 63.50 349 VAL A O 1
ATOM 2844 N N . PRO A 1 350 ? 10.630 0.982 -44.820 1.00 57.09 350 PRO A N 1
ATOM 2845 C CA . PRO A 1 350 ? 11.377 0.806 -46.061 1.00 57.09 350 PRO A CA 1
ATOM 2846 C C . PRO A 1 350 ? 12.849 1.167 -45.847 1.00 57.09 350 PRO A C 1
ATOM 2848 O O . PRO A 1 350 ? 13.153 2.209 -45.275 1.00 57.09 350 PRO A O 1
ATOM 2851 N N . GLY A 1 351 ? 13.772 0.312 -46.293 1.00 65.69 351 GLY A N 1
ATOM 2852 C CA . GLY A 1 351 ? 15.208 0.589 -46.176 1.00 65.69 351 GLY A CA 1
ATOM 2853 C C . GLY A 1 351 ? 15.785 0.481 -44.757 1.00 65.69 351 GLY A C 1
ATOM 2854 O O . GLY A 1 351 ? 16.895 0.959 -44.540 1.00 65.69 351 GLY A O 1
ATOM 2855 N N . PHE A 1 352 ? 15.090 -0.185 -43.820 1.00 68.69 352 PHE A N 1
ATOM 2856 C CA . PHE A 1 352 ? 15.470 -0.292 -42.401 1.00 68.69 352 PHE A CA 1
ATOM 2857 C C . PHE A 1 352 ? 16.967 -0.532 -42.157 1.00 68.69 352 PHE A C 1
ATOM 2859 O O . PHE A 1 352 ? 17.575 0.189 -41.378 1.00 68.69 352 PHE A O 1
ATOM 2866 N N . GLY A 1 353 ? 17.581 -1.499 -42.849 1.00 60.38 353 GLY A N 1
ATOM 2867 C CA . GLY A 1 353 ? 18.997 -1.832 -42.651 1.00 60.38 353 GLY A CA 1
ATOM 2868 C C . GLY A 1 353 ? 19.979 -0.726 -43.055 1.00 60.38 353 GLY A C 1
ATOM 2869 O O . GLY A 1 353 ? 21.037 -0.613 -42.445 1.00 60.38 353 GLY A O 1
ATOM 2870 N N . ALA A 1 354 ? 19.638 0.103 -44.047 1.00 70.88 354 ALA A N 1
ATOM 2871 C CA . ALA A 1 354 ? 20.453 1.254 -44.437 1.00 70.88 354 ALA A CA 1
ATOM 2872 C C . ALA A 1 354 ? 20.272 2.413 -43.445 1.00 70.88 354 ALA A C 1
ATOM 2874 O O . ALA A 1 354 ? 21.250 3.031 -43.034 1.00 70.88 354 ALA A O 1
ATOM 2875 N N . THR A 1 355 ? 19.035 2.651 -43.000 1.00 74.56 355 THR A N 1
ATOM 2876 C CA . THR A 1 355 ? 18.708 3.691 -42.015 1.00 74.56 355 THR A CA 1
ATOM 2877 C C . THR A 1 355 ? 19.297 3.385 -40.637 1.00 74.56 355 THR A C 1
ATOM 2879 O O . THR A 1 355 ? 19.743 4.296 -39.952 1.00 74.56 355 THR A O 1
ATOM 2882 N N . THR A 1 356 ? 19.349 2.117 -40.214 1.00 79.19 356 THR A N 1
ATOM 2883 C CA . THR A 1 356 ? 19.849 1.726 -38.883 1.00 79.19 356 THR A CA 1
ATOM 2884 C C . THR A 1 356 ? 21.346 1.435 -38.851 1.00 79.19 356 THR A C 1
ATOM 2886 O O . THR A 1 356 ? 21.895 1.251 -37.765 1.00 79.19 356 THR A O 1
ATOM 2889 N N . ALA A 1 357 ? 22.034 1.410 -39.999 1.00 78.31 357 ALA A N 1
ATOM 2890 C CA . ALA A 1 357 ? 23.469 1.127 -40.075 1.00 78.31 357 ALA A CA 1
ATOM 2891 C C . ALA A 1 357 ? 24.328 2.039 -39.171 1.00 78.31 357 ALA A C 1
ATOM 2893 O O . ALA A 1 357 ? 25.165 1.492 -38.441 1.00 78.31 357 ALA A O 1
ATOM 2894 N N . PRO A 1 358 ? 24.097 3.372 -39.113 1.00 81.50 358 PRO A N 1
ATOM 2895 C CA . PRO A 1 358 ? 24.826 4.253 -38.199 1.00 81.50 358 PRO A CA 1
ATOM 2896 C C . PRO A 1 358 ? 24.605 3.891 -36.724 1.00 81.50 358 PRO A C 1
ATOM 2898 O O . PRO A 1 358 ? 25.542 3.913 -35.935 1.00 81.50 358 PRO A O 1
ATOM 2901 N N . LEU A 1 359 ? 23.385 3.491 -36.352 1.00 81.62 359 LEU A N 1
ATOM 2902 C CA . LEU A 1 359 ? 23.035 3.112 -34.979 1.00 81.62 359 LEU A CA 1
ATOM 2903 C C . LEU A 1 359 ? 23.576 1.720 -34.603 1.00 81.62 359 LEU A C 1
ATOM 2905 O O . LEU A 1 359 ? 24.031 1.515 -33.480 1.00 81.62 359 LEU A O 1
ATOM 2909 N N . HIS A 1 360 ? 23.596 0.764 -35.537 1.00 79.69 360 HIS A N 1
ATOM 2910 C CA . HIS A 1 360 ? 24.207 -0.549 -35.315 1.00 79.69 360 HIS A CA 1
ATOM 2911 C C . HIS A 1 360 ? 25.719 -0.451 -35.087 1.00 79.69 360 HIS A C 1
ATOM 2913 O O . HIS A 1 360 ? 26.267 -1.214 -34.289 1.00 79.69 360 HIS A O 1
ATOM 2919 N N . GLU A 1 361 ? 26.399 0.498 -35.732 1.00 81.81 361 GLU A N 1
ATOM 2920 C CA . GLU A 1 361 ? 27.829 0.742 -35.531 1.00 81.81 361 GLU A CA 1
ATOM 2921 C C . GLU A 1 361 ? 28.160 1.177 -34.093 1.00 81.81 361 GLU A C 1
ATOM 2923 O O . GLU A 1 361 ? 29.164 0.738 -33.525 1.00 81.81 361 GLU A O 1
ATOM 2928 N N . LEU A 1 362 ? 27.260 1.929 -33.453 1.00 80.81 362 LEU A N 1
ATOM 2929 C CA . LEU A 1 362 ? 27.382 2.323 -32.046 1.00 80.81 362 LEU A CA 1
ATOM 2930 C C . LEU A 1 362 ? 27.306 1.128 -31.078 1.00 80.81 362 LEU A C 1
ATOM 2932 O O . LEU A 1 362 ? 27.912 1.154 -30.007 1.00 80.81 362 LEU A O 1
ATOM 2936 N N . THR A 1 363 ? 26.612 0.055 -31.468 1.00 79.81 363 THR A N 1
ATOM 2937 C CA . THR A 1 363 ? 26.439 -1.164 -30.653 1.00 79.81 363 THR A CA 1
ATOM 2938 C C . THR A 1 363 ? 27.516 -2.235 -30.876 1.00 79.81 363 THR A C 1
ATOM 2940 O O . THR A 1 363 ? 27.499 -3.272 -30.209 1.00 79.81 363 THR A O 1
ATOM 2943 N N . LYS A 1 364 ? 28.482 -2.015 -31.784 1.00 81.94 364 LYS A N 1
ATOM 2944 C CA . LYS A 1 364 ? 29.549 -2.989 -32.072 1.00 81.94 364 LYS A CA 1
ATOM 2945 C C . LYS A 1 364 ? 30.504 -3.184 -30.885 1.00 81.94 364 LYS A C 1
ATOM 2947 O O . LYS A 1 364 ? 30.775 -2.289 -30.079 1.00 81.94 364 LYS A O 1
ATOM 2952 N N . LYS A 1 365 ? 31.065 -4.394 -30.801 1.00 69.75 365 LYS A N 1
ATOM 2953 C CA . LYS A 1 365 ? 32.086 -4.762 -29.812 1.00 69.75 365 LYS A CA 1
ATOM 2954 C C . LYS A 1 365 ? 33.352 -3.927 -30.070 1.00 69.75 365 LYS A C 1
ATOM 2956 O O . LYS A 1 365 ? 33.957 -4.068 -31.126 1.00 69.75 365 LYS A O 1
ATOM 2961 N N . GLY A 1 366 ? 33.719 -3.054 -29.127 1.00 66.56 366 GLY A N 1
ATOM 2962 C CA . GLY A 1 366 ? 34.859 -2.126 -29.243 1.00 66.56 366 GLY A CA 1
ATOM 2963 C C . GLY A 1 366 ? 34.498 -0.634 -29.322 1.00 66.56 366 GLY A C 1
ATOM 2964 O O . GLY A 1 366 ? 35.383 0.198 -29.163 1.00 66.56 366 GLY A O 1
ATOM 2965 N N . SER A 1 367 ? 33.221 -0.275 -29.506 1.00 74.81 367 SER A N 1
ATOM 2966 C CA . SER A 1 367 ? 32.775 1.132 -29.485 1.00 74.81 367 SER A CA 1
ATOM 2967 C C . SER A 1 367 ? 32.879 1.745 -28.066 1.00 74.81 367 SER A C 1
ATOM 2969 O O . SER A 1 367 ? 32.856 0.991 -27.093 1.00 74.81 367 SER A O 1
ATOM 2971 N N . PRO A 1 368 ? 32.998 3.072 -27.887 1.00 72.75 368 PRO A N 1
ATOM 2972 C CA . PRO A 1 368 ? 33.007 3.711 -26.561 1.00 72.75 368 PRO A CA 1
ATOM 2973 C C . PRO A 1 368 ? 31.624 3.679 -25.872 1.00 72.75 368 PRO A C 1
ATOM 2975 O O . PRO A 1 368 ? 30.599 3.627 -26.553 1.00 72.75 368 PRO A O 1
ATOM 2978 N N . ASP A 1 369 ? 31.602 3.659 -24.533 1.00 76.44 369 ASP A N 1
ATOM 2979 C CA . ASP A 1 369 ? 30.410 3.813 -23.674 1.00 76.44 369 ASP A CA 1
ATOM 2980 C C . ASP A 1 369 ? 30.773 4.808 -22.550 1.00 76.44 369 ASP A C 1
ATOM 2982 O O . ASP A 1 369 ? 31.681 4.492 -21.774 1.00 76.44 369 ASP A O 1
ATOM 2986 N N . PRO A 1 370 ? 30.187 6.021 -22.478 1.00 75.88 370 PRO A N 1
ATOM 2987 C CA . PRO A 1 370 ? 29.031 6.532 -23.226 1.00 75.88 370 PRO A CA 1
ATOM 2988 C C . PRO A 1 370 ? 29.279 6.726 -24.730 1.00 75.88 370 PRO A C 1
ATOM 2990 O O . PRO A 1 370 ? 30.412 6.845 -25.203 1.00 75.88 370 PRO A O 1
ATOM 2993 N N . VAL A 1 371 ? 28.192 6.704 -25.499 1.00 83.00 371 VAL A N 1
ATOM 2994 C CA . VAL A 1 371 ? 28.222 6.636 -26.962 1.00 83.00 371 VAL A CA 1
ATOM 2995 C C . VAL A 1 371 ? 28.509 8.012 -27.565 1.00 83.00 371 VAL A C 1
ATOM 2997 O O . VAL A 1 371 ? 27.883 9.005 -27.203 1.00 83.00 371 VAL A O 1
ATOM 3000 N N . VAL A 1 372 ? 29.420 8.083 -28.539 1.00 82.19 372 VAL A N 1
ATOM 3001 C CA . VAL A 1 372 ? 29.685 9.329 -29.277 1.00 82.19 372 VAL A CA 1
ATOM 3002 C C . VAL A 1 372 ? 28.599 9.533 -30.334 1.00 82.19 372 VAL A C 1
ATOM 3004 O O . VAL A 1 372 ? 28.630 8.910 -31.398 1.00 82.19 372 VAL A O 1
ATOM 3007 N N . TRP A 1 373 ? 27.638 10.409 -30.037 1.00 84.19 373 TRP A N 1
ATOM 3008 C CA . TRP A 1 373 ? 26.511 10.709 -30.919 1.00 84.19 373 TRP A CA 1
ATOM 3009 C C . TRP A 1 373 ? 26.934 11.622 -32.078 1.00 84.19 373 TRP A C 1
ATOM 3011 O O . TRP A 1 373 ? 27.359 12.756 -31.868 1.00 84.19 373 TRP A O 1
ATOM 3021 N N . LYS A 1 374 ? 26.840 11.125 -33.317 1.00 85.69 374 LYS A N 1
ATOM 3022 C CA . LYS A 1 374 ? 27.175 11.877 -34.543 1.00 85.69 374 LYS A CA 1
ATOM 3023 C C . LYS A 1 374 ? 25.911 12.332 -35.271 1.00 85.69 374 LYS A C 1
ATOM 3025 O O . LYS A 1 374 ? 24.861 11.712 -35.132 1.00 85.69 374 LYS A O 1
ATOM 3030 N N . GLN A 1 375 ? 26.034 13.338 -36.138 1.00 83.38 375 GLN A N 1
ATOM 3031 C CA . GLN A 1 375 ? 24.916 13.864 -36.936 1.00 83.38 375 GLN A CA 1
ATOM 3032 C C . GLN A 1 375 ? 24.182 12.774 -37.745 1.00 83.38 375 GLN A C 1
ATOM 3034 O O . GLN A 1 375 ? 22.960 12.693 -37.688 1.00 83.38 375 GLN A O 1
ATOM 3039 N N . GLY A 1 376 ? 24.910 11.847 -38.380 1.00 81.19 376 GLY A N 1
ATOM 3040 C CA . GLY A 1 376 ? 24.291 10.721 -39.099 1.00 81.19 376 GLY A CA 1
ATOM 3041 C C . GLY A 1 376 ? 23.529 9.725 -38.205 1.00 81.19 376 GLY A C 1
ATOM 3042 O O . GLY A 1 376 ? 22.665 9.003 -38.689 1.00 81.19 376 GLY A O 1
ATOM 3043 N N . CYS A 1 377 ? 23.812 9.684 -36.896 1.00 83.44 377 CYS A N 1
ATOM 3044 C CA . CYS A 1 377 ? 23.038 8.894 -35.929 1.00 83.44 377 CYS A CA 1
ATOM 3045 C C . CYS A 1 377 ? 21.735 9.605 -35.547 1.00 83.44 377 CYS A C 1
ATOM 3047 O O . CYS A 1 377 ? 20.713 8.942 -35.394 1.00 83.44 377 CYS A O 1
ATOM 3049 N N . GLN A 1 378 ? 21.759 10.938 -35.452 1.00 86.56 378 GLN A N 1
ATOM 3050 C CA . GLN A 1 378 ? 20.566 11.750 -35.211 1.00 86.56 378 GLN A CA 1
ATOM 3051 C C . GLN A 1 378 ? 19.582 11.655 -36.385 1.00 86.56 378 GLN A C 1
ATOM 3053 O O . GLN A 1 378 ? 18.407 11.378 -36.178 1.00 86.56 378 GLN A O 1
ATOM 3058 N N . GLU A 1 379 ? 20.073 11.771 -37.621 1.00 85.00 379 GLU A N 1
ATOM 3059 C CA . GLU A 1 379 ? 19.249 11.641 -38.832 1.00 85.00 379 GLU A CA 1
ATOM 3060 C C . GLU A 1 379 ? 18.607 10.249 -38.944 1.00 85.00 379 GLU A C 1
ATOM 3062 O O . GLU A 1 379 ? 17.414 10.122 -39.231 1.00 85.00 379 GLU A O 1
ATOM 3067 N N . ALA A 1 380 ? 19.377 9.194 -38.652 1.00 83.06 380 ALA A N 1
ATOM 3068 C CA . ALA A 1 380 ? 18.870 7.827 -38.570 1.00 83.06 380 ALA A CA 1
ATOM 3069 C C . ALA A 1 380 ? 17.792 7.670 -37.483 1.00 83.06 380 ALA A C 1
ATOM 3071 O O . ALA A 1 380 ? 16.755 7.046 -37.717 1.00 83.06 380 ALA A O 1
ATOM 3072 N N . PHE A 1 381 ? 18.024 8.243 -36.301 1.00 86.25 381 PHE A N 1
ATOM 3073 C CA . PHE A 1 381 ? 17.110 8.191 -35.162 1.00 86.25 381 PHE A CA 1
ATOM 3074 C C . PHE A 1 381 ? 15.784 8.910 -35.448 1.00 86.25 381 PHE A C 1
ATOM 3076 O O . PHE A 1 381 ? 14.714 8.330 -35.250 1.00 86.25 381 PHE A O 1
ATOM 3083 N N . ASP A 1 382 ? 15.839 10.122 -35.998 1.00 85.69 382 ASP A N 1
ATOM 3084 C CA . ASP A 1 382 ? 14.652 10.915 -36.328 1.00 85.69 382 ASP A CA 1
ATOM 3085 C C . ASP A 1 382 ? 13.858 10.299 -37.486 1.00 85.69 382 ASP A C 1
ATOM 3087 O O . ASP A 1 382 ? 12.626 10.250 -37.443 1.00 85.69 382 ASP A O 1
ATOM 3091 N N . SER A 1 383 ? 14.546 9.738 -38.488 1.00 82.31 383 SER A N 1
ATOM 3092 C CA . SER A 1 383 ? 13.909 9.000 -39.586 1.00 82.31 383 SER A CA 1
ATOM 3093 C C . SER A 1 383 ? 13.150 7.767 -39.081 1.00 82.31 383 SER A C 1
ATOM 3095 O O . SER A 1 383 ? 12.012 7.521 -39.493 1.00 82.31 383 SER A O 1
ATOM 3097 N N . LEU A 1 384 ? 13.729 7.022 -38.131 1.00 80.38 384 LEU A N 1
ATOM 3098 C CA . LEU A 1 384 ? 13.073 5.872 -37.505 1.00 80.38 384 LEU A CA 1
ATOM 3099 C C . LEU A 1 384 ? 11.889 6.288 -36.627 1.00 80.38 384 LEU A C 1
ATOM 3101 O O . LEU A 1 384 ? 10.838 5.653 -36.708 1.00 80.38 384 LEU A O 1
ATOM 3105 N N . LYS A 1 385 ? 12.006 7.371 -35.848 1.00 82.81 385 LYS A N 1
ATOM 3106 C CA . LYS A 1 385 ? 10.880 7.934 -35.081 1.00 82.81 385 LYS A CA 1
ATOM 3107 C C . LYS A 1 385 ? 9.730 8.331 -35.999 1.00 82.81 385 LYS A C 1
ATOM 3109 O O . LYS A 1 385 ? 8.591 7.935 -35.763 1.00 82.81 385 LYS A O 1
ATOM 3114 N N . ALA A 1 386 ? 10.025 9.041 -37.086 1.00 80.94 386 ALA A N 1
ATOM 3115 C CA . ALA A 1 386 ? 9.023 9.424 -38.073 1.00 80.94 386 ALA A CA 1
ATOM 3116 C C . ALA A 1 386 ? 8.353 8.199 -38.717 1.00 80.94 386 ALA A C 1
ATOM 3118 O O . ALA A 1 386 ? 7.135 8.191 -38.897 1.00 80.94 386 ALA A O 1
ATOM 3119 N N . ALA A 1 387 ? 9.118 7.145 -39.020 1.00 74.44 387 ALA A N 1
ATOM 3120 C CA . ALA A 1 387 ? 8.582 5.909 -39.581 1.00 74.44 387 ALA A CA 1
ATOM 3121 C C . ALA A 1 387 ? 7.659 5.170 -38.597 1.00 74.44 387 ALA A C 1
ATOM 3123 O O . ALA A 1 387 ? 6.577 4.754 -38.998 1.00 74.44 387 ALA A O 1
ATOM 3124 N N . LEU A 1 388 ? 8.039 5.066 -37.317 1.00 71.19 388 LEU A N 1
ATOM 3125 C CA . LEU A 1 388 ? 7.253 4.412 -36.257 1.00 71.19 388 LEU A CA 1
ATOM 3126 C C . LEU A 1 388 ? 5.916 5.113 -35.966 1.00 71.19 388 L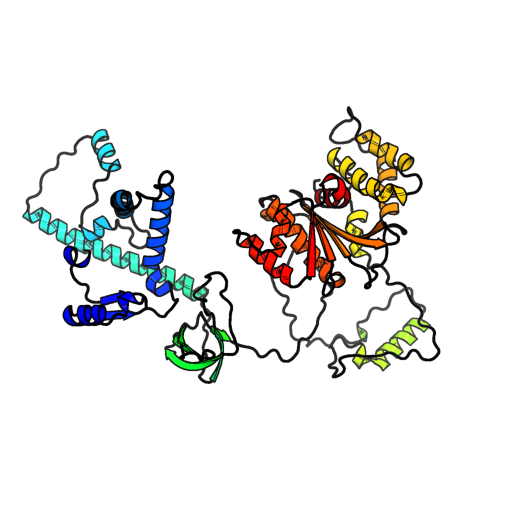EU A C 1
ATOM 3128 O O . LEU A 1 388 ? 4.957 4.468 -35.543 1.00 71.19 388 LEU A O 1
ATOM 3132 N N . VAL A 1 389 ? 5.852 6.423 -36.211 1.00 71.81 389 VAL A N 1
ATOM 3133 C CA . VAL A 1 389 ? 4.662 7.266 -36.022 1.00 71.81 389 VAL A CA 1
ATOM 3134 C C . VAL A 1 389 ? 3.747 7.272 -37.258 1.00 71.81 389 VAL A C 1
ATOM 3136 O O . VAL A 1 389 ? 2.557 7.573 -37.155 1.00 71.81 389 VAL A O 1
ATOM 3139 N N . LYS A 1 390 ? 4.268 6.930 -38.440 1.00 68.62 390 LYS A N 1
ATOM 3140 C CA . LYS A 1 390 ? 3.527 6.984 -39.708 1.00 68.62 390 LYS A CA 1
ATOM 3141 C C . LYS A 1 390 ? 2.753 5.681 -39.970 1.00 68.62 390 LYS A C 1
ATOM 3143 O O . LYS A 1 390 ? 3.175 4.585 -39.600 1.00 68.62 390 LYS A O 1
ATOM 3148 N N . GLN A 1 391 ? 1.610 5.769 -40.659 1.00 54.62 391 GLN A N 1
ATOM 3149 C CA . GLN A 1 391 ? 0.952 4.578 -41.220 1.00 54.62 391 GLN A CA 1
ATOM 3150 C C . GLN A 1 391 ? 1.898 3.907 -42.232 1.00 54.62 391 GLN A C 1
ATOM 3152 O O . GLN A 1 391 ? 2.532 4.626 -43.011 1.00 54.62 391 GLN A O 1
ATOM 3157 N N . PRO A 1 392 ? 2.034 2.563 -42.239 1.00 54.06 392 PRO A N 1
ATOM 3158 C CA . PRO A 1 392 ? 1.051 1.548 -41.826 1.00 54.06 392 PRO A CA 1
ATOM 3159 C C . PRO A 1 392 ? 1.254 0.922 -40.427 1.00 54.06 392 PRO A C 1
ATOM 3161 O O . PRO A 1 392 ? 0.635 -0.103 -40.132 1.00 54.06 392 PRO A O 1
ATOM 3164 N N . ILE A 1 393 ? 2.122 1.486 -39.577 1.00 59.50 393 ILE A N 1
ATOM 3165 C CA . ILE A 1 393 ? 2.483 0.877 -38.284 1.00 59.50 393 ILE A CA 1
ATOM 3166 C C . ILE A 1 393 ? 1.361 1.053 -37.254 1.00 59.50 393 ILE A C 1
ATOM 3168 O O . ILE A 1 393 ? 0.915 0.063 -36.678 1.00 59.50 393 ILE A O 1
ATOM 3172 N N . LEU A 1 394 ? 0.846 2.273 -37.092 1.00 61.53 394 LEU A N 1
ATOM 3173 C CA . LEU A 1 394 ? -0.306 2.568 -36.234 1.00 61.53 394 LEU A CA 1
ATOM 3174 C C . LEU A 1 394 ? -1.622 2.296 -36.976 1.00 61.53 394 LEU A C 1
ATOM 3176 O O . LEU A 1 394 ? -1.936 2.969 -37.964 1.00 61.53 394 LEU A O 1
ATOM 3180 N N . LYS A 1 395 ? -2.400 1.316 -36.500 1.00 65.31 395 LYS A N 1
ATOM 3181 C CA . LYS A 1 395 ? -3.750 1.021 -37.010 1.00 65.31 395 LYS A CA 1
ATOM 3182 C C . LYS A 1 395 ? -4.811 1.490 -36.018 1.00 65.31 395 LYS A C 1
ATOM 3184 O O . LYS A 1 395 ? -4.624 1.402 -34.809 1.00 65.31 395 LYS A O 1
ATOM 3189 N N . ALA A 1 396 ? -5.932 1.977 -36.548 1.00 65.19 396 ALA A N 1
ATOM 3190 C CA . ALA A 1 396 ? -7.090 2.328 -35.735 1.00 65.19 396 ALA A CA 1
ATOM 3191 C C . ALA A 1 396 ? -7.653 1.075 -35.031 1.00 65.19 396 ALA A C 1
ATOM 3193 O O . ALA A 1 396 ? -7.633 -0.007 -35.634 1.00 65.19 396 ALA A O 1
ATOM 3194 N N . PRO A 1 397 ? -8.153 1.210 -33.790 1.00 70.69 397 PRO A N 1
ATOM 3195 C CA . PRO A 1 397 ? -8.768 0.101 -33.076 1.00 70.69 397 PRO A CA 1
ATOM 3196 C C . PRO A 1 397 ? -10.039 -0.361 -33.795 1.00 70.69 397 PRO A C 1
ATOM 3198 O O . PRO A 1 397 ? -10.868 0.453 -34.198 1.00 70.69 397 PRO A O 1
ATOM 3201 N N . LEU A 1 398 ? -10.195 -1.674 -33.943 1.00 72.62 398 LEU A N 1
ATOM 3202 C CA . LEU A 1 398 ? -11.434 -2.313 -34.385 1.00 72.62 398 LEU A CA 1
ATOM 3203 C C . LEU A 1 398 ? -12.082 -3.012 -33.194 1.00 72.62 398 LEU A C 1
ATOM 3205 O O . LEU A 1 398 ? -11.510 -3.955 -32.664 1.00 72.62 398 LEU A O 1
ATOM 3209 N N . HIS A 1 399 ? -13.268 -2.588 -32.778 1.00 67.75 399 HIS A N 1
ATOM 3210 C CA . HIS A 1 399 ? -13.903 -3.132 -31.573 1.00 67.75 399 HIS A CA 1
ATOM 3211 C C . HIS A 1 399 ? -14.310 -4.612 -31.693 1.00 67.75 399 HIS A C 1
ATOM 3213 O O . HIS A 1 399 ? -14.467 -5.275 -30.675 1.00 67.75 399 HIS A O 1
ATOM 3219 N N . ASP A 1 400 ? -14.395 -5.160 -32.906 1.00 73.38 400 ASP A N 1
ATOM 3220 C CA . ASP A 1 400 ? -14.786 -6.559 -33.146 1.00 73.38 400 ASP A CA 1
ATOM 3221 C C . ASP A 1 400 ? -13.619 -7.557 -33.045 1.00 73.38 400 ASP A C 1
ATOM 3223 O O . ASP A 1 400 ? -13.783 -8.748 -33.316 1.00 73.38 400 ASP A O 1
ATOM 3227 N N . LYS A 1 401 ? -12.411 -7.087 -32.714 1.00 78.38 401 LYS A N 1
ATOM 3228 C CA . LYS A 1 401 ? -11.204 -7.918 -32.645 1.00 78.38 401 LYS A CA 1
ATOM 3229 C C . LYS A 1 401 ? -10.546 -7.843 -31.272 1.00 78.38 401 LYS A C 1
ATOM 3231 O O . LYS A 1 401 ? -10.496 -6.759 -30.693 1.00 78.38 401 LYS A O 1
ATOM 3236 N N . PRO A 1 402 ? -9.956 -8.951 -30.787 1.00 82.31 402 PRO A N 1
ATOM 3237 C CA . PRO A 1 402 ? -9.338 -8.986 -29.470 1.00 82.31 402 PRO A CA 1
ATOM 3238 C C . PRO A 1 402 ? -8.145 -8.030 -29.378 1.00 82.31 402 PRO A C 1
ATOM 3240 O O . PRO A 1 402 ? -7.360 -7.875 -30.322 1.00 82.31 402 PRO A O 1
ATOM 3243 N N . PHE A 1 403 ? -8.005 -7.412 -28.209 1.00 88.31 403 PHE A N 1
ATOM 3244 C CA . PHE A 1 403 ? -6.852 -6.593 -27.859 1.00 88.31 403 PHE A CA 1
ATOM 3245 C C . PHE A 1 403 ? -5.784 -7.415 -27.140 1.00 88.31 403 PHE A C 1
ATOM 3247 O O . PHE A 1 403 ? -6.074 -8.371 -26.419 1.00 88.31 403 PHE A O 1
ATOM 3254 N N . TYR A 1 404 ? -4.535 -6.990 -27.301 1.00 88.50 404 TYR A N 1
ATOM 3255 C CA . TYR A 1 404 ? -3.387 -7.512 -26.576 1.00 88.50 404 TYR A CA 1
ATOM 3256 C C . TYR A 1 404 ? -2.672 -6.353 -25.887 1.00 88.50 404 TYR A C 1
ATOM 3258 O O . TYR A 1 404 ? -2.416 -5.329 -26.513 1.00 88.50 404 TYR A O 1
ATOM 3266 N N . VAL A 1 405 ? -2.333 -6.497 -24.613 1.00 87.19 405 VAL A N 1
ATOM 3267 C CA . VAL A 1 405 ? -1.612 -5.472 -23.850 1.00 87.19 405 VAL A CA 1
ATOM 3268 C C . VAL A 1 405 ? -0.269 -6.047 -23.456 1.00 87.19 405 VAL A C 1
ATOM 3270 O O . VAL A 1 405 ? -0.217 -6.981 -22.668 1.00 87.19 405 VAL A O 1
ATOM 3273 N N . ALA A 1 406 ? 0.813 -5.510 -24.005 1.00 84.94 406 ALA A N 1
ATOM 3274 C CA . ALA A 1 406 ? 2.157 -5.885 -23.590 1.00 84.94 406 ALA A CA 1
ATOM 3275 C C . ALA A 1 406 ? 2.658 -4.876 -22.552 1.00 84.94 406 ALA A C 1
ATOM 3277 O O . ALA A 1 406 ? 2.584 -3.671 -22.800 1.00 84.94 406 ALA A O 1
ATOM 3278 N N . THR A 1 407 ? 3.134 -5.353 -21.404 1.00 83.62 407 THR A N 1
ATOM 3279 C CA . THR A 1 407 ? 3.639 -4.519 -20.299 1.00 83.62 407 THR A CA 1
ATOM 3280 C C . THR A 1 407 ? 5.055 -4.929 -19.919 1.00 83.62 407 THR A C 1
ATOM 3282 O O . THR A 1 407 ? 5.426 -6.085 -20.114 1.00 83.62 407 THR A O 1
ATOM 3285 N N . ASP A 1 408 ? 5.827 -3.979 -19.402 1.00 79.12 408 ASP A N 1
ATOM 3286 C CA . ASP A 1 408 ? 7.169 -4.204 -18.862 1.00 79.12 408 ASP A CA 1
ATOM 3287 C C . ASP A 1 408 ? 7.509 -3.105 -17.850 1.00 79.12 408 ASP A C 1
ATOM 3289 O O . ASP A 1 408 ? 7.048 -1.958 -17.978 1.00 79.12 408 ASP A O 1
ATOM 3293 N N . ALA A 1 409 ? 8.309 -3.442 -16.845 1.00 78.31 409 ALA A N 1
ATOM 3294 C CA . ALA A 1 409 ? 8.763 -2.510 -15.835 1.00 78.31 409 ALA A CA 1
ATOM 3295 C C . ALA A 1 409 ? 10.278 -2.581 -15.619 1.00 78.31 409 ALA A C 1
ATOM 3297 O O . ALA A 1 409 ? 10.848 -3.616 -15.282 1.00 78.31 409 ALA A O 1
ATOM 3298 N N . SER A 1 410 ? 10.925 -1.419 -15.684 1.00 77.06 410 SER A N 1
ATOM 3299 C CA . SER A 1 410 ? 12.331 -1.255 -15.330 1.00 77.06 410 SER A CA 1
ATOM 3300 C C . SER A 1 410 ? 12.486 -0.575 -13.964 1.00 77.06 410 SER A C 1
ATOM 3302 O O . SER A 1 410 ? 11.521 -0.124 -13.339 1.00 77.06 410 SER A O 1
ATOM 3304 N N . ASP A 1 411 ? 13.726 -0.447 -13.491 1.00 67.88 411 ASP A N 1
ATOM 3305 C CA . ASP A 1 411 ? 14.033 0.345 -12.293 1.00 67.88 411 ASP A CA 1
ATOM 3306 C C . ASP A 1 411 ? 13.747 1.844 -12.475 1.00 67.88 411 ASP A C 1
ATOM 3308 O O . ASP A 1 411 ? 13.637 2.574 -11.489 1.00 67.88 411 ASP A O 1
ATOM 3312 N N . VAL A 1 412 ? 13.599 2.302 -13.722 1.00 64.50 412 VAL A N 1
ATOM 3313 C CA . VAL A 1 412 ? 13.471 3.722 -14.062 1.00 64.50 412 VAL A CA 1
ATOM 3314 C C . VAL A 1 412 ? 12.074 4.097 -14.550 1.00 64.50 412 VAL A C 1
ATOM 3316 O O . VAL A 1 412 ? 11.614 5.213 -14.296 1.00 64.50 412 VAL A O 1
ATOM 3319 N N . GLY A 1 413 ? 11.370 3.189 -15.222 1.00 69.88 413 GLY A N 1
ATOM 3320 C CA . GLY A 1 413 ? 10.120 3.494 -15.912 1.00 69.88 413 GLY A CA 1
ATOM 3321 C C . GLY A 1 413 ? 9.236 2.273 -16.156 1.00 69.88 413 GLY A C 1
ATOM 3322 O O . GLY A 1 413 ? 9.675 1.131 -16.080 1.00 69.88 413 GLY A O 1
ATOM 3323 N N . LEU A 1 414 ? 7.962 2.539 -16.432 1.00 74.06 414 LEU A N 1
ATOM 3324 C CA . LEU A 1 414 ? 6.949 1.574 -16.848 1.00 74.06 414 LEU A CA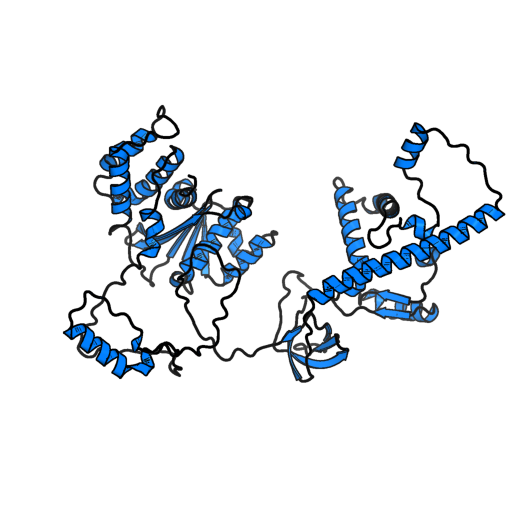 1
ATOM 3325 C C . LEU A 1 414 ? 6.703 1.760 -18.345 1.00 74.06 414 LEU A C 1
ATOM 3327 O O . LEU A 1 414 ? 6.554 2.893 -18.808 1.00 74.06 414 LEU A O 1
ATOM 3331 N N . GLY A 1 415 ? 6.621 0.663 -19.087 1.00 72.38 415 GLY A N 1
ATOM 3332 C CA . GLY A 1 415 ? 6.234 0.647 -20.493 1.00 72.38 415 GLY A CA 1
ATOM 3333 C C . GLY A 1 415 ? 4.946 -0.146 -20.691 1.00 72.38 415 GLY A C 1
ATOM 3334 O O . GLY A 1 415 ? 4.713 -1.151 -20.018 1.00 72.38 415 GLY A O 1
ATOM 3335 N N . ALA A 1 416 ? 4.104 0.281 -21.632 1.00 77.50 416 ALA A N 1
ATOM 3336 C CA . ALA A 1 416 ? 3.002 -0.544 -22.113 1.00 77.50 416 ALA A CA 1
ATOM 3337 C C . ALA A 1 416 ? 2.657 -0.263 -23.577 1.00 77.50 416 ALA A C 1
ATOM 3339 O O . ALA A 1 416 ? 2.778 0.862 -24.058 1.00 77.50 416 ALA A O 1
ATOM 3340 N N . VAL A 1 417 ? 2.190 -1.283 -24.294 1.00 80.94 417 VAL A N 1
ATOM 3341 C CA . VAL A 1 417 ? 1.735 -1.157 -25.684 1.00 80.94 417 VAL A CA 1
ATOM 3342 C C . VAL A 1 417 ? 0.420 -1.891 -25.867 1.00 80.94 417 VAL A C 1
ATOM 3344 O O . VAL A 1 417 ? 0.315 -3.081 -25.572 1.00 80.94 417 VAL A O 1
ATOM 3347 N N . LEU A 1 418 ? -0.574 -1.179 -26.396 1.00 81.38 418 LEU A N 1
ATOM 3348 C CA . LEU A 1 418 ? -1.818 -1.771 -26.866 1.00 81.38 418 LEU A CA 1
ATOM 3349 C C . LEU A 1 418 ? -1.618 -2.255 -28.300 1.00 81.38 418 LEU A C 1
ATOM 3351 O O . LEU A 1 418 ? -1.272 -1.475 -29.186 1.00 81.38 418 LEU A O 1
ATOM 3355 N N . LEU A 1 419 ? -1.860 -3.536 -28.523 1.00 83.31 419 LEU A N 1
ATOM 3356 C CA . LEU A 1 419 ? -1.691 -4.243 -29.781 1.00 83.31 419 LEU A CA 1
ATOM 3357 C C . LEU A 1 419 ? -3.038 -4.829 -30.220 1.00 83.31 419 LEU A C 1
ATOM 3359 O O . LEU A 1 419 ? -3.872 -5.208 -29.400 1.00 83.31 419 LEU A O 1
ATOM 3363 N N . GLN A 1 420 ? -3.234 -4.957 -31.526 1.00 83.81 420 GLN A N 1
ATOM 3364 C CA . GLN A 1 420 ? -4.395 -5.623 -32.101 1.00 83.81 420 GLN A CA 1
ATOM 3365 C C . GLN A 1 420 ? -4.001 -6.414 -33.345 1.00 83.81 420 GLN A C 1
ATOM 3367 O O . GLN A 1 420 ? -3.155 -5.980 -34.129 1.00 83.81 420 GLN A O 1
ATOM 3372 N N . GLU A 1 421 ? -4.610 -7.577 -33.551 1.00 81.50 421 GLU A N 1
ATOM 3373 C CA . GLU A 1 421 ? -4.305 -8.416 -34.705 1.00 81.50 421 GLU A CA 1
ATOM 3374 C C . GLU A 1 421 ? -4.996 -7.921 -35.985 1.00 81.50 421 GLU A C 1
ATOM 3376 O O . GLU A 1 421 ? -6.222 -7.820 -36.092 1.00 81.50 421 GLU A O 1
ATOM 3381 N N . HIS A 1 422 ? -4.193 -7.636 -37.008 1.00 69.75 422 HIS A N 1
ATOM 3382 C CA . HIS A 1 422 ? -4.673 -7.340 -38.351 1.00 69.75 422 HIS A CA 1
ATOM 3383 C C . HIS A 1 422 ? -3.868 -8.143 -39.369 1.00 69.75 422 HIS A C 1
ATOM 3385 O O . HIS A 1 422 ? -2.649 -8.011 -39.419 1.00 69.75 422 HIS A O 1
ATOM 3391 N N . GLN A 1 423 ? -4.559 -8.915 -40.217 1.00 64.56 423 GLN A N 1
ATOM 3392 C CA . GLN A 1 423 ? -3.936 -9.700 -41.295 1.00 64.56 423 GLN A CA 1
ATOM 3393 C C . GLN A 1 423 ? -2.754 -10.547 -40.778 1.00 64.56 423 GLN A C 1
ATOM 3395 O O . GLN A 1 423 ? -1.641 -10.418 -41.275 1.00 64.56 423 GLN A O 1
ATOM 3400 N N . GLU A 1 424 ? -2.992 -11.342 -39.725 1.00 66.44 424 GLU A N 1
ATOM 3401 C CA . GLU A 1 424 ? -2.013 -12.269 -39.115 1.00 66.44 424 GLU A CA 1
ATOM 3402 C C . GLU A 1 424 ? -0.780 -11.598 -38.476 1.00 66.44 424 GLU A C 1
ATOM 3404 O O . GLU A 1 424 ? 0.214 -12.249 -38.145 1.00 66.44 424 GLU A O 1
ATOM 3409 N N . THR A 1 425 ? -0.813 -10.276 -38.279 1.00 70.38 425 THR A N 1
ATOM 3410 C CA . THR A 1 425 ? 0.250 -9.540 -37.584 1.00 70.38 425 THR A CA 1
ATOM 3411 C C . THR A 1 425 ? -0.321 -8.636 -36.496 1.00 70.38 425 THR A C 1
ATOM 3413 O O . THR A 1 425 ? -1.389 -8.043 -36.649 1.00 70.38 425 THR A O 1
ATOM 3416 N N . ARG A 1 426 ? 0.381 -8.532 -35.362 1.00 75.69 426 ARG A N 1
ATOM 3417 C CA . ARG A 1 426 ? -0.005 -7.649 -34.252 1.00 75.69 426 ARG A CA 1
ATOM 3418 C C . ARG A 1 426 ? 0.459 -6.226 -34.555 1.00 75.69 426 ARG A C 1
ATOM 3420 O O . ARG A 1 426 ? 1.656 -5.976 -34.675 1.00 75.69 426 ARG A O 1
ATOM 3427 N N . HIS A 1 427 ? -0.494 -5.313 -34.692 1.00 74.44 427 HIS A N 1
ATOM 3428 C CA . HIS A 1 427 ? -0.248 -3.898 -34.930 1.00 74.44 427 HIS A CA 1
ATOM 3429 C C . HIS A 1 427 ? -0.422 -3.086 -33.644 1.00 74.44 427 HIS A C 1
ATOM 3431 O O . HIS A 1 427 ? -1.396 -3.308 -32.925 1.00 74.44 427 HIS A O 1
ATOM 3437 N N . PRO A 1 428 ? 0.472 -2.129 -33.367 1.00 71.50 428 PRO A N 1
ATOM 3438 C CA . PRO A 1 428 ? 0.326 -1.194 -32.267 1.00 71.50 428 PRO A CA 1
ATOM 3439 C C . PRO A 1 428 ? -0.815 -0.219 -32.547 1.00 71.50 428 PRO A C 1
ATOM 3441 O O . PRO A 1 428 ? -0.927 0.364 -33.627 1.00 71.50 428 PRO A O 1
ATOM 3444 N N . VAL A 1 429 ? -1.657 -0.050 -31.538 1.00 70.62 429 VAL A N 1
ATOM 3445 C CA . VAL A 1 429 ? -2.752 0.918 -31.498 1.00 70.62 429 VAL A CA 1
ATOM 3446 C C . VAL A 1 429 ? -2.337 2.114 -30.641 1.00 70.62 429 VAL A C 1
ATOM 3448 O O . VAL A 1 429 ? -2.562 3.255 -31.033 1.00 70.62 429 VAL A O 1
ATOM 3451 N N . VAL A 1 430 ? -1.699 1.865 -29.489 1.00 70.50 430 VAL A N 1
ATOM 3452 C CA . VAL A 1 430 ? -1.252 2.902 -28.542 1.00 70.50 430 VAL A CA 1
ATOM 3453 C C . VAL A 1 430 ? 0.070 2.498 -27.890 1.00 70.50 430 VAL A C 1
ATOM 3455 O O . VAL A 1 430 ? 0.230 1.343 -27.497 1.00 70.50 430 VAL A O 1
ATOM 3458 N N . TYR A 1 431 ? 0.977 3.463 -27.717 1.00 69.88 431 TYR A N 1
ATOM 3459 C CA . TYR A 1 431 ? 2.188 3.324 -26.906 1.00 69.88 431 TYR A CA 1
ATOM 3460 C C . TYR A 1 431 ? 2.050 4.148 -25.627 1.00 69.88 431 TYR A C 1
ATOM 3462 O O . TYR A 1 431 ? 1.646 5.306 -25.674 1.00 69.88 431 TYR A O 1
ATOM 3470 N N . LEU A 1 432 ? 2.412 3.569 -24.490 1.00 62.41 432 LEU A N 1
ATOM 3471 C CA . LEU A 1 432 ? 2.433 4.230 -23.194 1.00 62.41 432 LEU A CA 1
ATOM 3472 C C . LEU A 1 432 ? 3.814 4.058 -22.569 1.00 62.41 432 LEU A C 1
ATOM 3474 O O . LEU A 1 432 ? 4.407 2.980 -22.610 1.00 62.41 432 LEU A O 1
ATOM 3478 N N . SER A 1 433 ? 4.312 5.116 -21.943 1.00 67.44 433 SER A N 1
ATOM 3479 C CA . SER A 1 433 ? 5.478 5.030 -21.073 1.00 67.44 433 SER A CA 1
ATOM 3480 C C . SER A 1 433 ? 5.379 6.072 -19.961 1.00 67.44 433 SER A C 1
ATOM 3482 O O . SER A 1 433 ? 4.814 7.148 -20.166 1.00 67.44 433 SER A O 1
ATOM 3484 N N . ARG A 1 434 ? 5.874 5.734 -18.770 1.00 65.69 434 ARG A N 1
ATOM 3485 C CA . ARG A 1 434 ? 5.836 6.593 -17.581 1.00 65.69 434 ARG A CA 1
ATOM 3486 C C . ARG A 1 434 ? 7.073 6.374 -16.718 1.00 65.69 434 ARG A C 1
ATOM 3488 O O . ARG A 1 434 ? 7.367 5.245 -16.340 1.00 65.69 434 ARG A O 1
ATOM 3495 N N . LYS A 1 435 ? 7.720 7.458 -16.294 1.00 66.69 435 LYS A N 1
ATOM 3496 C CA . LYS A 1 435 ? 8.820 7.414 -15.323 1.00 66.69 435 LYS A CA 1
ATOM 3497 C C . LYS A 1 435 ? 8.336 6.960 -13.939 1.00 66.69 435 LYS A C 1
ATOM 3499 O O . LYS A 1 435 ? 7.305 7.431 -13.450 1.00 66.69 435 LYS A O 1
ATOM 3504 N N . LEU A 1 436 ? 9.082 6.065 -13.286 1.00 64.19 436 LEU A N 1
ATOM 3505 C CA . LEU A 1 436 ? 8.818 5.688 -11.898 1.00 64.19 436 LEU A CA 1
ATOM 3506 C C . LEU A 1 436 ? 9.228 6.813 -10.943 1.00 64.19 436 LEU A C 1
ATOM 3508 O O . LEU A 1 436 ? 10.332 7.352 -11.009 1.00 64.19 436 LEU A O 1
ATOM 3512 N N . ILE A 1 437 ? 8.345 7.096 -9.987 1.00 67.50 437 ILE A N 1
ATOM 3513 C CA . ILE A 1 437 ? 8.616 7.983 -8.850 1.00 67.50 437 ILE A CA 1
ATOM 3514 C C . ILE A 1 437 ? 9.663 7.310 -7.938 1.00 67.50 437 ILE A C 1
ATOM 3516 O O . ILE A 1 437 ? 9.554 6.098 -7.722 1.00 67.50 437 ILE A O 1
ATOM 3520 N N . PRO A 1 438 ? 10.619 8.050 -7.334 1.00 61.91 438 PRO A N 1
ATOM 3521 C CA . PRO A 1 438 ? 11.689 7.485 -6.498 1.00 61.91 438 PRO A CA 1
ATOM 3522 C C . PRO A 1 438 ? 11.215 6.504 -5.414 1.00 61.91 438 PRO A C 1
ATOM 3524 O O . PRO A 1 438 ? 11.818 5.459 -5.197 1.00 61.91 438 PRO A O 1
ATOM 3527 N N . GLN A 1 439 ? 10.070 6.776 -4.784 1.00 63.94 439 GLN A N 1
ATOM 3528 C CA . GLN A 1 439 ? 9.480 5.920 -3.744 1.00 63.94 439 GLN A CA 1
ATOM 3529 C C . GLN A 1 439 ? 9.080 4.522 -4.252 1.00 63.94 439 GLN A C 1
ATOM 3531 O O . GLN A 1 439 ? 9.045 3.565 -3.479 1.00 63.94 439 GLN A O 1
ATOM 3536 N N . LYS A 1 440 ? 8.776 4.393 -5.551 1.00 62.34 440 LYS A N 1
ATOM 3537 C CA . LYS A 1 440 ? 8.369 3.140 -6.202 1.00 62.34 440 LYS A CA 1
ATOM 3538 C C . LYS A 1 440 ? 9.550 2.404 -6.856 1.00 62.34 440 LYS A C 1
ATOM 3540 O O . LYS A 1 440 ? 9.392 1.251 -7.243 1.00 62.34 440 LYS A O 1
ATOM 3545 N N . GLN A 1 441 ? 10.740 3.012 -6.916 1.00 70.81 441 GLN A N 1
ATOM 3546 C CA . GLN A 1 441 ? 11.956 2.375 -7.448 1.00 70.81 441 GLN A CA 1
ATOM 3547 C C . GLN A 1 441 ? 12.470 1.238 -6.551 1.00 70.81 441 GLN A C 1
ATOM 3549 O O . GLN A 1 441 ? 13.069 0.290 -7.048 1.00 70.81 441 GLN A O 1
ATOM 3554 N N . ASN A 1 442 ? 12.161 1.272 -5.251 1.00 75.56 442 ASN A N 1
ATOM 3555 C CA . ASN A 1 442 ? 12.538 0.223 -4.293 1.00 75.56 442 ASN A CA 1
ATOM 3556 C C . ASN A 1 442 ? 11.600 -0.998 -4.305 1.00 75.56 442 ASN A C 1
ATOM 3558 O O . ASN A 1 442 ? 11.788 -1.923 -3.516 1.00 75.56 442 ASN A O 1
ATOM 3562 N N . LEU A 1 443 ? 10.566 -1.002 -5.154 1.00 75.44 443 LEU A N 1
ATOM 3563 C CA . LEU A 1 443 ? 9.678 -2.153 -5.307 1.00 75.44 443 LEU A CA 1
ATOM 3564 C C . LEU A 1 443 ? 10.430 -3.340 -5.919 1.00 75.44 443 LEU A C 1
ATOM 3566 O O . LEU A 1 443 ? 11.329 -3.170 -6.750 1.00 75.44 443 LEU A O 1
ATOM 3570 N N . SER A 1 444 ? 10.030 -4.549 -5.527 1.00 80.56 444 SER A N 1
ATOM 3571 C CA . SER A 1 444 ? 10.544 -5.771 -6.150 1.00 80.56 444 SER A CA 1
ATOM 3572 C C . SER A 1 444 ? 10.152 -5.838 -7.630 1.00 80.56 444 SER A C 1
ATOM 3574 O O . SER A 1 444 ? 9.152 -5.246 -8.037 1.00 80.56 444 SER A O 1
ATOM 3576 N N . SER A 1 445 ? 10.898 -6.590 -8.444 1.00 76.88 445 SER A N 1
ATOM 3577 C CA . SER A 1 445 ? 10.604 -6.746 -9.878 1.00 76.88 445 SER A CA 1
ATOM 3578 C C . SER A 1 445 ? 9.162 -7.207 -10.128 1.00 76.88 445 SER A C 1
ATOM 3580 O O . SER A 1 445 ? 8.475 -6.648 -10.971 1.00 76.88 445 SER A O 1
ATOM 3582 N N . ILE A 1 446 ? 8.645 -8.128 -9.305 1.00 78.31 446 ILE A N 1
ATOM 3583 C CA . ILE A 1 446 ? 7.256 -8.617 -9.398 1.00 78.31 446 ILE A CA 1
ATOM 3584 C C . ILE A 1 446 ? 6.239 -7.499 -9.125 1.00 78.31 446 ILE A C 1
ATOM 3586 O O . ILE A 1 446 ? 5.193 -7.419 -9.767 1.00 78.31 446 ILE A O 1
ATOM 3590 N N . GLU A 1 447 ? 6.521 -6.643 -8.142 1.00 79.25 447 GLU A N 1
ATOM 3591 C CA . GLU A 1 447 ? 5.651 -5.520 -7.793 1.00 79.25 447 GLU A CA 1
ATOM 3592 C C . GLU A 1 447 ? 5.691 -4.423 -8.857 1.00 79.25 447 GLU A C 1
ATOM 3594 O O . GLU A 1 447 ? 4.652 -3.830 -9.136 1.00 79.25 447 GLU A O 1
ATOM 3599 N N . LYS A 1 448 ? 6.851 -4.180 -9.473 1.00 78.44 448 LYS A N 1
ATOM 3600 C CA . LYS A 1 448 ? 7.004 -3.243 -10.593 1.00 78.44 448 LYS A CA 1
ATOM 3601 C C . LYS A 1 448 ? 6.240 -3.716 -11.829 1.00 78.44 448 LYS A C 1
ATOM 3603 O O . LYS A 1 448 ? 5.477 -2.941 -12.395 1.00 78.44 448 LYS A O 1
ATOM 3608 N N . GLU A 1 449 ? 6.361 -4.994 -12.174 1.00 80.50 449 GLU A N 1
ATOM 3609 C CA . GLU A 1 449 ? 5.613 -5.613 -13.273 1.00 80.50 449 GLU A CA 1
ATOM 3610 C C . GLU A 1 449 ? 4.095 -5.546 -13.051 1.00 80.50 449 GLU A C 1
ATOM 3612 O O . GLU A 1 449 ? 3.331 -5.126 -13.920 1.00 80.50 449 GLU A O 1
ATOM 3617 N N . CYS A 1 450 ? 3.632 -5.882 -11.844 1.00 80.69 450 CYS A N 1
ATOM 3618 C CA . CYS A 1 450 ? 2.211 -5.788 -11.511 1.00 80.69 450 CYS A CA 1
ATOM 3619 C C . CYS A 1 450 ? 1.711 -4.332 -11.545 1.00 80.69 450 CYS A C 1
ATOM 3621 O O . CYS A 1 450 ? 0.617 -4.050 -12.038 1.00 80.69 450 CYS A O 1
ATOM 3623 N N . LEU A 1 451 ? 2.532 -3.387 -11.081 1.00 81.12 451 LEU A N 1
ATOM 3624 C CA . LEU A 1 451 ? 2.240 -1.961 -11.167 1.00 81.12 451 LEU A CA 1
ATOM 3625 C C . LEU A 1 451 ? 2.135 -1.481 -12.624 1.00 81.12 451 LEU A C 1
ATOM 3627 O O . LEU A 1 451 ? 1.238 -0.690 -12.917 1.00 81.12 451 LEU A O 1
ATOM 3631 N N . ALA A 1 452 ? 3.000 -1.963 -13.526 1.00 80.06 452 ALA A N 1
ATOM 3632 C CA . ALA A 1 452 ? 2.922 -1.661 -14.957 1.00 80.06 452 ALA A CA 1
ATOM 3633 C C . ALA A 1 452 ? 1.575 -2.094 -15.541 1.00 80.06 452 ALA A C 1
ATOM 3635 O O . ALA A 1 452 ? 0.935 -1.307 -16.237 1.00 80.06 452 ALA A O 1
ATOM 3636 N N . ILE A 1 453 ? 1.104 -3.295 -15.190 1.00 84.50 453 ILE A N 1
ATOM 3637 C CA . ILE A 1 453 ? -0.204 -3.809 -15.612 1.00 84.50 453 ILE A CA 1
ATOM 3638 C C . ILE A 1 453 ? -1.341 -2.924 -15.105 1.00 84.50 453 ILE A C 1
ATOM 3640 O O . ILE A 1 453 ? -2.149 -2.451 -15.902 1.00 84.50 453 ILE A O 1
ATOM 3644 N N . VAL A 1 454 ? -1.405 -2.661 -13.798 1.00 83.56 454 VAL A N 1
ATOM 3645 C CA . VAL A 1 454 ? -2.482 -1.846 -13.208 1.00 83.56 454 VAL A CA 1
ATOM 3646 C C . VAL A 1 454 ? -2.526 -0.461 -13.842 1.00 83.56 454 VAL A C 1
ATOM 3648 O O . VAL A 1 454 ? -3.593 0.020 -14.233 1.00 83.56 454 VAL A O 1
ATOM 3651 N N . TRP A 1 455 ? -1.362 0.172 -13.988 1.00 81.19 455 TRP A N 1
ATOM 3652 C CA . TRP A 1 455 ? -1.248 1.486 -14.604 1.00 81.19 455 TRP A CA 1
ATOM 3653 C C . TRP A 1 455 ? -1.692 1.470 -16.073 1.00 81.19 455 TRP A C 1
ATOM 3655 O O . TRP A 1 455 ? -2.506 2.308 -16.472 1.00 81.19 455 TRP A O 1
ATOM 3665 N N . ALA A 1 456 ? -1.214 0.502 -16.858 1.00 77.44 456 ALA A N 1
ATOM 3666 C CA . ALA A 1 456 ? -1.554 0.368 -18.269 1.00 77.44 456 ALA A CA 1
ATOM 3667 C C . ALA A 1 456 ? -3.056 0.146 -18.468 1.00 77.44 456 ALA A C 1
ATOM 3669 O O . ALA A 1 456 ? -3.671 0.838 -19.275 1.00 77.44 456 ALA A O 1
ATOM 3670 N N . LEU A 1 457 ? -3.671 -0.757 -17.702 1.00 83.06 457 LEU A N 1
ATOM 3671 C CA . LEU A 1 457 ? -5.099 -1.060 -17.814 1.00 83.06 457 LEU A CA 1
ATOM 3672 C C . LEU A 1 457 ? -5.979 0.104 -17.368 1.00 83.06 457 LEU A C 1
ATOM 3674 O O . LEU A 1 457 ? -6.974 0.398 -18.024 1.00 83.06 457 LEU A O 1
ATOM 3678 N N . THR A 1 458 ? -5.569 0.842 -16.336 1.00 78.12 458 THR A N 1
ATOM 3679 C CA . THR A 1 458 ? -6.277 2.062 -15.923 1.00 78.12 458 THR A CA 1
ATOM 3680 C C . THR A 1 458 ? -6.257 3.117 -17.033 1.00 78.12 458 THR A C 1
ATOM 3682 O O . THR A 1 458 ? -7.278 3.740 -17.316 1.00 78.12 458 THR A O 1
ATOM 3685 N N . LYS A 1 459 ? -5.116 3.302 -17.713 1.00 71.06 459 LYS A N 1
ATOM 3686 C CA . LYS A 1 459 ? -4.985 4.264 -18.824 1.00 71.06 459 LYS A CA 1
ATOM 3687 C C . LYS A 1 459 ? -5.654 3.789 -20.118 1.00 71.06 459 LYS A C 1
ATOM 3689 O O . LYS A 1 459 ? -6.157 4.609 -20.883 1.00 71.06 459 LYS A O 1
ATOM 3694 N N . LEU A 1 460 ? -5.681 2.481 -20.366 1.00 72.94 460 LEU A N 1
ATOM 3695 C CA . LEU A 1 460 ? -6.294 1.860 -21.546 1.00 72.94 460 LEU A CA 1
ATOM 3696 C C . LEU A 1 460 ? -7.753 1.449 -21.319 1.00 72.94 460 LEU A C 1
ATOM 3698 O O . LEU A 1 460 ? -8.373 0.877 -22.215 1.00 72.94 460 LEU A O 1
ATOM 3702 N N . LYS A 1 461 ? -8.325 1.799 -20.165 1.00 77.00 461 LYS A N 1
ATOM 3703 C CA . LYS A 1 461 ? -9.718 1.550 -19.786 1.00 77.00 461 LYS A CA 1
ATOM 3704 C C . LYS A 1 461 ? -10.736 1.891 -20.888 1.00 77.00 461 LYS A C 1
ATOM 3706 O O . LYS A 1 461 ? -11.587 1.041 -21.135 1.00 77.00 461 LYS A O 1
ATOM 3711 N N . PRO A 1 462 ? -10.617 3.013 -21.635 1.00 73.38 462 PRO A N 1
ATOM 3712 C CA . PRO A 1 462 ? -11.537 3.322 -22.736 1.00 73.38 462 PRO A CA 1
ATOM 3713 C C . PRO A 1 462 ? -11.541 2.301 -23.885 1.00 73.38 462 PRO A C 1
ATOM 3715 O O . PRO A 1 462 ? -12.513 2.228 -24.626 1.00 73.38 462 PRO A O 1
ATOM 3718 N N . TYR A 1 463 ? -10.462 1.531 -24.058 1.00 74.19 463 TYR A N 1
ATOM 3719 C CA . TYR A 1 463 ? -10.354 0.509 -25.105 1.00 74.19 463 TYR A CA 1
ATOM 3720 C C . TYR A 1 463 ? -10.721 -0.892 -24.606 1.00 74.19 463 TYR A C 1
ATOM 3722 O O . TYR A 1 463 ? -11.199 -1.709 -25.384 1.00 74.19 463 TYR A O 1
ATOM 3730 N N . LEU A 1 464 ? -10.453 -1.180 -23.329 1.00 79.75 464 LEU A N 1
ATOM 3731 C CA . LEU A 1 464 ? -10.452 -2.541 -22.785 1.00 79.75 464 LEU A CA 1
ATOM 3732 C C . LEU A 1 464 ? -11.695 -2.880 -21.955 1.00 79.75 464 LEU A C 1
ATOM 3734 O O . LEU A 1 464 ? -11.980 -4.055 -21.728 1.00 79.75 464 LEU A O 1
ATOM 3738 N N . TRP A 1 465 ? -12.428 -1.877 -21.466 1.00 78.81 465 TRP A N 1
ATOM 3739 C CA . TRP A 1 465 ? -13.590 -2.113 -20.612 1.00 78.81 465 TRP A CA 1
ATOM 3740 C C . TRP A 1 465 ? -14.689 -2.879 -21.359 1.00 78.81 465 TRP A C 1
ATOM 3742 O O . TRP A 1 465 ? -15.106 -2.492 -22.447 1.00 78.81 465 TRP A O 1
ATOM 3752 N N . GLY A 1 466 ? -15.189 -3.956 -20.747 1.00 75.44 466 GLY A N 1
ATOM 3753 C CA . GLY A 1 466 ? -16.268 -4.778 -21.307 1.00 75.44 466 GLY A CA 1
ATOM 3754 C C . GLY A 1 466 ? -15.847 -5.718 -22.442 1.00 75.44 466 GLY A C 1
ATOM 3755 O O . GLY A 1 466 ? -16.684 -6.475 -22.926 1.00 75.44 466 GLY A O 1
ATOM 3756 N N . GLN A 1 467 ? -14.572 -5.720 -22.843 1.00 79.06 467 GLN A N 1
ATOM 3757 C CA . GLN A 1 467 ? -14.034 -6.634 -23.852 1.00 79.06 467 GLN A CA 1
ATOM 3758 C C . GLN A 1 467 ? -13.107 -7.679 -23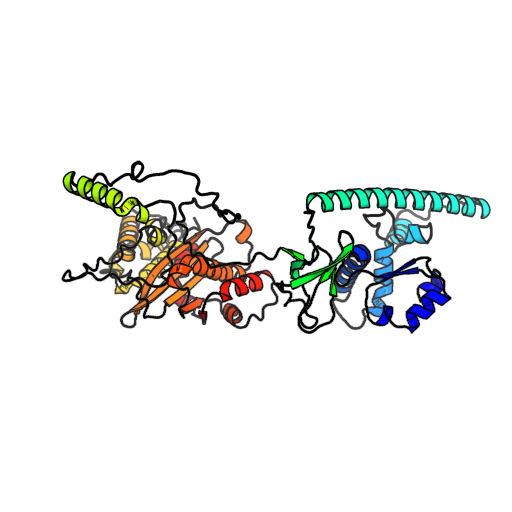.233 1.00 79.06 467 GLN A C 1
ATOM 3760 O O . GLN A 1 467 ? -12.502 -7.451 -22.188 1.00 79.06 467 GLN A O 1
ATOM 3765 N N . GLN A 1 468 ? -12.985 -8.829 -23.899 1.00 83.31 468 GLN A N 1
ATOM 3766 C CA . GLN A 1 468 ? -11.976 -9.826 -23.554 1.00 83.31 468 GLN A CA 1
ATOM 3767 C C . GLN A 1 468 ? -10.654 -9.483 -24.249 1.00 83.31 468 GLN A C 1
ATOM 3769 O O . GLN A 1 468 ? -10.616 -9.300 -25.467 1.00 83.31 468 GLN A O 1
ATOM 3774 N N . PHE A 1 469 ? -9.567 -9.416 -23.484 1.00 88.50 469 PHE A N 1
ATOM 3775 C CA . PHE A 1 469 ? -8.233 -9.116 -24.008 1.00 88.50 469 PHE A CA 1
ATOM 3776 C C . PHE A 1 469 ? -7.147 -9.965 -23.341 1.00 88.50 469 PHE A C 1
ATOM 3778 O O . PHE A 1 469 ? -7.384 -10.637 -22.338 1.00 88.50 469 PHE A O 1
ATOM 3785 N N . THR A 1 470 ? -5.937 -9.943 -23.895 1.00 88.62 470 THR A N 1
ATOM 3786 C CA . THR A 1 470 ? -4.816 -10.748 -23.394 1.00 88.62 470 THR A CA 1
ATOM 3787 C C . THR A 1 470 ? -3.643 -9.871 -22.983 1.00 88.62 470 THR A C 1
ATOM 3789 O O . THR A 1 470 ? -3.157 -9.055 -23.761 1.00 88.62 470 THR A O 1
ATOM 3792 N N . ILE A 1 471 ? -3.164 -10.049 -21.758 1.00 88.31 471 ILE A N 1
ATOM 3793 C CA . ILE A 1 471 ? -1.964 -9.405 -21.233 1.00 88.31 471 ILE A CA 1
ATOM 3794 C C . ILE A 1 471 ? -0.761 -10.277 -21.570 1.00 88.31 471 ILE A C 1
ATOM 3796 O O . ILE A 1 471 ? -0.741 -11.464 -21.251 1.00 88.31 471 ILE A O 1
ATOM 3800 N N . LEU A 1 472 ? 0.241 -9.674 -22.195 1.00 84.94 472 LEU A N 1
ATOM 3801 C CA . LEU A 1 472 ? 1.523 -10.279 -22.510 1.00 84.94 472 LEU A CA 1
ATOM 3802 C C . LEU A 1 472 ? 2.548 -9.746 -21.508 1.00 84.94 472 LEU A C 1
ATOM 3804 O O . LEU A 1 472 ? 2.838 -8.551 -21.497 1.00 84.94 472 LEU A O 1
ATOM 3808 N N . SER A 1 473 ? 3.085 -10.629 -20.673 1.00 80.19 473 SER A N 1
ATOM 3809 C CA . SER A 1 473 ? 4.151 -10.294 -19.723 1.00 80.19 473 SER A CA 1
ATOM 3810 C C . SER A 1 473 ? 5.226 -11.372 -19.759 1.00 80.19 473 SER A C 1
ATOM 3812 O O . SER A 1 473 ? 4.942 -12.545 -20.008 1.00 80.19 473 SER A O 1
ATOM 3814 N N . ASP A 1 474 ? 6.470 -10.981 -19.526 1.00 70.06 474 ASP A N 1
ATOM 3815 C CA . ASP A 1 474 ? 7.616 -11.882 -19.428 1.00 70.06 474 ASP A CA 1
ATOM 3816 C C . ASP A 1 474 ? 7.867 -12.405 -18.007 1.00 70.06 474 ASP A C 1
ATOM 3818 O O . ASP A 1 474 ? 8.785 -13.194 -17.771 1.00 70.06 474 ASP A O 1
ATOM 3822 N N . HIS A 1 475 ? 7.007 -12.028 -17.062 1.00 65.38 475 HIS A N 1
ATOM 3823 C CA . HIS A 1 475 ? 7.143 -12.397 -15.669 1.00 65.38 475 HIS A CA 1
ATOM 3824 C C . HIS A 1 475 ? 6.096 -13.455 -15.283 1.00 65.38 475 HIS A C 1
ATOM 3826 O O . HIS A 1 475 ? 4.990 -13.150 -14.826 1.00 65.38 475 HIS A O 1
ATOM 3832 N N . ALA A 1 476 ? 6.469 -14.734 -15.440 1.00 56.50 476 ALA A N 1
ATOM 3833 C CA . ALA A 1 476 ? 5.604 -15.912 -15.251 1.00 56.50 476 ALA A CA 1
ATOM 3834 C C . ALA A 1 476 ? 4.739 -15.916 -13.967 1.00 56.50 476 ALA A C 1
ATOM 3836 O O . ALA A 1 476 ? 3.586 -16.349 -14.037 1.00 56.50 476 ALA A O 1
ATOM 3837 N N . PRO A 1 477 ? 5.212 -15.396 -12.815 1.00 54.84 477 PRO A N 1
ATOM 3838 C CA . PRO A 1 477 ? 4.380 -15.254 -11.627 1.00 54.84 477 PRO A CA 1
ATOM 3839 C C . PRO A 1 477 ? 3.059 -14.512 -11.853 1.00 54.84 477 PRO A C 1
ATOM 3841 O O . PRO A 1 477 ? 2.087 -14.861 -11.209 1.00 54.84 477 PRO A O 1
ATOM 3844 N N . LEU A 1 478 ? 2.939 -13.563 -12.782 1.00 60.09 478 LEU A N 1
ATOM 3845 C CA . LEU A 1 478 ? 1.708 -12.772 -12.941 1.00 60.09 478 LEU A CA 1
ATOM 3846 C C . LEU A 1 478 ? 0.477 -13.580 -13.393 1.00 60.09 478 LEU A C 1
ATOM 3848 O O . LEU A 1 478 ? -0.640 -13.076 -13.302 1.00 60.09 478 LEU A O 1
ATOM 3852 N N . GLN A 1 479 ? 0.635 -14.851 -13.777 1.00 63.28 479 GLN A N 1
ATOM 3853 C CA . GLN A 1 479 ? -0.490 -15.769 -13.994 1.00 63.28 479 GLN A CA 1
ATOM 3854 C C . GLN A 1 479 ? -1.360 -15.957 -12.736 1.00 63.28 479 GLN A C 1
ATOM 3856 O O . GLN A 1 479 ? -2.563 -16.194 -12.857 1.00 63.28 479 GLN A O 1
ATOM 3861 N N . TRP A 1 480 ? -0.807 -15.776 -11.524 1.00 65.00 480 TRP A N 1
ATOM 3862 C CA . TRP A 1 480 ? -1.605 -15.840 -10.291 1.00 65.00 480 TRP A CA 1
ATOM 3863 C C . TRP A 1 480 ? -2.633 -14.706 -10.182 1.00 65.00 480 TRP A C 1
ATOM 3865 O O . TRP A 1 480 ? -3.573 -14.843 -9.401 1.00 65.00 480 TRP A O 1
ATOM 3875 N N . LEU A 1 481 ? -2.515 -13.609 -10.950 1.00 61.66 481 LEU A N 1
ATOM 3876 C CA . LEU A 1 481 ? -3.490 -12.506 -10.922 1.00 61.66 481 LEU A CA 1
ATOM 3877 C C . LEU A 1 481 ? -4.914 -12.989 -11.226 1.00 61.66 481 LEU A C 1
ATOM 3879 O O . LEU A 1 481 ? -5.870 -12.432 -10.694 1.00 61.66 481 LEU A O 1
ATOM 3883 N N . GLN A 1 482 ? -5.049 -14.068 -12.002 1.00 60.97 482 GLN A N 1
ATOM 3884 C CA . GLN A 1 482 ? -6.336 -14.701 -12.282 1.00 60.97 482 GLN A CA 1
ATOM 3885 C C . GLN A 1 482 ? -6.842 -15.591 -11.138 1.00 60.97 482 GLN A C 1
ATOM 3887 O O . GLN A 1 482 ? -8.046 -15.728 -10.948 1.00 60.97 482 GLN A O 1
ATOM 3892 N N . THR A 1 483 ? -5.940 -16.208 -10.370 1.00 59.06 483 THR A N 1
ATOM 3893 C CA . THR A 1 483 ? -6.287 -17.165 -9.304 1.00 59.06 483 THR A CA 1
ATOM 3894 C C . THR A 1 483 ? -6.334 -16.528 -7.914 1.00 59.06 483 THR A C 1
ATOM 3896 O O . THR A 1 483 ? -6.812 -17.154 -6.970 1.00 59.06 483 THR A O 1
ATOM 3899 N N . MET A 1 484 ? -5.852 -15.285 -7.771 1.00 53.62 484 MET A N 1
ATOM 3900 C CA . MET A 1 484 ? -5.784 -14.500 -6.527 1.00 53.62 484 MET A CA 1
ATOM 3901 C C . MET A 1 484 ? -5.031 -15.166 -5.360 1.00 53.62 484 MET A C 1
ATOM 3903 O O . MET A 1 484 ? -5.130 -14.728 -4.209 1.00 53.62 484 MET A O 1
ATOM 3907 N N . GLN A 1 485 ? -4.221 -16.191 -5.632 1.00 53.47 485 GLN A N 1
ATOM 3908 C CA . GLN A 1 485 ? -3.476 -16.942 -4.615 1.00 53.47 485 GLN A CA 1
ATOM 3909 C C . GLN A 1 485 ? -2.126 -16.294 -4.268 1.00 53.47 485 GLN A C 1
ATOM 3911 O O . GLN A 1 485 ? -1.079 -16.929 -4.346 1.00 53.47 485 GLN A O 1
ATOM 3916 N N . ASN A 1 486 ? -2.127 -15.017 -3.878 1.00 59.94 486 ASN A N 1
ATOM 3917 C CA . ASN A 1 486 ? -0.926 -14.350 -3.360 1.00 59.94 486 ASN A CA 1
ATOM 3918 C C . ASN A 1 486 ? -1.056 -14.086 -1.851 1.00 59.94 486 ASN A C 1
ATOM 3920 O O . ASN A 1 486 ? -2.161 -13.983 -1.331 1.00 59.94 486 ASN A O 1
ATOM 3924 N N . THR A 1 487 ? 0.046 -13.981 -1.114 1.00 52.94 487 THR A N 1
ATOM 3925 C CA . THR A 1 487 ? 0.072 -13.596 0.309 1.00 52.94 487 THR A CA 1
ATOM 3926 C C . THR A 1 487 ? 0.360 -12.104 0.514 1.00 52.94 487 THR A C 1
ATOM 3928 O O . THR A 1 487 ? 0.050 -11.576 1.581 1.00 52.94 487 THR A O 1
ATOM 3931 N N . ASN A 1 488 ? 0.880 -11.397 -0.499 1.00 65.94 488 ASN A N 1
ATOM 3932 C CA . ASN A 1 488 ? 1.212 -9.971 -0.419 1.00 65.94 488 ASN A CA 1
ATOM 3933 C C . ASN A 1 488 ? -0.048 -9.082 -0.520 1.00 65.94 488 ASN A C 1
ATOM 3935 O O . ASN A 1 488 ? -0.791 -9.127 -1.503 1.00 65.94 488 ASN A O 1
ATOM 3939 N N . ALA A 1 489 ? -0.270 -8.245 0.499 1.00 64.38 489 ALA A N 1
ATOM 3940 C CA . ALA A 1 489 ? -1.434 -7.365 0.613 1.00 64.38 489 ALA A CA 1
ATOM 3941 C C . ALA A 1 489 ? -1.542 -6.328 -0.524 1.00 64.38 489 ALA A C 1
ATOM 3943 O O . ALA A 1 489 ? -2.648 -6.070 -0.996 1.00 64.38 489 ALA A O 1
ATOM 3944 N N . LYS A 1 490 ? -0.415 -5.782 -1.009 1.00 65.31 490 LYS A N 1
ATOM 3945 C CA . LYS A 1 490 ? -0.406 -4.803 -2.115 1.00 65.31 490 LYS A CA 1
ATOM 3946 C C . LYS A 1 490 ? -0.836 -5.444 -3.432 1.00 65.31 490 LYS A C 1
ATOM 3948 O O . LYS A 1 490 ? -1.702 -4.930 -4.131 1.00 65.31 490 LYS A O 1
ATOM 3953 N N . LEU A 1 491 ? -0.279 -6.619 -3.721 1.00 67.69 491 LEU A N 1
ATOM 3954 C CA . LEU A 1 491 ? -0.586 -7.388 -4.924 1.00 67.69 491 LEU A CA 1
ATOM 3955 C C . LEU A 1 491 ? -2.058 -7.839 -4.961 1.00 67.69 491 LEU A C 1
ATOM 3957 O O . LEU A 1 491 ? -2.655 -7.870 -6.033 1.00 67.69 491 LEU A O 1
ATOM 3961 N N . LYS A 1 492 ? -2.680 -8.111 -3.803 1.00 69.38 492 LYS A N 1
ATOM 3962 C CA . LYS A 1 492 ? -4.128 -8.382 -3.718 1.00 69.38 492 LYS A CA 1
ATOM 3963 C C . LYS A 1 492 ? -4.997 -7.162 -3.999 1.00 69.38 492 LYS A C 1
ATOM 3965 O O . LYS A 1 492 ? -6.004 -7.298 -4.682 1.00 69.38 492 LYS A O 1
ATOM 3970 N N . GLN A 1 493 ? -4.627 -5.991 -3.482 1.00 68.81 493 GLN A N 1
ATOM 3971 C CA . GLN A 1 493 ? -5.368 -4.755 -3.745 1.00 68.81 493 GLN A CA 1
ATOM 3972 C C . GLN A 1 493 ? -5.382 -4.434 -5.245 1.00 68.81 493 GLN A C 1
ATOM 3974 O O . GLN A 1 493 ? -6.424 -4.092 -5.799 1.00 68.81 493 GLN A O 1
ATOM 3979 N N . TRP A 1 494 ? -4.242 -4.609 -5.909 1.00 72.00 494 TRP A N 1
ATOM 3980 C CA . TRP A 1 494 ? -4.136 -4.490 -7.359 1.00 72.00 494 TRP A CA 1
ATOM 3981 C C . TRP A 1 494 ? -4.937 -5.567 -8.089 1.00 72.00 494 TRP A C 1
ATOM 3983 O O . TRP A 1 494 ? -5.685 -5.241 -9.002 1.00 72.00 494 TRP A O 1
ATOM 3993 N N . ALA A 1 495 ? -4.894 -6.823 -7.638 1.00 69.25 495 ALA A N 1
ATOM 3994 C CA . ALA A 1 495 ? -5.728 -7.881 -8.206 1.00 69.25 495 ALA A CA 1
ATOM 3995 C C . ALA A 1 495 ? -7.237 -7.570 -8.108 1.00 69.25 495 ALA A C 1
ATOM 3997 O O . ALA A 1 495 ? -7.980 -7.883 -9.033 1.00 69.25 495 ALA A O 1
ATOM 3998 N N . TRP A 1 496 ? -7.696 -6.919 -7.032 1.00 69.69 496 TRP A N 1
ATOM 3999 C CA . TRP A 1 496 ? -9.081 -6.444 -6.912 1.00 69.69 496 TRP A CA 1
ATOM 4000 C C . TRP A 1 496 ? -9.419 -5.329 -7.893 1.00 69.69 496 TRP A C 1
ATOM 4002 O O . TRP A 1 496 ? -10.471 -5.386 -8.519 1.00 69.69 496 TRP A O 1
ATOM 4012 N N . GLN A 1 497 ? -8.534 -4.344 -8.066 1.00 69.81 497 GLN A N 1
ATOM 4013 C CA . GLN A 1 497 ? -8.734 -3.303 -9.080 1.00 69.81 497 GLN A CA 1
ATOM 4014 C C . GLN A 1 497 ? -8.841 -3.904 -10.480 1.00 69.81 497 GLN A C 1
ATOM 4016 O O . GLN A 1 497 ? -9.634 -3.445 -11.288 1.00 69.81 497 GLN A O 1
ATOM 4021 N N . LEU A 1 498 ? -8.091 -4.971 -10.746 1.00 76.81 498 LEU A N 1
ATOM 4022 C CA . LEU A 1 498 ? -8.108 -5.646 -12.033 1.00 76.81 498 LEU A CA 1
ATOM 4023 C C . LEU A 1 498 ? -9.360 -6.509 -12.274 1.00 76.81 498 LEU A C 1
ATOM 4025 O O . LEU A 1 498 ? -9.608 -6.861 -13.422 1.00 76.81 498 LEU A O 1
ATOM 4029 N N . GLN A 1 499 ? -10.191 -6.800 -11.259 1.00 76.44 499 GLN A N 1
ATOM 4030 C CA . GLN A 1 499 ? -11.431 -7.577 -11.448 1.00 76.44 499 GLN A CA 1
ATOM 4031 C C . GLN A 1 499 ? -12.469 -6.885 -12.333 1.00 76.44 499 GLN A C 1
ATOM 4033 O O . GLN A 1 499 ? -13.354 -7.558 -12.858 1.00 76.44 499 GLN A O 1
ATOM 4038 N N . GLU A 1 500 ? -12.384 -5.563 -12.502 1.00 78.38 500 GLU A N 1
ATOM 4039 C CA . GLU A 1 500 ? -13.275 -4.838 -13.414 1.00 78.38 500 GLU A CA 1
ATOM 4040 C C . GLU A 1 500 ? -12.999 -5.164 -14.897 1.00 78.38 500 GLU A C 1
ATOM 4042 O O . GLU A 1 500 ? -13.832 -4.885 -15.758 1.00 78.38 500 GLU A O 1
ATOM 4047 N N . PHE A 1 501 ? -11.854 -5.789 -15.200 1.00 81.12 501 PHE A N 1
ATOM 4048 C CA . PHE A 1 501 ? -11.428 -6.147 -16.548 1.00 81.12 501 PHE A CA 1
ATOM 4049 C C . PHE A 1 501 ? -11.530 -7.655 -16.805 1.00 81.12 501 PHE A C 1
ATOM 4051 O O . PHE A 1 501 ? -11.207 -8.477 -15.948 1.00 81.12 501 PHE A O 1
ATOM 4058 N N . ASN A 1 502 ? -11.905 -8.031 -18.030 1.00 83.88 502 ASN A N 1
ATOM 4059 C CA . ASN A 1 502 ? -11.936 -9.425 -18.466 1.00 83.88 502 ASN A CA 1
ATOM 4060 C C . ASN A 1 502 ? -10.679 -9.753 -19.286 1.00 83.88 502 ASN A C 1
ATOM 4062 O O . ASN A 1 502 ? -10.614 -9.438 -20.475 1.00 83.88 502 ASN A O 1
ATOM 4066 N N . PHE A 1 503 ? -9.671 -10.371 -18.661 1.00 86.50 503 PHE A N 1
ATOM 4067 C CA . PHE A 1 503 ? -8.394 -10.636 -19.327 1.00 86.50 503 PHE A CA 1
ATOM 4068 C C . PHE A 1 503 ? -7.788 -12.013 -19.070 1.00 86.50 503 PHE A C 1
ATOM 4070 O O . PHE A 1 503 ? -7.989 -12.645 -18.029 1.00 86.50 503 PHE A O 1
ATOM 4077 N N . THR A 1 504 ? -6.967 -12.446 -20.028 1.00 84.25 504 THR A N 1
ATOM 4078 C CA . THR A 1 504 ? -6.069 -13.598 -19.901 1.00 84.25 504 THR A CA 1
ATOM 4079 C C . THR A 1 504 ? -4.616 -13.168 -19.788 1.00 84.25 504 THR A C 1
ATOM 4081 O O . THR A 1 504 ? -4.211 -12.221 -20.449 1.00 84.25 504 THR A O 1
ATOM 4084 N N . VAL A 1 505 ? -3.821 -13.827 -18.938 1.00 82.50 505 VAL A N 1
ATOM 4085 C CA . VAL A 1 505 ? -2.379 -13.542 -18.824 1.00 82.50 505 VAL A CA 1
ATOM 4086 C C . VAL A 1 505 ? -1.599 -14.617 -19.571 1.00 82.50 505 VAL A C 1
ATOM 4088 O O . VAL A 1 505 ? -1.592 -15.780 -19.171 1.00 82.50 505 VAL A O 1
ATOM 4091 N N . GLU A 1 506 ? -0.919 -14.223 -20.642 1.00 83.12 506 GLU A N 1
ATOM 4092 C CA . GLU A 1 506 ? -0.017 -15.078 -21.406 1.00 83.12 506 GLU A CA 1
ATOM 4093 C C . GLU A 1 506 ? 1.435 -14.705 -21.114 1.00 83.12 506 GLU A C 1
ATOM 4095 O O . GLU A 1 506 ? 1.857 -13.556 -21.261 1.00 83.12 506 GLU A O 1
ATOM 4100 N N . HIS A 1 507 ? 2.217 -15.707 -20.716 1.00 78.56 507 HIS A N 1
ATOM 4101 C CA . HIS A 1 507 ? 3.644 -15.527 -20.512 1.00 78.56 507 HIS A CA 1
ATOM 4102 C C . HIS A 1 507 ? 4.380 -15.579 -21.855 1.00 78.56 507 HIS A C 1
ATOM 4104 O O . HIS A 1 507 ? 4.350 -16.604 -22.543 1.00 78.56 507 HIS A O 1
ATOM 4110 N N . ILE A 1 508 ? 5.084 -14.503 -22.202 1.00 75.56 508 ILE A N 1
ATOM 4111 C CA . ILE A 1 508 ? 5.944 -14.425 -23.388 1.00 75.56 508 ILE A CA 1
ATOM 4112 C C . ILE A 1 508 ? 7.415 -14.433 -22.974 1.00 75.56 508 ILE A C 1
ATOM 4114 O O . ILE A 1 508 ? 7.781 -13.935 -21.922 1.00 75.56 508 ILE A O 1
ATOM 4118 N N . LYS A 1 509 ? 8.309 -15.006 -23.786 1.00 70.25 509 LYS A N 1
ATOM 4119 C CA . LYS A 1 509 ? 9.751 -14.926 -23.480 1.00 70.25 509 LYS A CA 1
ATOM 4120 C C . LYS A 1 509 ? 10.194 -13.461 -23.572 1.00 70.25 509 LYS A C 1
ATOM 4122 O O . LYS A 1 509 ? 9.822 -12.811 -24.542 1.00 70.25 509 LYS A O 1
ATOM 4127 N N . GLY A 1 510 ? 11.055 -12.974 -22.673 1.00 60.19 510 GLY A N 1
ATOM 4128 C CA . GLY A 1 510 ? 11.548 -11.581 -22.704 1.00 60.19 510 GLY A CA 1
ATOM 4129 C C . GLY A 1 510 ? 12.135 -11.147 -24.060 1.00 60.19 510 GLY A C 1
ATOM 4130 O O . GLY A 1 510 ? 11.924 -10.029 -24.514 1.00 60.19 510 GLY A O 1
ATOM 4131 N N . SER A 1 511 ? 12.722 -12.078 -24.824 1.00 58.41 511 SER A N 1
ATOM 4132 C CA . SER A 1 511 ? 13.166 -11.852 -26.214 1.00 58.41 511 SER A CA 1
ATOM 4133 C C . SER A 1 511 ? 12.054 -11.461 -27.204 1.00 58.41 511 SER A C 1
ATOM 4135 O O . SER A 1 511 ? 12.343 -11.077 -28.332 1.00 58.41 511 SER A O 1
ATOM 4137 N N . GLN A 1 512 ? 10.786 -11.638 -26.830 1.00 61.12 512 GLN A N 1
ATOM 4138 C CA . GLN A 1 512 ? 9.593 -11.290 -27.603 1.00 61.12 512 GLN A CA 1
ATOM 4139 C C . GLN A 1 512 ? 8.899 -10.023 -27.066 1.00 61.12 512 GLN A C 1
ATOM 4141 O O . GLN A 1 512 ? 8.069 -9.471 -27.785 1.00 61.12 512 GLN A O 1
ATOM 4146 N N . ASN A 1 513 ? 9.268 -9.524 -25.873 1.00 65.88 513 ASN A N 1
ATOM 4147 C CA . ASN A 1 513 ? 8.713 -8.311 -25.243 1.00 65.88 513 ASN A CA 1
ATOM 4148 C C . ASN A 1 513 ? 9.542 -7.036 -25.517 1.00 65.88 513 ASN A C 1
ATOM 4150 O O . ASN A 1 513 ? 9.422 -6.025 -24.833 1.00 65.88 513 ASN A O 1
ATOM 4154 N N . VAL A 1 514 ? 10.388 -7.074 -26.551 1.00 63.31 514 VAL A N 1
ATOM 4155 C CA . VAL A 1 514 ? 11.418 -6.059 -26.850 1.00 63.31 514 VAL A CA 1
ATOM 4156 C C . VAL A 1 514 ? 10.860 -4.636 -26.987 1.00 63.31 514 VAL A C 1
ATOM 4158 O O . VAL A 1 514 ? 11.543 -3.662 -26.692 1.00 63.31 514 VAL A O 1
ATOM 4161 N N . ILE A 1 515 ? 9.614 -4.500 -27.446 1.00 65.38 515 ILE A N 1
ATOM 4162 C CA . ILE A 1 515 ? 8.972 -3.192 -27.635 1.00 65.38 515 ILE A CA 1
ATOM 4163 C C . ILE A 1 515 ? 8.757 -2.503 -26.285 1.00 65.38 515 ILE A C 1
ATOM 4165 O O . ILE A 1 515 ? 8.976 -1.300 -26.160 1.00 65.38 515 ILE A O 1
ATOM 4169 N N . VAL A 1 516 ? 8.305 -3.259 -25.288 1.00 62.16 516 VAL A N 1
ATOM 4170 C CA . VAL A 1 516 ? 7.898 -2.693 -24.006 1.00 62.16 516 VAL A CA 1
ATOM 4171 C C . VAL A 1 516 ? 9.097 -2.483 -23.091 1.00 62.16 516 VAL A C 1
ATOM 4173 O O . VAL A 1 516 ? 9.176 -1.431 -22.465 1.00 62.16 516 VAL A O 1
ATOM 4176 N N . ASP A 1 517 ? 10.077 -3.390 -23.143 1.00 68.50 517 ASP A N 1
ATOM 4177 C CA . ASP A 1 517 ? 11.393 -3.233 -22.504 1.00 68.50 517 ASP A CA 1
ATOM 4178 C C . ASP A 1 517 ? 12.113 -1.958 -22.969 1.00 68.50 517 ASP A C 1
ATOM 4180 O O . ASP A 1 517 ? 12.679 -1.194 -22.188 1.00 68.50 517 ASP A O 1
ATOM 4184 N N . ALA A 1 518 ? 12.020 -1.640 -24.262 1.00 66.31 518 ALA A N 1
ATOM 4185 C CA . ALA A 1 518 ? 12.554 -0.379 -24.747 1.00 66.31 518 ALA A CA 1
ATOM 4186 C C . ALA A 1 518 ? 11.822 0.824 -24.122 1.00 66.31 518 ALA A C 1
ATOM 4188 O O . ALA A 1 518 ? 12.462 1.784 -23.690 1.00 66.31 518 ALA A O 1
ATOM 4189 N N . LEU A 1 519 ? 10.486 0.786 -24.075 1.00 64.56 519 LEU A N 1
ATOM 4190 C CA . LEU A 1 519 ? 9.660 1.884 -23.558 1.00 64.56 519 LEU A CA 1
ATOM 4191 C C . LEU A 1 519 ? 9.817 2.097 -22.051 1.00 64.56 519 LEU A C 1
ATOM 4193 O O . LEU A 1 519 ? 9.709 3.237 -21.600 1.00 64.56 519 LEU A O 1
ATOM 4197 N N . SER A 1 520 ? 10.067 1.039 -21.282 1.00 67.12 520 SER A N 1
ATOM 4198 C CA . SER A 1 520 ? 10.293 1.109 -19.836 1.00 67.12 520 SER A CA 1
ATOM 4199 C C . SER A 1 520 ? 11.669 1.702 -19.501 1.00 67.12 520 SER A C 1
ATOM 4201 O O . SER A 1 520 ? 11.826 2.341 -18.461 1.00 67.12 520 SER A O 1
ATOM 4203 N N . GLN A 1 521 ? 12.663 1.555 -20.386 1.00 67.94 521 GLN A N 1
ATOM 4204 C CA . GLN A 1 521 ? 14.029 2.062 -20.196 1.00 67.94 521 GLN A CA 1
ATOM 4205 C C . GLN A 1 521 ? 14.269 3.480 -20.749 1.00 67.94 521 GLN A C 1
ATOM 4207 O O . GLN A 1 521 ? 15.342 4.040 -20.504 1.00 67.94 521 GLN A O 1
ATOM 4212 N N . LYS A 1 522 ? 13.305 4.091 -21.455 1.00 64.19 522 LYS A N 1
ATOM 4213 C CA . LYS A 1 522 ? 13.490 5.376 -22.167 1.00 64.19 522 LYS A CA 1
ATOM 4214 C C . LYS A 1 522 ? 13.980 6.536 -21.284 1.00 64.19 522 LYS A C 1
ATOM 4216 O O . LYS A 1 522 ? 14.720 7.390 -21.760 1.00 64.19 522 LYS A O 1
ATOM 4221 N N . ASP A 1 523 ? 13.574 6.560 -20.012 1.00 53.78 523 ASP A N 1
ATOM 4222 C CA . ASP A 1 523 ? 13.823 7.668 -19.077 1.00 53.78 523 ASP A CA 1
ATOM 4223 C C . ASP A 1 523 ? 15.079 7.454 -18.204 1.00 53.78 523 ASP A C 1
ATOM 4225 O O . ASP A 1 523 ? 15.284 8.185 -17.234 1.00 53.78 523 ASP A O 1
ATOM 4229 N N . SER A 1 524 ? 15.921 6.466 -18.542 1.00 56.03 524 SER A N 1
ATOM 4230 C CA . SER A 1 524 ? 17.1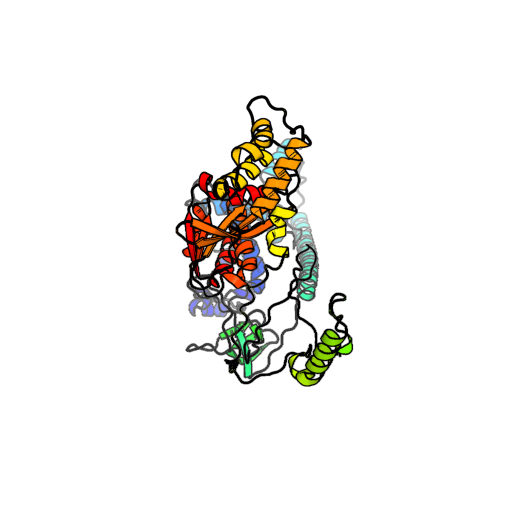61 6.090 -17.824 1.00 56.03 524 SER A CA 1
ATOM 4231 C C . SER A 1 524 ? 18.360 7.008 -18.092 1.00 56.03 524 SER A C 1
ATOM 4233 O O . SER A 1 524 ? 19.499 6.542 -18.046 1.00 56.03 524 SER A O 1
ATOM 4235 N N . VAL A 1 525 ? 18.099 8.275 -18.424 1.00 42.22 525 VAL A N 1
ATOM 4236 C CA . VAL A 1 525 ? 19.110 9.290 -18.768 1.00 42.22 525 VAL A CA 1
ATOM 4237 C C . VAL A 1 525 ? 19.811 9.815 -17.525 1.00 42.22 525 VAL A C 1
ATOM 4239 O O . VAL A 1 525 ? 19.095 10.172 -16.558 1.00 42.22 525 VAL A O 1
#